Protein AF-F0Y7J1-F1 (afdb_monomer)

Solvent-accessible surface area (backbone atoms only — not comparable to full-atom values): 35203 Å² total; per-residue (Å²): 140,87,86,82,86,90,85,90,88,84,86,84,90,86,78,85,83,82,88,82,84,90,78,88,83,88,82,86,85,83,90,85,88,83,84,88,86,86,88,83,97,78,85,88,86,79,85,87,85,90,86,86,85,83,91,80,89,83,81,92,81,88,84,88,80,93,82,75,93,87,84,82,83,80,67,92,80,67,75,76,78,80,75,79,79,80,82,84,66,86,84,72,80,61,83,40,71,43,49,65,92,40,79,49,76,49,80,48,75,49,79,40,36,40,33,30,29,10,38,41,39,50,46,54,48,54,54,35,32,38,36,28,37,70,70,6,36,40,38,33,50,41,62,29,80,81,21,45,38,40,31,26,9,39,39,37,38,37,35,37,25,30,27,41,37,29,38,47,67,7,34,39,41,34,38,37,38,26,46,40,80,45,78,36,81,74,39,47,78,49,58,58,78,47,78,38,90,64,85,80,76,90,54,69,68,54,57,59,46,56,78,71,46,72,79,67,45,71,79,54,40,62,67,82,46,38,88,76,71,33,49,90,97,17,53,93,57,51,40,81,20,37,30,83,76,46,26,74,42,38,48,67,22,55,48,40,19,51,49,42,44,55,56,43,72,73,58,85,50,79,70,47,55,59,58,44,47,54,52,44,51,55,28,40,46,48,50,10,63,66,35,38,48,51,70,84,23,41,30,76,34,54,21,26,43,55,31,43,36,50,48,46,53,4,22,39,71,57,56,67,49,36,66,76,38,30,34,38,33,49,59,63,59,56,64,60,62,46,46,47,55,72,71,39,23,82,80,53,44,32,48,79,50,67,41,86,69,59,62,52,60,25,48,55,69,61,51,50,51,51,50,49,56,52,61,72,75,47,81,42,51,34,39,45,42,49,44,25,32,88,74,25,17,27,33,53,58,42,40,67,49,24,53,62,34,51,79,66,73,23,42,36,37,32,37,33,58,57,36,50,61,41,36,66,45,47,48,73,69,34,53,48,34,28,43,12,20,29,28,22,15,49,31,25,12,36,82,68,28,19,31,26,37,35,33,73,94,38,46,91,50,39,35,55,80,74,41,59,50,70,82,68,96,55,86,90,67,66,92,50,62,65,76,54,59,69,66,17,60,37,91,70,66,59,21,49,45,44,5,38,34,42,20,50,51,63,46,57,44,46,33,49,63,55,42,21,53,52,15,42,49,51,42,50,56,44,50,53,53,34,46,75,72,69,31,50,62,36,8,35,63,48,64,81,77,31,36,44,33,40,46,19,29,43,46,60,86,91,45,58,25,63,59,50,39,50,44,35,28,71,78,63,18,33,41,58,37,54,32,28,34,76,72,32,68,86,78,44,41,90,94,56,53,53,16,15,41,36,41,17,49,48,59,63,50,51,70,68,48,43,50,52,49,52,54,50,51,53,46,63,72,63,56,87,75,80,85,88,78,132

InterPro domains:
  IPR000192 Aminotransferase class V domain [PF00266] (247-613)
  IPR007607 Bactofilin A/B [PF04519] (97-193)
  IPR015421 Pyridoxal phosphate-dependent transferase, major domain [G3DSA:3.40.640.10] (250-513)
  IPR015422 Pyridoxal phosphate-dependent transferase, small domain [G3DSA:3.90.1150.10] (239-614)
  IPR015424 Pyridoxal phosphate-dependent transferase [SSF53383] (227-621)

Organism: Aureococcus anophagefferens (NCBI:txid44056)

Secondary structure (DSSP, 8-state):
---------------PPPPPPPPP--PPP-----------------------PPP----------SS---S----TT-PPPPPPPP-----SPPSEEE-TT-EEEEEEEESS-EEESSEEEEEEEESS-EEE-TT-EEES-EEEEEEEEEESSEEES-EEEEEEEE-TT-EEES-EEEEEEEE-TT-EEES-EEE-SSPPP--HHHHHHHTS-S-PPPSSPPGGGB---PSTT-TTS-EE-BTTT-PPPBHHHHHHHHHHHHHHHH--STTHHHHHHHHHHHHHHHHHHHHT--TTTEEEES-HHHHHHHHHHHHHHTTSS-TT-EEEEETT--HHHHHHHHHHHHHHT-EEEEEPPPSSSB-HHHHHHHHHHHHHHS--SEEEEESB-TTT-BBP-HHHHHHHHHTTT-EEEEE-TTSBTTB---HHHH--SEEEE-TTTTT---TT-EEEEE-TTTGGGS--SS-S-SS-S-TT--S-TTSSTTGGGSS--HHHHHHHHHHHHHHHTT-HHHHHHHHHHHHHHHHHHHHHTT-PBPSBSSTTTSB-SEEEEEPPTTS-HHHHHHHHHHHH-EE-EEESTTT-TTTSPTT--SSEEEEE--TT--HHHHHHHHHHHHHHHH--------

Nearest PDB structures (foldseek):
  9aza-assembly1_A-2  TM=8.541E-01  e=1.195E-20  Penicillium expansum
  8dl5-assembly1_B  TM=8.144E-01  e=4.960E-21  Penicillium expansum
  8dl5-assembly1_A  TM=8.245E-01  e=6.897E-21  Penicillium expansum
  9azb-assembly1_A-2  TM=8.246E-01  e=5.877E-20  Penicillium expansum
  2dr1-assembly1_B  TM=7.992E-01  e=4.288E-17  Pyrococcus horikoshii OT3

Mean predicted aligned error: 17.23 Å

Sequence (630 aa):
MSMLPPLRSAYPDSGNPPPMPPKKGNRRKVPVPPSEDDDDLHSYHASHHSYVPSPERVDDHMDEDPYGDDLYSVDPGAKRPPSAPPSEHFVDPPDVTISSGVAMKGELSFPKLLRVEGSFVGSLKAGGDIVVAPTGTLESDIDNDGGYLLVEGKVIGNVSVRRVQISSSGHIFGDITCNSFIIAPGAVVIGACQVRPEPPEKNLGALALALAATAARDLPAPMSDFYLEGPLGHESNFSYMNTATLGPAPRAVVEALSAAAADNEKNPNVDVYEYFKIGAELVRHKAAKFLGCSDAEVLLTPSTTFGLNTVGDGLIASGFVGAGDRVLTTDQEHYGATNVWRTRANATGFSIDEVAVPLFNATAAGVLAAFEAKLNATTYKVVAVAHVLTTTGFKLPLSELADLVHARGGLLVVDGAQAPGGLDVDFSKTGADAYATSSHKWGLGPKGSGLLCVKESAQPKVQATYLAGGYGRDIGALPDAYGVKTSSSGTVPPAIIAGQGAAFDYLADFGMADVEQHNMGLRARAAAAFSAMGCAPLGALDPAADSAPILTIALPDSHDATWTYRKLWLEYGIFVKSTGAASYPTEWPPGAPQQAIRFSFHVYNTETDVDRLVAAVAKILGDATVALTV

Foldseek 3Di:
DDDDDDDDDDDDDDDDDDDDDDDDDDDDDDDDDDDDDDDDPDDDDDDDDDDDDDDDDDDDDDDDDPPDDDDDDDDPPDDDDDDDDDDPDDPDDAPEEQAQVDAEEDEDEDQEEYEFQHEYADEYHYNEEYEQAQNGEYHYAADDQEYEYEFNHEYEHEYDYQEYAYDLNGEYHEEYEYQYYHYDNNYYYHYHYHHDVHRDDPPVVVVVVVVVDPPQDDFQDAPLQFPDAAPPPCGPPFAEFALLPFFTAGPLLLVLLVVQVVVCVVDVDPVVVVVLLVLLLLLLVLVCVLAQHDSLFKFKFQFLLRQLLLQLVQLLVLVLDAAAAEEEEALQDDCSQCVSVVVCCVVRRYYYDHQYAAFAAGDQVVSLVSLLVVVVVDAHQEYTYECARSRAQFGHQQQSSLVSNVVRNHFYAYEDAFDRLQARHNPVNRSHQKYKYACRRSLSADNSIIMITGDPVNQVSGARPQQAAPDDDCPPDDPGSCRSRYRRRPDDSSSRSSSSSSSSVVSVSNPRHNFNVVLLVLQVLLQVLCVVVVFHWTYHSPCVPGGTSKTKTADDPLDAQVVLQVCCRPVQNYHWDWDACCVPVPNDGPPTHRTMTMGGDGSNDDNVSSVSVSVSVSVVNVVSDDDDDD

pLDDT: mean 78.71, std 24.14, range [24.28, 98.88]

Radius of gyration: 33.51 Å; Cα contacts (8 Å, |Δi|>4): 1193; chains: 1; bounding box: 95×83×113 Å

Structure (mmCIF, N/CA/C/O backbone):
data_AF-F0Y7J1-F1
#
_entry.id   AF-F0Y7J1-F1
#
loop_
_atom_site.group_PDB
_atom_site.id
_atom_site.type_symbol
_atom_site.label_atom_id
_atom_site.label_alt_id
_atom_site.label_comp_id
_atom_site.label_asym_id
_atom_site.label_entity_id
_atom_site.label_seq_id
_atom_site.pdbx_PDB_ins_code
_atom_site.Cartn_x
_atom_site.Cartn_y
_atom_site.Cartn_z
_atom_site.occupancy
_atom_site.B_iso_or_equiv
_atom_site.auth_seq_id
_atom_site.auth_comp_id
_atom_site.auth_asym_id
_atom_site.auth_atom_id
_atom_site.pdbx_PDB_model_num
ATOM 1 N N . MET A 1 1 ? -38.541 25.204 55.339 1.00 30.78 1 MET A N 1
ATOM 2 C CA . MET A 1 1 ? -38.022 26.593 55.331 1.00 30.78 1 MET A CA 1
ATOM 3 C C . MET A 1 1 ? -36.556 26.515 55.752 1.00 30.78 1 MET A C 1
ATOM 5 O O . MET A 1 1 ? -36.321 25.796 56.712 1.00 30.78 1 MET A O 1
ATOM 9 N N . SER A 1 2 ? -35.543 27.127 55.123 1.00 29.67 2 SER A N 1
ATOM 10 C CA . SER A 1 2 ? -35.407 27.949 53.886 1.00 29.67 2 SER A CA 1
ATOM 11 C C . SER A 1 2 ? -33.908 28.333 53.743 1.00 29.67 2 SER A C 1
ATOM 13 O O . SER A 1 2 ? -33.254 28.412 54.775 1.00 29.67 2 SER A O 1
ATOM 15 N N . MET A 1 3 ? -33.275 28.617 52.591 1.00 26.91 3 MET A N 1
ATOM 16 C CA . MET A 1 3 ? -33.638 28.630 51.154 1.00 26.91 3 MET A CA 1
ATOM 17 C C . MET A 1 3 ? -32.335 28.627 50.289 1.00 26.91 3 MET A C 1
ATOM 19 O O . MET A 1 3 ? -31.241 28.588 50.842 1.00 26.91 3 MET A O 1
ATOM 23 N N . LEU A 1 4 ? -32.449 28.678 48.953 1.00 25.83 4 LEU A N 1
ATOM 24 C CA . LEU A 1 4 ? -31.370 28.912 47.957 1.00 25.83 4 LEU A CA 1
ATOM 25 C C . LEU A 1 4 ? -31.704 30.172 47.105 1.00 25.83 4 LEU A C 1
ATOM 27 O O . LEU A 1 4 ? -32.837 30.646 47.233 1.00 25.83 4 LEU A O 1
ATOM 31 N N . PRO A 1 5 ? -30.856 30.662 46.158 1.00 48.41 5 PRO A N 1
ATOM 32 C CA . PRO A 1 5 ? -29.423 30.411 45.932 1.00 48.41 5 PRO A CA 1
ATOM 33 C C . PRO A 1 5 ? -28.549 31.628 46.364 1.00 48.41 5 PRO A C 1
ATOM 35 O O . PRO A 1 5 ? -28.272 31.636 47.562 1.00 48.41 5 PRO A O 1
ATOM 38 N N . PRO A 1 6 ? -28.144 32.672 45.573 1.00 38.03 6 PRO A N 1
ATOM 39 C CA . PRO A 1 6 ? -28.269 32.990 44.131 1.00 38.03 6 PRO A CA 1
ATOM 40 C C . PRO A 1 6 ? -26.938 32.784 43.333 1.00 38.03 6 PRO A C 1
ATOM 42 O O . PRO A 1 6 ? -26.198 31.851 43.624 1.00 38.03 6 PRO A O 1
ATOM 45 N N . LEU A 1 7 ? -26.652 33.603 42.299 1.00 28.83 7 LEU A N 1
ATOM 46 C CA . LEU A 1 7 ? -25.514 33.523 41.346 1.00 28.83 7 LEU A CA 1
ATOM 47 C C . LEU A 1 7 ? -25.117 34.923 40.793 1.00 28.83 7 LEU A C 1
ATOM 49 O O . LEU A 1 7 ? -25.913 35.851 40.923 1.00 28.83 7 LEU A O 1
ATOM 53 N N . ARG A 1 8 ? -23.990 34.991 40.038 1.00 27.61 8 ARG A N 1
ATOM 54 C CA . ARG A 1 8 ? -23.463 36.087 39.155 1.00 27.61 8 ARG A CA 1
ATOM 55 C C . ARG A 1 8 ? -22.551 37.152 39.810 1.00 27.61 8 ARG A C 1
ATOM 57 O O . ARG A 1 8 ? -22.702 37.415 40.992 1.00 27.61 8 ARG A O 1
ATOM 64 N N . SER A 1 9 ? -21.660 37.879 39.106 1.00 28.25 9 SER A N 1
ATOM 65 C CA . SER A 1 9 ? -20.918 37.693 37.822 1.00 28.25 9 SER A CA 1
ATOM 66 C C . SER A 1 9 ? -20.140 38.986 37.481 1.00 28.25 9 SER A C 1
ATOM 68 O O . SER A 1 9 ? -20.807 39.996 37.273 1.00 28.25 9 SER A O 1
ATOM 70 N N . ALA A 1 10 ? -18.806 38.969 37.314 1.00 27.77 10 ALA A N 1
ATOM 71 C CA . ALA A 1 10 ? -18.046 39.994 36.561 1.00 27.77 10 ALA A CA 1
ATOM 72 C C . ALA A 1 10 ? -16.567 39.597 36.331 1.00 27.77 10 ALA A C 1
ATOM 74 O O . ALA A 1 10 ? -15.920 39.094 37.245 1.00 27.77 10 ALA A O 1
ATOM 75 N N . TYR A 1 11 ? -16.031 39.897 35.142 1.00 30.89 11 TYR A N 1
ATOM 76 C CA . TYR A 1 11 ? -14.593 40.135 34.904 1.00 30.89 11 TYR A CA 1
ATOM 77 C C . TYR A 1 11 ? -14.261 41.595 35.299 1.00 30.89 11 TYR A C 1
ATOM 79 O O . TYR A 1 11 ? -15.177 42.424 35.282 1.00 30.89 11 TYR A O 1
ATOM 87 N N . PRO A 1 12 ? -13.001 41.941 35.647 1.00 36.59 12 PRO A N 1
ATOM 88 C CA . PRO A 1 12 ? -12.145 42.504 34.593 1.00 36.59 12 PRO A CA 1
ATOM 89 C C . PRO A 1 12 ? -10.623 42.246 34.704 1.00 36.59 12 PRO A C 1
ATOM 91 O O . PRO A 1 12 ? -10.066 42.042 35.778 1.00 36.59 12 PRO A O 1
ATOM 94 N N . ASP A 1 13 ? -9.997 42.418 33.539 1.00 31.52 13 ASP A N 1
ATOM 95 C CA . ASP A 1 13 ? -8.644 42.931 33.272 1.00 31.52 13 ASP A CA 1
ATOM 96 C C . ASP A 1 13 ? -7.356 42.145 33.585 1.00 31.52 13 ASP A C 1
ATOM 98 O O . ASP A 1 13 ? -7.286 41.196 34.362 1.00 31.52 13 ASP A O 1
ATOM 102 N N . SER A 1 14 ? -6.316 42.580 32.871 1.00 36.75 14 SER A N 1
ATOM 103 C CA . SER A 1 14 ? -4.990 41.983 32.761 1.00 36.75 14 SER A CA 1
ATOM 104 C C . SER A 1 14 ? -3.923 42.805 33.494 1.00 36.75 14 SER A C 1
ATOM 106 O O . SER A 1 14 ? -3.928 44.034 33.476 1.00 36.75 14 SER A O 1
ATOM 108 N N . GLY A 1 15 ? -2.964 42.124 34.126 1.00 29.58 15 GLY A N 1
ATOM 109 C CA . GLY A 1 15 ? -1.829 42.762 34.794 1.00 29.58 15 GLY A CA 1
ATOM 110 C C . GLY A 1 15 ? -0.620 41.834 34.841 1.00 29.58 15 GLY A C 1
ATOM 111 O O . GLY A 1 15 ? -0.737 40.678 35.245 1.00 29.58 15 GLY A O 1
ATOM 112 N N . ASN A 1 16 ? 0.544 42.330 34.413 1.00 33.22 16 ASN A N 1
ATOM 113 C CA . ASN A 1 16 ? 1.781 41.545 34.398 1.00 33.22 16 ASN A CA 1
ATOM 114 C C . ASN A 1 16 ? 2.277 41.220 35.823 1.00 33.22 16 ASN A C 1
ATOM 116 O O . ASN A 1 16 ? 2.209 42.083 36.703 1.00 33.22 16 ASN A O 1
ATOM 120 N N . PRO A 1 17 ? 2.838 40.018 36.059 1.00 42.84 17 PRO A N 1
ATOM 121 C CA . PRO A 1 17 ? 3.449 39.669 37.338 1.00 42.84 17 PRO A CA 1
ATOM 122 C C . PRO A 1 17 ? 4.758 40.454 37.592 1.00 42.84 17 PRO A C 1
ATOM 124 O O . PRO A 1 17 ? 5.447 40.839 36.644 1.00 42.84 17 PRO A O 1
ATOM 127 N N . PRO A 1 18 ? 5.132 40.688 38.866 1.00 38.25 18 PRO A N 1
ATOM 128 C CA . PRO A 1 18 ? 6.297 41.496 39.234 1.00 38.25 18 PRO A CA 1
ATOM 129 C C . PRO A 1 18 ? 7.648 40.776 39.012 1.00 38.25 18 PRO A C 1
ATOM 131 O O . PRO A 1 18 ? 7.706 39.544 39.005 1.00 38.25 18 PRO A O 1
ATOM 134 N N . PRO A 1 19 ? 8.762 41.526 38.879 1.00 36.41 19 PRO A N 1
ATOM 135 C CA . PRO A 1 19 ? 10.088 40.962 38.616 1.00 36.41 19 PRO A CA 1
ATOM 136 C C . PRO A 1 19 ? 10.689 40.222 39.825 1.00 36.41 19 PRO A C 1
ATOM 138 O O . PRO A 1 19 ? 10.548 40.644 40.973 1.00 36.41 19 PRO A O 1
ATOM 141 N N . MET A 1 20 ? 11.433 39.141 39.560 1.00 40.00 20 MET A N 1
ATOM 142 C CA . MET A 1 20 ? 12.149 38.378 40.594 1.00 40.00 20 MET A CA 1
ATOM 143 C C . MET A 1 20 ? 13.476 39.036 41.034 1.00 40.00 20 MET A C 1
ATOM 145 O O . MET A 1 20 ? 14.161 39.654 40.216 1.00 40.00 20 MET A O 1
ATOM 149 N N . PRO A 1 21 ? 13.894 38.858 42.306 1.00 39.06 21 PRO A N 1
ATOM 150 C CA . PRO A 1 21 ? 15.141 39.409 42.838 1.00 39.06 21 PRO A CA 1
ATOM 151 C C . PRO A 1 21 ? 16.402 38.639 42.378 1.00 39.06 21 PRO A C 1
ATOM 153 O O . PRO A 1 21 ? 16.330 37.450 42.051 1.00 39.06 21 PRO A O 1
ATOM 156 N N . PRO A 1 22 ? 17.590 39.277 42.393 1.00 34.78 22 PRO A N 1
ATOM 157 C CA . PRO A 1 22 ? 18.813 38.711 41.826 1.00 34.78 22 PRO A CA 1
ATOM 158 C C . PRO A 1 22 ? 19.440 37.610 42.698 1.00 34.78 22 PRO A C 1
ATOM 160 O O . PRO A 1 22 ? 19.681 37.796 43.893 1.00 34.78 22 PRO A O 1
ATOM 163 N N . LYS A 1 23 ? 19.821 36.485 42.077 1.00 35.94 23 LYS A N 1
ATOM 164 C CA . LYS A 1 23 ? 20.665 35.453 42.707 1.00 35.94 23 LYS A CA 1
ATOM 165 C C . LYS A 1 23 ? 22.146 35.692 42.401 1.00 35.94 23 LYS A C 1
ATOM 167 O O . LYS A 1 23 ? 22.541 35.830 41.246 1.00 35.94 23 LYS A O 1
ATOM 172 N N . LYS A 1 24 ? 22.975 35.706 43.450 1.00 31.53 24 LYS A N 1
ATOM 173 C CA . LYS A 1 24 ? 24.444 35.764 43.342 1.00 31.53 24 LYS A CA 1
ATOM 174 C C . LYS A 1 24 ? 24.962 34.469 42.701 1.00 31.53 24 LYS A C 1
ATOM 176 O O . LYS A 1 24 ? 24.529 33.384 43.079 1.00 31.53 24 LYS A O 1
ATOM 181 N N . GLY A 1 25 ? 25.861 34.592 41.726 1.00 30.50 25 GLY A N 1
ATOM 182 C CA . GLY A 1 25 ? 26.379 33.456 40.958 1.00 30.50 25 GLY A CA 1
ATOM 183 C C . GLY A 1 25 ? 27.608 32.783 41.575 1.00 30.50 25 GLY A C 1
ATOM 184 O O . GLY A 1 25 ? 28.183 33.270 42.545 1.00 30.50 25 GLY A O 1
ATOM 185 N N . ASN A 1 26 ? 28.047 31.689 40.949 1.00 29.02 26 ASN A N 1
ATOM 186 C CA . ASN A 1 26 ? 29.314 31.026 41.254 1.00 29.02 26 ASN A CA 1
ATOM 187 C C . ASN A 1 26 ? 29.987 30.567 39.942 1.00 29.02 26 ASN A C 1
ATOM 189 O O . ASN A 1 26 ? 29.754 29.458 39.468 1.00 29.02 26 ASN A O 1
ATOM 193 N N . ARG A 1 27 ? 30.767 31.454 39.305 1.00 30.92 27 ARG A N 1
ATOM 194 C CA . ARG A 1 27 ? 31.550 31.152 38.089 1.00 30.92 27 ARG A CA 1
ATOM 195 C C . ARG A 1 27 ? 33.009 30.886 38.470 1.00 30.92 27 ARG A C 1
ATOM 197 O O . ARG A 1 27 ? 33.699 31.813 38.890 1.00 30.92 27 ARG A O 1
ATOM 204 N N . ARG A 1 28 ? 33.510 29.666 38.245 1.00 29.86 28 ARG A N 1
ATOM 205 C CA . ARG A 1 28 ? 34.960 29.433 38.109 1.00 29.86 28 ARG A CA 1
ATOM 206 C C . ARG A 1 28 ? 35.407 29.840 36.700 1.00 29.86 28 ARG A C 1
ATOM 208 O O . ARG A 1 28 ? 34.658 29.664 35.745 1.00 29.86 28 ARG A O 1
ATOM 215 N N . LYS A 1 29 ? 36.606 30.419 36.592 1.00 29.44 29 LYS A N 1
ATOM 216 C CA . LYS A 1 29 ? 37.225 30.835 35.323 1.00 29.44 29 LYS A CA 1
ATOM 217 C C . LYS A 1 29 ? 38.185 29.758 34.813 1.00 29.44 29 LYS A C 1
ATOM 219 O O . LYS A 1 29 ? 38.885 29.152 35.619 1.00 29.44 29 LYS A O 1
ATOM 224 N N . VAL A 1 30 ? 38.296 29.649 33.492 1.00 28.84 30 VAL A N 1
ATOM 225 C CA . VAL A 1 30 ? 39.475 29.159 32.754 1.00 28.84 30 VAL A CA 1
ATOM 226 C C . VAL A 1 30 ? 39.729 30.196 31.634 1.00 28.84 30 VAL A C 1
ATOM 228 O O . VAL A 1 30 ? 38.743 30.755 31.145 1.00 28.84 30 VAL A O 1
ATOM 231 N N . PRO A 1 31 ? 40.983 30.582 31.317 1.00 29.41 31 PRO A N 1
ATOM 232 C CA . PRO A 1 31 ? 41.268 31.764 30.491 1.00 29.41 31 PRO A CA 1
ATOM 233 C C . PRO A 1 31 ? 41.443 31.475 28.987 1.00 29.41 31 PRO A C 1
ATOM 235 O O . PRO A 1 31 ? 41.607 30.331 28.579 1.00 29.41 31 PRO A O 1
ATOM 238 N N . VAL A 1 32 ? 41.475 32.556 28.198 1.00 35.16 32 VAL A N 1
ATOM 239 C CA . VAL A 1 32 ? 41.856 32.626 26.771 1.00 35.16 32 VAL A CA 1
ATOM 240 C C . VAL A 1 32 ? 42.972 33.674 26.649 1.00 35.16 32 VAL A C 1
ATOM 242 O O . VAL A 1 32 ? 42.840 34.736 27.268 1.00 35.16 32 VAL A O 1
ATOM 245 N N . PRO A 1 33 ? 44.106 33.353 25.999 1.00 29.44 33 PRO A N 1
ATOM 246 C CA . PRO A 1 33 ? 44.567 34.094 24.803 1.00 29.44 33 PRO A CA 1
ATOM 247 C C . PRO A 1 33 ? 45.326 33.155 23.800 1.00 29.44 33 PRO A C 1
ATOM 249 O O . PRO A 1 33 ? 45.275 31.943 23.999 1.00 29.44 33 PRO A O 1
ATOM 252 N N . PRO A 1 34 ? 46.014 33.637 22.740 1.00 31.91 34 PRO A N 1
ATOM 253 C CA . PRO A 1 34 ? 45.383 34.197 21.535 1.00 31.91 34 PRO A CA 1
ATOM 254 C C . PRO A 1 34 ? 45.993 33.700 20.186 1.00 31.91 34 PRO A C 1
ATOM 256 O O . PRO A 1 34 ? 47.045 33.076 20.183 1.00 31.91 34 PRO A O 1
ATOM 259 N N . SER A 1 35 ? 45.316 34.056 19.081 1.00 28.27 35 SER A N 1
ATOM 260 C CA . SER A 1 35 ? 45.834 34.489 17.751 1.00 28.27 35 SER A CA 1
ATOM 261 C C . SER A 1 35 ? 46.948 33.741 16.983 1.00 28.27 35 SER A C 1
ATOM 263 O O . SER A 1 35 ? 48.036 33.541 17.511 1.00 28.27 35 SER A O 1
ATOM 265 N N . GLU A 1 36 ? 46.700 33.614 15.668 1.00 26.23 36 GLU A N 1
ATOM 266 C CA . GLU A 1 36 ? 47.656 33.642 14.536 1.00 26.23 36 GLU A CA 1
ATOM 267 C C . GLU A 1 36 ? 48.621 32.444 14.354 1.00 26.23 36 GLU A C 1
ATOM 269 O O . GLU A 1 36 ? 49.293 32.029 15.296 1.00 26.23 36 GLU A O 1
ATOM 274 N N . ASP A 1 37 ? 48.834 31.869 13.160 1.00 27.56 37 ASP A N 1
ATOM 275 C CA . ASP A 1 37 ? 48.016 31.681 11.926 1.00 27.56 37 ASP A CA 1
ATOM 276 C C . ASP A 1 37 ? 48.681 30.480 11.153 1.00 27.56 37 ASP A C 1
ATOM 278 O O . ASP A 1 37 ? 49.308 29.661 11.834 1.00 27.56 37 ASP A O 1
ATOM 282 N N . ASP A 1 38 ? 48.623 30.161 9.848 1.00 26.67 38 ASP A N 1
ATOM 283 C CA . ASP A 1 38 ? 48.234 30.824 8.581 1.00 26.67 38 ASP A CA 1
ATOM 284 C C . ASP A 1 38 ? 47.958 29.729 7.487 1.00 26.67 38 ASP A C 1
ATOM 286 O O . ASP A 1 38 ? 47.689 28.575 7.832 1.00 26.67 38 ASP A O 1
ATOM 290 N N . ASP A 1 39 ? 48.093 30.066 6.195 1.00 26.64 39 ASP A N 1
ATOM 291 C CA . ASP A 1 39 ? 48.260 29.212 4.991 1.00 26.64 39 ASP A CA 1
ATOM 292 C C . ASP A 1 39 ? 47.019 28.525 4.349 1.00 26.64 39 ASP A C 1
ATOM 294 O O . ASP A 1 39 ? 46.732 27.334 4.490 1.00 26.64 39 ASP A O 1
ATOM 298 N N . ASP A 1 40 ? 46.397 29.315 3.463 1.00 27.67 40 ASP A N 1
ATOM 299 C CA . ASP A 1 40 ? 46.043 28.980 2.070 1.00 27.67 40 ASP A CA 1
ATOM 300 C C . ASP A 1 40 ? 44.919 27.970 1.725 1.00 27.67 40 ASP A C 1
ATOM 302 O O . ASP A 1 40 ? 45.123 26.820 1.327 1.00 27.67 40 ASP A O 1
ATOM 306 N N . LEU A 1 41 ? 43.709 28.536 1.591 1.00 28.03 41 LEU A N 1
ATOM 307 C CA . LEU A 1 41 ? 42.812 28.242 0.462 1.00 28.03 41 LEU A CA 1
ATOM 308 C C . LEU A 1 41 ? 42.725 29.459 -0.486 1.00 28.03 41 LEU A C 1
ATOM 310 O O . LEU A 1 41 ? 41.842 30.317 -0.391 1.00 28.03 41 LEU A O 1
ATOM 314 N N . HIS A 1 42 ? 43.651 29.507 -1.440 1.00 31.33 42 HIS A N 1
ATOM 315 C CA . HIS A 1 42 ? 43.768 30.509 -2.505 1.00 31.33 42 HIS A CA 1
ATOM 316 C C . HIS A 1 42 ? 44.034 29.807 -3.852 1.00 31.33 42 HIS A C 1
ATOM 318 O O . HIS A 1 42 ? 44.623 28.734 -3.877 1.00 31.33 42 HIS A O 1
ATOM 324 N N . SER A 1 43 ? 43.665 30.326 -5.028 1.00 30.16 43 SER A N 1
ATOM 325 C CA . SER A 1 43 ? 42.789 31.448 -5.434 1.00 30.16 43 SER A CA 1
ATOM 326 C C . SER A 1 43 ? 42.418 31.225 -6.933 1.00 30.16 43 SER A C 1
ATOM 328 O O . SER A 1 43 ? 42.812 30.200 -7.483 1.00 30.16 43 SER A O 1
ATOM 330 N N . TYR A 1 44 ? 41.682 32.027 -7.716 1.00 28.56 44 TYR A N 1
ATOM 331 C CA . TYR A 1 44 ? 41.010 33.344 -7.625 1.00 28.56 44 TYR A CA 1
ATOM 332 C C . TYR A 1 44 ? 39.864 33.321 -8.699 1.00 28.56 44 TYR A C 1
ATOM 334 O O . TYR A 1 44 ? 39.506 32.227 -9.120 1.00 28.56 44 TYR A O 1
ATOM 342 N N . HIS A 1 45 ? 39.191 34.346 -9.256 1.00 27.97 45 HIS A N 1
ATOM 343 C CA . HIS A 1 45 ? 39.134 35.830 -9.269 1.00 27.97 45 HIS A CA 1
ATOM 344 C C . HIS A 1 45 ? 37.725 36.200 -9.857 1.00 27.97 45 HIS A C 1
ATOM 346 O O . HIS A 1 45 ? 37.031 35.306 -10.328 1.00 27.97 45 HIS A O 1
ATOM 352 N N . ALA A 1 46 ? 37.202 37.434 -9.930 1.00 25.97 46 ALA A N 1
ATOM 353 C CA . ALA A 1 46 ? 37.634 38.750 -9.449 1.00 25.97 46 ALA A CA 1
ATOM 354 C C . ALA A 1 46 ? 36.417 39.671 -9.152 1.00 25.97 46 ALA A C 1
ATOM 356 O O . ALA A 1 46 ? 35.404 39.609 -9.838 1.00 25.97 46 ALA A O 1
ATOM 357 N N . SER A 1 47 ? 36.592 40.546 -8.150 1.00 26.81 47 SER A N 1
ATOM 358 C CA . SER A 1 47 ? 36.044 41.914 -7.954 1.00 26.81 47 SER A CA 1
ATOM 359 C C . SER A 1 47 ? 34.619 42.323 -8.390 1.00 26.81 47 SER A C 1
ATOM 361 O O . SER A 1 47 ? 34.241 42.255 -9.555 1.00 26.81 47 SER A O 1
ATOM 363 N N . HIS A 1 48 ? 33.905 42.967 -7.457 1.00 28.64 48 HIS A N 1
ATOM 364 C CA . HIS A 1 48 ? 32.702 43.778 -7.703 1.00 28.64 48 HIS A CA 1
ATOM 365 C C . HIS A 1 48 ? 32.983 45.090 -8.466 1.00 28.64 48 HIS A C 1
ATOM 367 O O . HIS A 1 48 ? 34.087 45.625 -8.395 1.00 28.64 48 HIS A O 1
ATOM 373 N N . HIS A 1 49 ? 31.918 45.721 -8.974 1.00 25.34 49 HIS A N 1
ATOM 374 C CA . HIS A 1 49 ? 31.712 47.160 -8.761 1.00 25.34 49 HIS A CA 1
ATOM 375 C C . HIS A 1 49 ? 30.222 47.482 -8.562 1.00 25.34 49 HIS A C 1
ATOM 377 O O . HIS A 1 49 ? 29.370 46.990 -9.298 1.00 25.34 49 HIS A O 1
ATOM 383 N N . SER A 1 50 ? 29.908 48.303 -7.558 1.00 31.81 50 SER A N 1
ATOM 384 C CA . SER A 1 50 ? 28.535 48.697 -7.209 1.00 31.81 50 SER A CA 1
ATOM 385 C C . SER A 1 50 ? 28.118 49.977 -7.936 1.00 31.81 50 SER A C 1
ATOM 387 O O . SER A 1 50 ? 28.883 50.942 -7.949 1.00 31.81 50 SER A O 1
ATOM 389 N N . TYR A 1 51 ? 26.886 50.038 -8.449 1.00 24.28 51 TYR A N 1
ATOM 390 C CA . TYR A 1 51 ? 26.273 51.286 -8.914 1.00 24.28 51 TYR A CA 1
ATOM 391 C C . TYR A 1 51 ? 24.761 51.298 -8.654 1.00 24.28 51 TYR A C 1
ATOM 393 O O . TYR A 1 51 ? 24.104 50.266 -8.763 1.00 24.28 51 TYR A O 1
ATOM 401 N N . VAL A 1 52 ? 24.220 52.468 -8.301 1.00 36.88 52 VAL A N 1
ATOM 402 C CA . VAL A 1 52 ? 22.789 52.702 -8.049 1.00 36.88 52 VAL A CA 1
ATOM 403 C C . VAL A 1 52 ? 22.402 54.051 -8.665 1.00 36.88 52 VAL A C 1
ATOM 405 O O . VAL A 1 52 ? 22.917 55.073 -8.208 1.00 36.88 52 VAL A O 1
ATOM 408 N N . PRO A 1 53 ? 21.501 54.086 -9.662 1.00 28.50 53 PRO A N 1
ATOM 409 C CA . PRO A 1 53 ? 20.894 55.319 -10.150 1.00 28.50 53 PRO A CA 1
ATOM 410 C C . PRO A 1 53 ? 19.486 55.545 -9.568 1.00 28.50 53 PRO A C 1
ATOM 412 O O . PRO A 1 53 ? 18.667 54.629 -9.496 1.00 28.50 53 PRO A O 1
ATOM 415 N N . SER A 1 54 ? 19.200 56.796 -9.205 1.00 26.52 54 SER A N 1
ATOM 416 C CA . SER A 1 54 ? 17.840 57.313 -8.970 1.00 26.52 54 SER A CA 1
ATOM 417 C C . SER A 1 54 ? 17.208 57.804 -10.293 1.00 26.52 54 SER A C 1
ATOM 419 O O . SER A 1 54 ? 17.938 57.973 -11.271 1.00 26.52 54 SER A O 1
ATOM 421 N N . PRO A 1 55 ? 15.877 58.012 -10.367 1.00 48.53 55 PRO A N 1
ATOM 422 C CA . PRO A 1 55 ? 15.167 58.089 -11.649 1.00 48.53 55 PRO A CA 1
ATOM 423 C C . PRO A 1 55 ? 14.998 59.514 -12.203 1.00 48.53 55 PRO A C 1
ATOM 425 O O . PRO A 1 55 ? 14.581 60.408 -11.471 1.00 48.53 55 PRO A O 1
ATOM 428 N N . GLU A 1 56 ? 15.179 59.682 -13.518 1.00 28.23 56 GLU A N 1
ATOM 429 C CA . GLU A 1 56 ? 14.661 60.815 -14.307 1.00 28.23 56 GLU A CA 1
ATOM 430 C C . GLU A 1 56 ? 14.145 60.355 -15.692 1.00 28.23 56 GLU A C 1
ATOM 432 O O . GLU A 1 56 ? 14.202 59.172 -16.029 1.00 28.23 56 GLU A O 1
ATOM 437 N N . ARG A 1 57 ? 13.536 61.288 -16.439 1.00 35.94 57 ARG A N 1
ATOM 438 C CA . ARG A 1 57 ? 12.679 61.065 -17.621 1.00 35.94 57 ARG A CA 1
ATOM 439 C C . ARG A 1 57 ? 13.417 60.635 -18.894 1.00 35.94 57 ARG A C 1
ATOM 441 O O . ARG A 1 57 ? 14.565 61.009 -19.109 1.00 35.94 57 ARG A O 1
ATOM 448 N N . VAL A 1 58 ? 12.647 60.045 -19.811 1.00 28.39 58 VAL A N 1
ATOM 449 C CA . VAL A 1 58 ? 12.837 60.158 -21.267 1.00 28.39 58 VAL A CA 1
ATOM 450 C C . VAL A 1 58 ? 11.467 60.482 -21.886 1.00 28.39 58 VAL A C 1
ATOM 452 O O . VAL A 1 58 ? 10.491 59.818 -21.541 1.00 28.39 58 VAL A O 1
ATOM 455 N N . ASP A 1 59 ? 11.396 61.511 -22.735 1.00 28.94 59 ASP A N 1
ATOM 456 C CA . ASP A 1 59 ? 10.219 61.866 -23.552 1.00 28.94 59 ASP A CA 1
ATOM 457 C C . ASP A 1 59 ? 10.390 61.327 -24.999 1.00 28.94 59 ASP A C 1
ATOM 459 O O . ASP A 1 59 ? 11.456 60.822 -25.351 1.00 28.94 59 ASP A O 1
ATOM 463 N N . ASP A 1 60 ? 9.336 61.419 -25.819 1.00 34.16 60 ASP A N 1
ATOM 464 C CA . ASP A 1 60 ? 9.199 60.828 -27.166 1.00 34.16 60 ASP A CA 1
ATOM 465 C C . ASP A 1 60 ? 10.385 61.005 -28.140 1.00 34.16 60 ASP A C 1
ATOM 467 O O . ASP A 1 60 ? 10.975 62.080 -28.230 1.00 34.16 60 ASP A O 1
ATOM 471 N N . HIS A 1 61 ? 10.602 59.997 -29.002 1.00 29.17 61 HIS A N 1
ATOM 472 C CA . HIS A 1 61 ? 10.485 60.144 -30.469 1.00 29.17 61 HIS A CA 1
ATOM 473 C C . HIS A 1 61 ? 10.414 58.768 -31.184 1.00 29.17 61 HIS A C 1
ATOM 475 O O . HIS A 1 61 ? 10.909 57.769 -30.666 1.00 29.17 61 HIS A O 1
ATOM 481 N N . MET A 1 62 ? 9.774 58.723 -32.363 1.00 30.59 62 MET A N 1
ATOM 482 C CA . MET A 1 62 ? 9.743 57.568 -33.292 1.00 30.59 62 MET A CA 1
ATOM 483 C C . MET A 1 62 ? 11.100 57.447 -34.035 1.00 30.59 62 MET A C 1
ATOM 485 O O . MET A 1 62 ? 11.854 58.417 -34.054 1.00 30.59 62 MET A O 1
ATOM 489 N N . ASP A 1 63 ? 11.533 56.300 -34.574 1.00 30.20 63 ASP A N 1
ATOM 490 C CA . ASP A 1 63 ? 11.008 55.649 -35.793 1.00 30.20 63 ASP A CA 1
ATOM 491 C C . ASP A 1 63 ? 11.656 54.255 -36.062 1.00 30.20 63 ASP A C 1
ATOM 493 O O . ASP A 1 63 ? 12.628 53.876 -35.411 1.00 30.20 63 ASP A O 1
ATOM 497 N N . GLU A 1 64 ? 11.126 53.559 -37.082 1.00 29.62 64 GLU A N 1
ATOM 498 C CA . GLU A 1 64 ? 11.606 52.341 -37.788 1.00 29.62 64 GLU A CA 1
ATOM 499 C C . GLU A 1 64 ? 11.580 50.964 -37.066 1.00 29.62 64 GLU A C 1
ATOM 501 O O . GLU A 1 64 ? 12.348 50.672 -36.151 1.00 29.62 64 GLU A O 1
ATOM 506 N N . ASP A 1 65 ? 10.741 50.056 -37.595 1.00 33.94 65 ASP A N 1
ATOM 507 C CA . ASP A 1 65 ? 10.743 48.602 -37.348 1.00 33.94 65 ASP A CA 1
ATOM 508 C C . ASP A 1 65 ? 11.457 47.882 -38.520 1.00 33.94 65 ASP A C 1
ATOM 510 O O . ASP A 1 65 ? 11.093 48.114 -39.678 1.00 33.94 65 ASP A O 1
ATOM 514 N N . PRO A 1 66 ? 12.468 47.023 -38.276 1.00 35.38 66 PRO A N 1
ATOM 515 C CA . PRO A 1 66 ? 13.224 46.348 -39.332 1.00 35.38 66 PRO A CA 1
ATOM 516 C C . PRO A 1 66 ? 12.588 45.056 -39.897 1.00 35.38 66 PRO A C 1
ATOM 518 O O . PRO A 1 66 ? 13.217 44.425 -40.751 1.00 35.38 66 PRO A O 1
ATOM 521 N N . TYR A 1 67 ? 11.391 44.629 -39.468 1.00 36.31 67 TYR A N 1
ATOM 522 C CA . TYR A 1 67 ? 10.722 43.417 -39.981 1.00 36.31 67 TYR A CA 1
ATOM 523 C C . TYR A 1 67 ? 9.504 43.745 -40.865 1.00 36.31 67 TYR A C 1
ATOM 525 O O . TYR A 1 67 ? 8.363 43.762 -40.413 1.00 36.31 67 TYR A O 1
ATOM 533 N N . GLY A 1 68 ? 9.774 44.013 -42.147 1.00 32.31 68 GLY A N 1
ATOM 534 C CA . GLY A 1 68 ? 8.813 44.599 -43.094 1.00 32.31 68 GLY A CA 1
ATOM 535 C C . GLY A 1 68 ? 7.686 43.702 -43.640 1.00 32.31 68 GLY A C 1
ATOM 536 O O . GLY A 1 68 ? 7.667 42.482 -43.476 1.00 32.31 68 GLY A O 1
ATOM 537 N N . ASP A 1 69 ? 6.755 44.359 -44.341 1.00 37.12 69 ASP A N 1
ATOM 538 C CA . ASP A 1 69 ? 5.555 43.793 -44.973 1.00 37.12 69 ASP A CA 1
ATOM 539 C C . ASP A 1 69 ? 5.840 42.709 -46.029 1.00 37.12 69 ASP A C 1
ATOM 541 O O . ASP A 1 69 ? 6.446 43.009 -47.057 1.00 37.12 69 ASP A O 1
ATOM 545 N N . ASP A 1 70 ? 5.286 41.494 -45.864 1.00 36.59 70 ASP A N 1
ATOM 546 C CA . ASP A 1 70 ? 5.082 40.565 -47.001 1.00 36.59 70 ASP A CA 1
ATOM 547 C C . ASP A 1 70 ? 3.999 39.467 -46.783 1.00 36.59 70 ASP A C 1
ATOM 549 O O . ASP A 1 70 ? 4.125 38.338 -47.256 1.00 36.59 70 ASP A O 1
ATOM 553 N N . LEU A 1 71 ? 2.914 39.754 -46.036 1.00 33.62 71 LEU A N 1
ATOM 554 C CA . LEU A 1 71 ? 1.856 38.756 -45.729 1.00 33.62 71 LEU A CA 1
ATOM 555 C C . LEU A 1 71 ? 0.393 39.168 -46.004 1.00 33.62 71 LEU A C 1
ATOM 557 O O . LEU A 1 71 ? -0.510 38.370 -45.754 1.00 33.62 71 LEU A O 1
ATOM 561 N N . TYR A 1 72 ? 0.128 40.350 -46.574 1.00 36.03 72 TYR A N 1
ATOM 562 C CA . TYR A 1 72 ? -1.241 40.806 -46.888 1.00 36.03 72 TYR A CA 1
ATOM 563 C C . TYR A 1 72 ? -1.434 41.264 -48.343 1.00 36.03 72 TYR A C 1
ATOM 565 O O . TYR A 1 72 ? -1.940 42.353 -48.616 1.00 36.03 72 TYR A O 1
ATOM 573 N N . SER A 1 73 ? -1.107 40.394 -49.304 1.00 34.59 73 SER A N 1
ATOM 574 C CA . SER A 1 73 ? -1.629 40.523 -50.671 1.00 34.59 73 SER A CA 1
ATOM 575 C C . SER A 1 73 ? -3.027 39.892 -50.767 1.00 34.59 73 SER A C 1
ATOM 577 O O . SER A 1 73 ? -3.207 38.683 -50.633 1.00 34.59 73 SER A O 1
ATOM 579 N N . VAL A 1 74 ? -4.052 40.722 -50.976 1.00 38.03 74 VAL A N 1
ATOM 580 C CA . VAL A 1 74 ? -5.443 40.265 -51.133 1.00 38.03 74 VAL A CA 1
ATOM 581 C C . VAL A 1 74 ? -5.702 39.923 -52.600 1.00 38.03 74 VAL A C 1
ATOM 583 O O . VAL A 1 74 ? -5.725 40.825 -53.434 1.00 38.03 74 VAL A O 1
ATOM 586 N N . ASP A 1 75 ? -5.934 38.645 -52.914 1.00 36.75 75 ASP A N 1
ATOM 587 C CA . ASP A 1 75 ? -6.361 38.206 -54.252 1.00 36.75 75 ASP A CA 1
ATOM 588 C C . ASP A 1 75 ? -7.743 38.800 -54.610 1.00 36.75 75 ASP A C 1
ATOM 590 O O . ASP A 1 75 ? -8.746 38.425 -53.990 1.00 36.75 75 ASP A O 1
ATOM 594 N N . PRO A 1 76 ? -7.853 39.682 -55.627 1.00 38.75 76 PRO A N 1
ATOM 595 C CA . PRO A 1 76 ? -9.133 40.260 -56.038 1.00 38.75 76 PRO A CA 1
ATOM 596 C C . PRO A 1 76 ? -10.090 39.251 -56.700 1.00 38.75 76 PRO A C 1
ATOM 598 O O . PRO A 1 76 ? -11.258 39.576 -56.917 1.00 38.75 76 PRO A O 1
ATOM 601 N N . GLY A 1 77 ? -9.610 38.055 -57.062 1.00 43.38 77 GLY A N 1
ATOM 602 C CA . GLY A 1 77 ? -10.388 36.975 -57.673 1.00 43.38 77 GLY A CA 1
ATOM 603 C C . GLY A 1 77 ? -10.974 35.959 -56.685 1.00 43.38 77 GLY A C 1
ATOM 604 O O . GLY A 1 77 ? -11.827 35.155 -57.079 1.00 43.38 77 GLY A O 1
ATOM 605 N N . ALA A 1 78 ? -10.562 35.986 -55.414 1.00 37.88 78 ALA A N 1
ATOM 606 C CA . ALA A 1 78 ? -10.967 35.002 -54.417 1.00 37.88 78 ALA A CA 1
ATOM 607 C C . ALA A 1 78 ? -12.473 35.091 -54.105 1.00 37.88 78 ALA A C 1
ATOM 609 O O . ALA A 1 78 ? -12.956 36.006 -53.431 1.00 37.88 78 ALA A O 1
ATOM 610 N N . LYS A 1 79 ? -13.247 34.100 -54.570 1.00 41.88 79 LYS A N 1
ATOM 611 C CA . LYS A 1 79 ? -14.658 33.953 -54.183 1.00 41.88 79 LYS A CA 1
ATOM 612 C C . LYS A 1 79 ? -14.750 33.807 -52.664 1.00 41.88 79 LYS A C 1
ATOM 614 O O . LYS A 1 79 ? -14.078 32.950 -52.094 1.00 41.88 79 LYS A O 1
ATOM 619 N N . ARG A 1 80 ? -15.634 34.589 -52.028 1.00 35.53 80 ARG A N 1
ATOM 620 C CA . ARG A 1 80 ? -15.982 34.398 -50.609 1.00 35.53 80 ARG A CA 1
ATOM 621 C C . ARG A 1 80 ? -16.295 32.915 -50.344 1.00 35.53 80 ARG A C 1
ATOM 623 O O . ARG A 1 80 ? -17.010 32.321 -51.159 1.00 35.53 80 ARG A O 1
ATOM 630 N N . PRO A 1 81 ? -15.848 32.339 -49.211 1.00 34.66 81 PRO A N 1
ATOM 631 C CA . PRO A 1 81 ? -16.386 31.061 -48.766 1.00 34.66 81 PRO A CA 1
ATOM 632 C C . PRO A 1 81 ? -17.914 31.183 -48.628 1.00 34.66 81 PRO A C 1
ATOM 634 O O . PRO A 1 81 ? -18.412 32.279 -48.331 1.00 34.66 81 PRO A O 1
ATOM 637 N N . PRO A 1 82 ? -18.676 30.100 -48.861 1.00 36.09 82 PRO A N 1
ATOM 638 C CA . PRO A 1 82 ? -20.115 30.129 -48.647 1.00 36.09 82 PRO A CA 1
ATOM 639 C C . PRO A 1 82 ? -20.403 30.539 -47.200 1.00 36.09 82 PRO A C 1
ATOM 641 O O . PRO A 1 82 ? -19.713 30.114 -46.272 1.00 36.09 82 PRO A O 1
ATOM 644 N N . SER A 1 83 ? -21.422 31.378 -47.010 1.00 40.81 83 SER A N 1
ATOM 645 C CA . SER A 1 83 ? -21.939 31.679 -45.676 1.00 40.81 83 SER A CA 1
ATOM 646 C C . SER A 1 83 ? -22.290 30.380 -44.956 1.00 40.81 83 SER A C 1
ATOM 648 O O . SER A 1 83 ? -22.818 29.462 -45.589 1.00 40.81 83 SER A O 1
ATOM 650 N N . ALA A 1 84 ? -22.038 30.324 -43.646 1.00 33.03 84 ALA A N 1
ATOM 651 C CA . ALA A 1 84 ? -22.470 29.206 -42.813 1.00 33.03 84 ALA A CA 1
ATOM 652 C C . ALA A 1 84 ? -23.959 28.883 -43.072 1.00 33.03 84 ALA A C 1
ATOM 654 O O . ALA A 1 84 ? -24.744 29.813 -43.305 1.00 33.03 84 ALA A O 1
ATOM 655 N N . PRO A 1 85 ? -24.356 27.596 -43.068 1.00 29.72 85 PRO A N 1
ATOM 656 C CA . PRO A 1 85 ? -25.756 27.229 -43.232 1.00 29.72 85 PRO A CA 1
ATOM 657 C C . PRO A 1 85 ? -26.602 27.897 -42.134 1.00 29.72 85 PRO A C 1
ATOM 659 O O . PRO A 1 85 ? -26.092 28.108 -41.028 1.00 29.72 85 PRO A O 1
ATOM 662 N N . PRO A 1 86 ? -27.874 28.243 -42.407 1.00 31.94 86 PRO A N 1
ATOM 663 C CA . PRO A 1 86 ? -28.734 28.859 -41.406 1.00 31.94 86 PRO A CA 1
ATOM 664 C C . PRO A 1 86 ? -28.827 28.003 -40.141 1.00 31.94 86 PRO A C 1
ATOM 666 O O . PRO A 1 86 ? -28.902 26.777 -40.217 1.00 31.94 86 PRO A O 1
ATOM 669 N N . SER A 1 87 ? -28.883 28.651 -38.979 1.00 43.34 87 SER A N 1
ATOM 670 C CA . SER A 1 87 ? -29.324 27.990 -37.757 1.00 43.34 87 SER A CA 1
ATOM 671 C C . SER A 1 87 ? -30.796 27.614 -37.913 1.00 43.34 87 SER A C 1
ATOM 673 O O . SER A 1 87 ? -31.669 28.481 -37.855 1.00 43.34 87 SER A O 1
ATOM 675 N N . GLU A 1 88 ? -31.080 26.329 -38.126 1.00 40.56 88 GLU A N 1
ATOM 676 C CA . GLU A 1 88 ? -32.445 25.804 -38.084 1.00 40.56 88 GLU A CA 1
ATOM 677 C C . GLU A 1 88 ? -32.975 25.933 -36.649 1.00 40.56 88 GLU A C 1
ATOM 679 O O . GLU A 1 88 ? -32.659 25.143 -35.758 1.00 40.56 88 GLU A O 1
ATOM 684 N N . HIS A 1 89 ? -33.729 27.006 -36.411 1.00 47.53 89 HIS A N 1
ATOM 685 C CA . HIS A 1 89 ? -34.451 27.229 -35.166 1.00 47.53 89 HIS A CA 1
ATOM 686 C C . HIS A 1 89 ? -35.607 26.228 -35.046 1.00 47.53 89 HIS A C 1
ATOM 688 O O . HIS A 1 89 ? -36.197 25.841 -36.055 1.00 47.53 89 HIS A O 1
ATOM 694 N N . PHE A 1 90 ? -35.981 25.867 -33.815 1.00 54.06 90 PHE A N 1
ATOM 695 C CA . PHE A 1 90 ? -37.221 25.131 -33.554 1.00 54.06 90 PHE A CA 1
ATOM 696 C C . PHE A 1 90 ? -38.409 25.891 -34.161 1.00 54.06 90 PHE A C 1
ATOM 698 O O . PHE A 1 90 ? -38.651 27.046 -33.807 1.00 54.06 90 PHE A O 1
ATOM 705 N N . VAL A 1 91 ? -39.114 25.254 -35.099 1.00 47.28 91 VAL A N 1
ATOM 706 C CA . VAL A 1 91 ? -40.232 25.869 -35.837 1.00 47.28 91 VAL A CA 1
ATOM 707 C C . VAL A 1 91 ? -41.564 25.682 -35.101 1.00 47.28 91 VAL A C 1
ATOM 709 O O . VAL A 1 91 ? -42.449 26.531 -35.208 1.00 47.28 91 VAL A O 1
ATOM 712 N N . ASP A 1 92 ? -41.697 24.599 -34.332 1.00 54.47 92 ASP A N 1
ATOM 713 C CA . ASP A 1 92 ? -42.920 24.263 -33.602 1.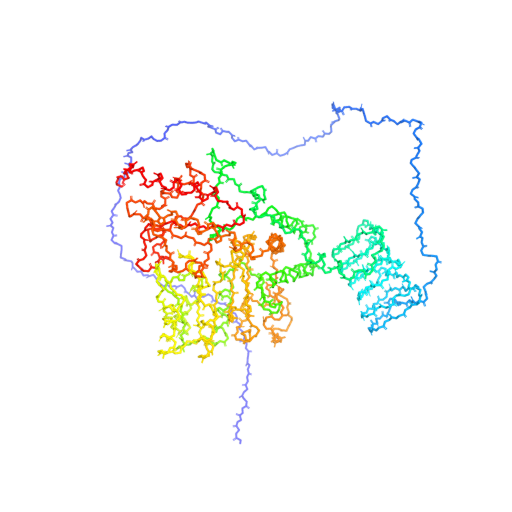00 54.47 92 ASP A CA 1
ATOM 714 C C . ASP A 1 92 ? -42.976 24.914 -32.202 1.00 54.47 92 ASP A C 1
ATOM 716 O O . ASP A 1 92 ? -41.958 24.996 -31.507 1.00 54.47 92 ASP A O 1
ATOM 720 N N . PRO A 1 93 ? -44.163 25.359 -31.743 1.00 63.19 93 PRO A N 1
ATOM 721 C CA . PRO A 1 93 ? -44.366 25.806 -30.368 1.00 63.19 93 PRO A CA 1
ATOM 722 C C . PRO A 1 93 ? -44.372 24.611 -29.391 1.00 63.19 93 PRO A C 1
ATOM 724 O O . PRO A 1 93 ? -44.843 23.533 -29.752 1.00 63.19 93 PRO A O 1
ATOM 727 N N . PRO A 1 94 ? -43.908 24.782 -28.138 1.00 72.00 94 PRO A N 1
ATOM 728 C CA . PRO A 1 94 ? -43.831 23.690 -27.168 1.00 72.00 94 PRO A CA 1
ATOM 729 C C . PRO A 1 94 ? -45.214 23.224 -26.697 1.00 72.00 94 PRO A C 1
ATOM 731 O O . PRO A 1 94 ? -45.976 24.003 -26.122 1.00 72.00 94 PRO A O 1
ATOM 734 N N . ASP A 1 95 ? -45.509 21.932 -26.869 1.00 76.50 95 ASP A N 1
ATOM 735 C CA . ASP A 1 95 ? -46.741 21.302 -26.376 1.00 76.50 95 ASP A CA 1
ATOM 736 C C . ASP A 1 95 ? -46.786 21.243 -24.833 1.00 76.50 95 ASP A C 1
ATOM 738 O O . ASP A 1 95 ? -47.867 21.237 -24.243 1.00 76.50 95 ASP A O 1
ATOM 742 N N . VAL A 1 96 ? -45.621 21.229 -24.168 1.00 83.75 96 VAL A N 1
ATOM 743 C CA . VAL A 1 96 ? -45.485 21.323 -22.703 1.00 83.75 96 VAL A CA 1
ATOM 744 C C . VAL A 1 96 ? -44.411 22.352 -22.346 1.00 83.75 96 VAL A C 1
ATOM 746 O O . VAL A 1 96 ? -43.298 22.295 -22.861 1.00 83.75 96 VAL A O 1
ATOM 749 N N . THR A 1 97 ? -44.715 23.276 -21.428 1.00 89.06 97 THR A N 1
ATOM 750 C CA . THR A 1 97 ? -43.731 24.221 -20.867 1.00 89.06 97 THR A CA 1
ATOM 751 C C . THR A 1 97 ? -43.776 24.214 -19.339 1.00 89.06 97 THR A C 1
ATOM 753 O O . THR A 1 97 ? -44.810 24.521 -18.747 1.00 89.06 97 THR A O 1
ATOM 756 N N . ILE A 1 98 ? -42.647 23.910 -18.696 1.00 91.12 98 ILE A N 1
ATOM 757 C CA . ILE A 1 98 ? -42.439 24.092 -17.252 1.00 91.12 98 ILE A CA 1
ATOM 758 C C . ILE A 1 98 ? -41.890 25.506 -17.060 1.00 91.12 98 ILE A C 1
ATOM 760 O O . ILE A 1 98 ? -40.696 25.734 -17.241 1.00 91.12 98 ILE A O 1
ATOM 764 N N . SER A 1 99 ? -42.764 26.466 -16.759 1.00 91.12 99 SER A N 1
ATOM 765 C CA . SER A 1 99 ? -42.400 27.883 -16.621 1.00 91.12 99 SER A CA 1
ATOM 766 C C . SER A 1 99 ? -41.475 28.147 -15.426 1.00 91.12 99 SER A C 1
ATOM 768 O O . SER A 1 99 ? -41.462 27.396 -14.452 1.00 91.12 99 SER A O 1
ATOM 770 N N . SER A 1 100 ? -40.719 29.247 -15.474 1.00 86.56 100 SER A N 1
ATOM 771 C CA . SER A 1 100 ? -39.655 29.581 -14.506 1.00 86.56 100 SER A CA 1
ATOM 772 C C . SER A 1 100 ? -40.074 29.667 -13.032 1.00 86.56 100 SER A C 1
ATOM 774 O O . SER A 1 100 ? -39.232 29.530 -12.149 1.00 86.56 100 SER A O 1
ATOM 776 N N . GLY A 1 101 ? -41.365 29.851 -12.743 1.00 83.19 101 GLY A N 1
ATOM 777 C CA . GLY A 1 101 ? -41.915 29.831 -11.382 1.00 83.19 101 GLY A CA 1
ATOM 778 C C . GLY A 1 101 ? -42.309 28.444 -10.853 1.00 83.19 101 GLY A C 1
ATOM 779 O O . GLY A 1 101 ? -42.906 28.370 -9.781 1.00 83.19 101 GLY A O 1
ATOM 780 N N . VAL A 1 102 ? -42.052 27.362 -11.597 1.00 88.38 102 VAL A N 1
ATOM 781 C CA . VAL A 1 102 ? -42.555 26.012 -11.298 1.00 88.38 102 VAL A CA 1
ATOM 782 C C . VAL A 1 102 ? -41.411 25.018 -11.095 1.00 88.38 102 VAL A C 1
ATOM 784 O O . VAL A 1 102 ? -40.528 24.883 -11.938 1.00 88.38 102 VAL A O 1
ATOM 787 N N . ALA A 1 103 ? -41.483 24.276 -9.989 1.00 88.12 103 ALA A N 1
ATOM 788 C CA . ALA A 1 103 ? -40.648 23.115 -9.702 1.00 88.12 103 ALA A CA 1
ATOM 789 C C . ALA A 1 103 ? -41.522 21.850 -9.685 1.00 88.12 103 ALA A C 1
ATOM 791 O O . ALA A 1 103 ? -42.555 21.821 -9.013 1.00 88.12 103 ALA A O 1
ATOM 792 N N . MET A 1 104 ? -41.119 20.807 -10.410 1.00 87.44 104 MET A N 1
ATOM 793 C CA . MET A 1 104 ? -41.835 19.530 -10.503 1.00 87.44 104 MET A CA 1
ATOM 794 C C . MET A 1 104 ? -40.947 18.352 -10.093 1.00 87.44 104 MET A C 1
ATOM 796 O O . MET A 1 104 ? -39.751 18.339 -10.378 1.00 87.44 104 MET A O 1
ATOM 800 N N . LYS A 1 105 ? -41.544 17.328 -9.470 1.00 91.12 105 LYS A N 1
ATOM 801 C CA . LYS A 1 105 ? -40.873 16.057 -9.169 1.00 91.12 105 LYS A CA 1
ATOM 802 C C . LYS A 1 105 ? -41.788 14.868 -9.456 1.00 91.12 105 LYS A C 1
ATOM 804 O O . LYS A 1 105 ? -42.896 14.830 -8.924 1.00 91.12 105 LYS A O 1
ATOM 809 N N . GLY A 1 106 ? -41.336 13.903 -10.260 1.00 88.00 106 GLY A N 1
ATOM 810 C CA . GLY A 1 106 ? -42.127 12.715 -10.612 1.00 88.00 106 GLY A CA 1
ATOM 811 C C . GLY A 1 106 ? -41.753 12.078 -11.953 1.00 88.00 106 GLY A C 1
ATOM 812 O O . GLY A 1 106 ? -40.611 12.162 -12.394 1.00 88.00 106 GLY A O 1
ATOM 813 N N . GLU A 1 107 ? -42.729 11.434 -12.594 1.00 89.44 107 GLU A N 1
ATOM 814 C CA . GLU A 1 107 ? -42.628 10.938 -13.972 1.00 89.44 107 GLU A CA 1
ATOM 815 C C . GLU A 1 107 ? -43.337 11.917 -14.923 1.00 89.44 107 GLU A C 1
ATOM 817 O O . GLU A 1 107 ? -44.467 12.328 -14.652 1.00 89.44 107 GLU A O 1
ATOM 822 N N . LEU A 1 108 ? -42.692 12.281 -16.034 1.00 86.81 108 LEU A N 1
ATOM 823 C CA . LEU A 1 108 ? -43.248 13.153 -17.070 1.00 86.81 108 LEU A CA 1
ATOM 824 C C . LEU A 1 108 ? -43.151 12.485 -18.444 1.00 86.81 108 LEU A C 1
ATOM 826 O O . LEU A 1 108 ? -42.095 11.994 -18.833 1.00 86.81 108 LEU A O 1
ATOM 830 N N . SER A 1 109 ? -44.248 12.516 -19.198 1.00 86.75 109 SER A N 1
ATOM 831 C CA . SER A 1 109 ? -44.319 12.032 -20.578 1.00 86.75 109 SER A CA 1
ATOM 832 C C . SER A 1 109 ? -44.968 13.089 -21.465 1.00 86.75 109 SER A C 1
ATOM 834 O O . SER A 1 109 ? -45.960 13.704 -21.069 1.00 86.75 109 SER A O 1
ATOM 836 N N . PHE A 1 110 ? -44.403 13.320 -22.649 1.00 85.69 110 PHE A N 1
ATOM 837 C CA . PHE A 1 110 ? -44.866 14.329 -23.605 1.00 85.69 110 PHE A CA 1
ATOM 838 C C . PHE A 1 110 ? -44.670 13.829 -25.048 1.00 85.69 110 PHE A C 1
ATOM 840 O O . PHE A 1 110 ? -43.673 13.170 -25.331 1.00 85.69 110 PHE A O 1
ATOM 847 N N . PRO A 1 111 ? -45.593 14.119 -25.985 1.00 76.12 111 PRO A N 1
ATOM 848 C CA . PRO A 1 111 ? -45.609 13.473 -27.302 1.00 76.12 111 PRO A CA 1
ATOM 849 C C . PRO A 1 111 ? -44.716 14.140 -28.362 1.00 76.12 111 PRO A C 1
ATOM 851 O O . PRO A 1 111 ? -44.621 13.620 -29.469 1.00 76.12 111 PRO A O 1
ATOM 854 N N . LYS A 1 112 ? -44.152 15.317 -28.065 1.00 82.56 112 LYS A N 1
ATOM 855 C CA . LYS A 1 112 ? -43.465 16.209 -29.014 1.00 82.56 112 LYS A CA 1
ATOM 856 C C . LYS A 1 112 ? -42.448 17.104 -28.282 1.00 82.56 112 LYS A C 1
ATOM 858 O O . LYS A 1 112 ? -41.495 16.557 -27.754 1.00 82.56 112 LYS A O 1
ATOM 863 N N . LEU A 1 113 ? -42.636 18.430 -28.220 1.00 87.44 113 LEU A N 1
ATOM 864 C CA . LEU A 1 113 ? -41.655 19.384 -27.696 1.00 87.44 113 LEU A CA 1
ATOM 865 C C . LEU A 1 113 ? -41.922 19.741 -26.222 1.00 87.44 113 LEU A C 1
ATOM 867 O O . LEU A 1 113 ? -42.974 20.293 -25.884 1.00 87.44 113 LEU A O 1
ATOM 871 N N . LEU A 1 114 ? -40.934 19.483 -25.360 1.00 92.31 114 LEU A N 1
ATOM 872 C CA . LEU A 1 114 ? -40.881 19.964 -23.976 1.00 92.31 114 LEU A CA 1
ATOM 873 C C . LEU A 1 114 ? -39.961 21.186 -23.860 1.00 92.31 114 LEU A C 1
ATOM 875 O O . LEU A 1 114 ? -38.798 21.138 -24.255 1.00 92.31 114 LEU A O 1
ATOM 879 N N . ARG A 1 115 ? -40.444 22.253 -23.220 1.00 92.88 115 ARG A N 1
ATOM 880 C CA . ARG A 1 115 ? -39.641 23.416 -22.819 1.00 92.88 115 ARG A CA 1
ATOM 881 C C . ARG A 1 115 ? -39.528 23.498 -21.293 1.00 92.88 115 ARG A C 1
ATOM 883 O O . ARG A 1 115 ? -40.538 23.509 -20.593 1.00 92.88 115 ARG A O 1
ATOM 890 N N . VAL A 1 116 ? -38.309 23.580 -20.768 1.00 94.50 116 VAL A N 1
ATOM 891 C CA . VAL A 1 116 ? -38.020 23.695 -19.330 1.00 94.50 116 VAL A CA 1
ATOM 892 C C . VAL A 1 116 ? -37.401 25.062 -19.052 1.00 94.50 116 VAL A C 1
ATOM 894 O O . VAL A 1 116 ? -36.295 25.350 -19.498 1.00 94.50 116 VAL A O 1
ATOM 897 N N . GLU A 1 117 ? -38.124 25.906 -18.321 1.00 92.81 117 GLU A N 1
ATOM 898 C CA . GLU A 1 117 ? -37.673 27.223 -17.846 1.00 92.81 117 GLU A CA 1
ATOM 899 C C . GLU A 1 117 ? -37.581 27.283 -16.313 1.00 92.81 117 GLU A C 1
ATOM 901 O O . GLU A 1 117 ? -36.824 28.096 -15.785 1.00 92.81 117 GLU A O 1
ATOM 906 N N . GLY A 1 118 ? -38.364 26.453 -15.612 1.00 89.50 118 GLY A N 1
ATOM 907 C CA . GLY A 1 118 ? -38.280 26.185 -14.172 1.00 89.50 118 GLY A CA 1
ATOM 908 C C . GLY A 1 118 ? -37.446 24.936 -13.877 1.00 89.50 118 GLY A C 1
ATOM 909 O O . GLY A 1 118 ? -36.445 24.695 -14.550 1.00 89.50 118 GLY A O 1
ATOM 910 N N . SER A 1 119 ? -37.849 24.113 -12.904 1.00 91.38 119 SER A N 1
ATOM 911 C CA . SER A 1 119 ? -37.133 22.867 -12.584 1.00 91.38 119 SER A CA 1
ATOM 912 C C . SER A 1 119 ? -37.977 21.593 -12.680 1.00 91.38 119 SER A C 1
ATOM 914 O O . SER A 1 119 ? -39.165 21.572 -12.352 1.00 91.38 119 SER A O 1
ATOM 916 N N . PHE A 1 120 ? -37.337 20.506 -13.115 1.00 94.69 120 PHE A N 1
ATOM 917 C CA . PHE A 1 120 ? -37.887 19.150 -13.115 1.00 94.69 120 PHE A CA 1
ATOM 918 C C . PHE A 1 120 ? -36.875 18.166 -12.522 1.00 94.69 120 PHE A C 1
ATOM 920 O O . PHE A 1 120 ? -35.702 18.222 -12.87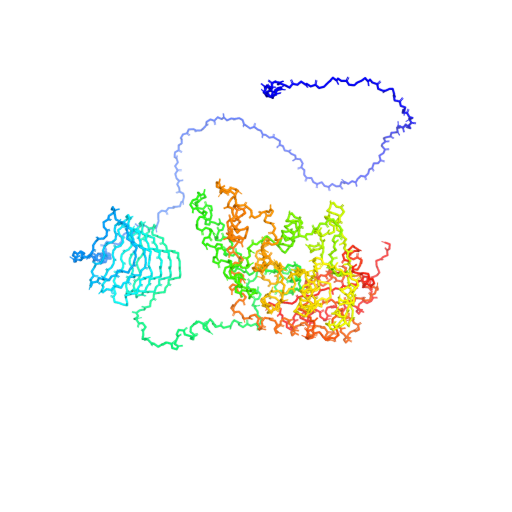8 1.00 94.69 120 PHE A O 1
ATOM 927 N N . VAL A 1 121 ? -37.340 17.250 -11.667 1.00 90.62 121 VAL A N 1
ATOM 928 C CA . VAL A 1 121 ? -36.529 16.171 -11.080 1.00 90.62 121 VAL A CA 1
ATOM 929 C C . VAL A 1 121 ? -37.264 14.833 -11.186 1.00 90.62 121 VAL A C 1
ATOM 931 O O . VAL A 1 121 ? -38.345 14.682 -10.614 1.00 90.62 121 VAL A O 1
ATOM 934 N N . GLY A 1 122 ? -36.691 13.826 -11.845 1.00 86.31 122 GLY A N 1
ATOM 935 C CA . GLY A 1 122 ? -37.260 12.475 -11.846 1.00 86.31 122 GLY A CA 1
ATOM 936 C C . GLY A 1 122 ? -37.010 11.679 -13.119 1.00 86.31 122 GLY A C 1
ATOM 937 O O . GLY A 1 122 ? -35.865 11.486 -13.503 1.00 86.31 122 GLY A O 1
ATOM 938 N N . SER A 1 123 ? -38.082 11.155 -13.721 1.00 84.19 123 SER A N 1
ATOM 939 C CA . SER A 1 123 ? -38.017 10.298 -14.913 1.00 84.19 123 SER A CA 1
ATOM 940 C C . SER A 1 123 ? -38.793 10.913 -16.072 1.00 84.19 123 SER A C 1
ATOM 942 O O . SER A 1 123 ? -39.917 11.394 -15.898 1.00 84.19 123 SER A O 1
ATOM 944 N N . LEU A 1 124 ? -38.191 10.888 -17.258 1.00 86.38 124 LEU A N 1
ATOM 945 C CA . LEU A 1 124 ? -38.663 11.591 -18.441 1.00 86.38 124 LEU A CA 1
ATOM 946 C C . LEU A 1 124 ? -38.847 10.614 -19.611 1.00 86.38 124 LEU A C 1
ATOM 948 O O . LEU A 1 124 ? -37.928 9.894 -19.987 1.00 86.38 124 LEU A O 1
ATOM 952 N N . LYS A 1 125 ? -40.045 10.602 -20.203 1.00 81.69 125 LYS A N 1
ATOM 953 C CA . LYS A 1 125 ? -40.399 9.814 -21.395 1.00 81.69 125 LYS A CA 1
ATOM 954 C C . LYS A 1 125 ? -40.667 10.758 -22.562 1.00 81.69 125 LYS A C 1
ATOM 956 O O . LYS A 1 125 ? -41.765 11.299 -22.704 1.00 81.69 125 LYS A O 1
ATOM 961 N N . ALA A 1 126 ? -39.639 10.981 -23.372 1.00 80.31 126 ALA A N 1
ATOM 962 C CA . ALA A 1 126 ? -39.687 11.898 -24.499 1.00 80.31 126 ALA A CA 1
ATOM 963 C C . ALA A 1 126 ? -40.297 11.241 -25.745 1.00 80.31 126 ALA A C 1
ATOM 965 O O . ALA A 1 126 ? -39.788 10.242 -26.245 1.00 80.31 126 ALA A O 1
ATOM 966 N N . GLY A 1 127 ? -41.363 11.836 -26.281 1.00 72.62 127 GLY A N 1
ATOM 967 C CA . GLY A 1 127 ? -41.865 11.555 -27.631 1.00 72.62 127 GLY A CA 1
ATOM 968 C C . GLY A 1 127 ? -41.238 12.438 -28.718 1.00 72.62 127 GLY A C 1
ATOM 969 O O . GLY A 1 127 ? -41.491 12.221 -29.899 1.00 72.62 127 GLY A O 1
ATOM 970 N N . GLY A 1 128 ? -40.431 13.430 -28.332 1.00 82.12 128 GLY A N 1
ATOM 971 C CA . GLY A 1 128 ? -39.813 14.401 -29.231 1.00 82.12 128 GLY A CA 1
ATOM 972 C C . GLY A 1 128 ? -38.828 15.325 -28.509 1.00 82.12 128 GLY A C 1
ATOM 973 O O . GLY A 1 128 ? -38.250 14.958 -27.483 1.00 82.12 128 GLY A O 1
ATOM 974 N N . ASP A 1 129 ? -38.615 16.498 -29.093 1.00 89.69 129 ASP A N 1
ATOM 975 C CA . ASP A 1 129 ? -37.536 17.424 -28.752 1.00 89.69 129 ASP A CA 1
ATOM 976 C C . ASP A 1 129 ? -37.623 18.045 -27.346 1.00 89.69 129 ASP A C 1
ATOM 978 O O . ASP A 1 129 ? -38.683 18.125 -26.719 1.00 89.69 129 ASP A O 1
ATOM 982 N N . ILE A 1 130 ? -36.477 18.526 -26.855 1.00 93.75 130 ILE A N 1
ATOM 983 C CA . ILE A 1 130 ? -36.335 19.133 -25.528 1.00 93.75 130 ILE A CA 1
ATOM 984 C C . ILE A 1 130 ? -35.545 20.442 -25.628 1.00 93.75 130 ILE A C 1
ATOM 986 O O . ILE A 1 130 ? -34.456 20.488 -26.198 1.00 93.75 130 ILE A O 1
ATOM 990 N N . VAL A 1 131 ? -36.063 21.503 -25.010 1.00 93.50 131 VAL A N 1
ATOM 991 C CA . VAL A 1 131 ? -35.384 22.797 -24.853 1.00 93.50 131 VAL A CA 1
ATOM 992 C C . VAL A 1 131 ? -35.284 23.138 -23.371 1.00 93.50 131 VAL A C 1
ATOM 994 O O . VAL A 1 131 ? -36.296 23.416 -22.728 1.00 93.50 131 VAL A O 1
ATOM 997 N N . VAL A 1 132 ? -34.069 23.176 -22.826 1.00 95.38 132 VAL A N 1
ATOM 998 C CA . VAL A 1 132 ? -33.804 23.682 -21.471 1.00 95.38 132 VAL A CA 1
ATOM 999 C C . VAL A 1 132 ? -33.331 25.128 -21.584 1.00 95.38 132 VAL A C 1
ATOM 1001 O O . VAL A 1 132 ? -32.176 25.381 -21.913 1.00 95.38 132 VAL A O 1
ATOM 1004 N N . ALA A 1 133 ? -34.239 26.074 -21.350 1.00 91.44 133 ALA A N 1
ATOM 1005 C CA . ALA A 1 133 ? -33.999 27.515 -21.459 1.00 91.44 133 ALA A CA 1
ATOM 1006 C C . ALA A 1 133 ? -33.008 28.022 -20.381 1.00 91.44 133 ALA A C 1
ATOM 1008 O O . ALA A 1 133 ? -32.750 27.292 -19.426 1.00 91.44 133 ALA A O 1
ATOM 1009 N N . PRO A 1 134 ? -32.483 29.265 -20.456 1.00 90.31 134 PRO A N 1
ATOM 1010 C CA . PRO A 1 134 ? -31.375 29.721 -19.600 1.00 90.31 134 PRO A CA 1
ATOM 1011 C C . PRO A 1 134 ? -31.585 29.651 -18.079 1.00 90.31 134 PRO A C 1
ATOM 1013 O O . PRO A 1 134 ? -30.615 29.544 -17.336 1.00 90.31 134 PRO A O 1
ATOM 1016 N N . THR A 1 135 ? -32.830 29.701 -17.596 1.00 88.19 135 THR A N 1
ATOM 1017 C CA . THR A 1 135 ? -33.171 29.525 -16.168 1.00 88.19 135 THR A CA 1
ATOM 1018 C C . THR A 1 135 ? -33.558 28.090 -15.801 1.00 88.19 135 THR A C 1
ATOM 1020 O O . THR A 1 135 ? -33.752 27.785 -14.626 1.00 88.19 135 THR A O 1
ATOM 1023 N N . GLY A 1 136 ? -33.705 27.218 -16.799 1.00 92.81 136 GLY A N 1
ATOM 1024 C CA . GLY A 1 136 ? -34.207 25.862 -16.654 1.00 92.81 136 GLY A CA 1
ATOM 1025 C C . GLY A 1 136 ? -33.198 24.918 -16.006 1.00 92.81 136 GLY A C 1
ATOM 1026 O O . GLY A 1 136 ? -32.003 24.978 -16.293 1.00 92.81 136 GLY A O 1
ATOM 1027 N N . THR A 1 137 ? -33.685 24.014 -15.157 1.00 91.75 137 THR A N 1
ATOM 1028 C CA . THR A 1 137 ? -32.903 22.896 -14.608 1.00 91.75 137 THR A CA 1
ATOM 1029 C C . THR A 1 137 ? -33.653 21.580 -14.797 1.00 91.75 137 THR A C 1
ATOM 1031 O O . THR A 1 137 ? -34.774 21.422 -14.314 1.00 91.75 137 THR A O 1
ATOM 1034 N N . LEU A 1 138 ? -33.037 20.631 -15.495 1.00 94.75 138 LEU A N 1
ATOM 1035 C CA . LEU A 1 138 ? -33.601 19.318 -15.791 1.00 94.75 138 LEU A CA 1
ATOM 1036 C C . LEU A 1 138 ? -32.731 18.224 -15.161 1.00 94.75 138 LEU A C 1
ATOM 1038 O O . LEU A 1 138 ? -31.640 17.953 -15.650 1.00 94.75 138 LEU A O 1
ATOM 1042 N N . GLU A 1 139 ? -33.215 17.607 -14.084 1.00 91.94 139 GLU A N 1
ATOM 1043 C CA . GLU A 1 139 ? -32.562 16.493 -13.384 1.00 91.94 139 GLU A CA 1
ATOM 1044 C C . GLU A 1 139 ? -33.270 15.174 -13.743 1.00 91.94 139 GLU A C 1
ATOM 1046 O O . GLU A 1 139 ? -34.236 14.759 -13.097 1.00 91.94 139 GLU A O 1
ATOM 1051 N N . SER A 1 140 ? -32.837 14.557 -14.840 1.00 89.50 140 SER A N 1
ATOM 1052 C CA . SER A 1 140 ? -33.343 13.288 -15.375 1.00 89.50 140 SER A CA 1
ATOM 1053 C C . SER A 1 140 ? -32.352 12.757 -16.404 1.00 89.50 140 SER A C 1
ATOM 1055 O O . SER A 1 140 ? -31.836 13.535 -17.207 1.00 89.50 140 SER A O 1
ATOM 1057 N N . ASP A 1 141 ? -32.172 11.437 -16.468 1.00 88.44 141 ASP A N 1
ATOM 1058 C CA . ASP A 1 141 ? -31.663 10.817 -17.694 1.00 88.44 141 ASP A CA 1
ATOM 1059 C C . ASP A 1 141 ? -32.644 11.105 -18.849 1.00 88.44 141 ASP A C 1
ATOM 1061 O O . ASP A 1 141 ? -33.865 11.157 -18.650 1.00 88.44 141 ASP A O 1
ATOM 1065 N N . ILE A 1 142 ? -32.108 11.320 -20.049 1.00 89.69 142 ILE A N 1
ATOM 1066 C CA . ILE A 1 142 ? -32.846 11.628 -21.276 1.00 89.69 142 ILE A CA 1
ATOM 1067 C C . ILE A 1 142 ? -32.538 10.531 -22.295 1.00 89.69 142 ILE A C 1
ATOM 1069 O O . ILE A 1 142 ? -31.425 10.469 -22.810 1.00 89.69 142 ILE A O 1
ATOM 1073 N N . ASP A 1 143 ? -33.531 9.703 -22.615 1.00 85.50 143 ASP A N 1
ATOM 1074 C CA . ASP A 1 143 ? -33.463 8.701 -23.684 1.00 85.50 143 ASP A CA 1
ATOM 1075 C C . ASP A 1 143 ? -34.474 9.058 -24.787 1.00 85.50 143 ASP A C 1
ATOM 1077 O O . ASP A 1 143 ? -35.689 9.040 -24.568 1.00 85.50 143 ASP A O 1
ATOM 1081 N N . ASN A 1 144 ? -33.966 9.461 -25.954 1.00 83.88 144 ASN A N 1
ATOM 1082 C CA . ASN A 1 144 ? -34.737 9.723 -27.166 1.00 83.88 144 ASN A CA 1
ATOM 1083 C C . ASN A 1 144 ? -33.869 9.550 -28.427 1.00 83.88 144 ASN A C 1
ATOM 1085 O O . ASN A 1 144 ? -33.456 10.538 -29.044 1.00 83.88 144 ASN A O 1
ATOM 1089 N N . ASP A 1 145 ? -33.672 8.293 -28.844 1.00 74.12 145 ASP A N 1
ATOM 1090 C CA . ASP A 1 145 ? -32.998 7.851 -30.084 1.00 74.12 145 ASP A CA 1
ATOM 1091 C C . ASP A 1 145 ? -33.242 8.757 -31.329 1.00 74.12 145 ASP A C 1
ATOM 1093 O O . ASP A 1 145 ? -32.382 8.845 -32.206 1.00 74.12 145 ASP A O 1
ATOM 1097 N N . GLY A 1 146 ? -34.401 9.427 -31.446 1.00 72.31 146 GLY A N 1
ATOM 1098 C CA . GLY A 1 146 ? -34.761 10.277 -32.592 1.00 72.31 146 GLY A CA 1
ATOM 1099 C C . GLY A 1 146 ? -34.672 11.799 -32.387 1.00 72.31 146 GLY A C 1
ATOM 1100 O O . GLY A 1 146 ? -34.663 12.528 -33.383 1.00 72.31 146 GLY A O 1
ATOM 1101 N N . GLY A 1 147 ? -34.625 12.281 -31.141 1.00 82.62 147 GLY A N 1
ATOM 1102 C CA . GLY A 1 147 ? -34.904 13.681 -30.784 1.00 82.62 147 GLY A CA 1
ATOM 1103 C C . GLY A 1 147 ? -33.716 14.649 -30.796 1.00 82.62 147 GLY A C 1
ATOM 1104 O O . GLY A 1 147 ? -32.546 14.259 -30.834 1.00 82.62 147 GLY A O 1
ATOM 1105 N N . TYR A 1 148 ? -34.035 15.941 -30.722 1.00 88.88 148 TYR A N 1
ATOM 1106 C CA . TYR A 1 148 ? -33.087 17.046 -30.595 1.00 88.88 148 TYR A CA 1
ATOM 1107 C C . TYR A 1 148 ? -33.188 17.706 -29.208 1.00 88.88 148 TYR A C 1
ATOM 1109 O O . TYR A 1 148 ? -34.267 18.092 -28.758 1.00 88.88 148 TYR A O 1
ATOM 1117 N N . LEU A 1 149 ? -32.043 17.846 -28.534 1.00 94.25 149 LEU A N 1
ATOM 1118 C CA . LEU A 1 149 ? -31.888 18.566 -27.271 1.00 94.25 149 LEU A CA 1
ATOM 1119 C C . LEU A 1 149 ? -31.153 19.896 -27.504 1.00 94.25 149 LEU A C 1
ATOM 1121 O O . LEU A 1 149 ? -30.012 19.894 -27.969 1.00 94.25 149 LEU A O 1
ATOM 1125 N N . LEU A 1 150 ? -31.763 21.015 -27.105 1.00 93.94 150 LEU A N 1
ATOM 1126 C CA . LEU A 1 150 ? -31.077 22.297 -26.906 1.00 93.94 150 LEU A CA 1
ATOM 1127 C C . LEU A 1 150 ? -30.925 22.580 -25.408 1.00 93.94 150 LEU A C 1
ATOM 1129 O O . LEU A 1 150 ? -31.913 22.601 -24.671 1.00 93.94 150 LEU A O 1
ATOM 1133 N N . VAL A 1 151 ? -29.696 22.861 -24.975 1.00 95.50 151 VAL A N 1
ATOM 1134 C CA . VAL A 1 151 ? -29.387 23.262 -23.598 1.00 95.50 151 VAL A CA 1
ATOM 1135 C C . VAL A 1 151 ? -28.846 24.685 -23.567 1.00 95.50 151 VAL A C 1
ATOM 1137 O O . VAL A 1 151 ? -27.779 24.982 -24.099 1.00 95.50 151 VAL A O 1
ATOM 1140 N N . GLU A 1 152 ? -29.585 25.560 -22.897 1.00 92.12 152 GLU A N 1
ATOM 1141 C CA . GLU A 1 152 ? -29.202 26.936 -22.576 1.00 92.12 152 GLU A CA 1
ATOM 1142 C C . GLU A 1 152 ? -29.123 27.167 -21.059 1.00 92.12 152 GLU A C 1
ATOM 1144 O O . GLU A 1 152 ? -28.411 28.069 -20.627 1.00 92.12 152 GLU A O 1
ATOM 1149 N N . GLY A 1 153 ? -29.846 26.360 -20.272 1.00 92.12 153 GLY A N 1
ATOM 1150 C CA . GLY A 1 153 ? -29.751 26.254 -18.811 1.00 92.12 153 GLY A CA 1
ATOM 1151 C C . GLY A 1 153 ? -28.935 25.033 -18.369 1.00 92.12 153 GLY A C 1
ATOM 1152 O O . GLY A 1 153 ? -27.848 24.791 -18.890 1.00 92.12 153 GLY A O 1
ATOM 1153 N N . LYS A 1 154 ? -29.452 24.248 -17.414 1.00 93.12 154 LYS A N 1
ATOM 1154 C CA . LYS A 1 154 ? -28.748 23.111 -16.791 1.00 93.12 154 LYS A CA 1
ATOM 1155 C C . LYS A 1 154 ? -29.451 21.766 -17.019 1.00 93.12 154 LYS A C 1
ATOM 1157 O O . LYS A 1 154 ? -30.633 21.629 -16.714 1.00 93.12 154 LYS A O 1
ATOM 1162 N N . VAL A 1 155 ? -28.705 20.750 -17.452 1.00 94.38 155 VAL A N 1
ATOM 1163 C CA . VAL A 1 155 ? -29.117 19.332 -17.452 1.00 94.38 155 VAL A CA 1
ATOM 1164 C C . VAL A 1 155 ? -28.232 18.542 -16.487 1.00 94.38 155 VAL A C 1
ATOM 1166 O O . VAL A 1 155 ? -27.014 18.719 -16.490 1.00 94.38 155 VAL A O 1
ATOM 1169 N N . ILE A 1 156 ? -28.834 17.674 -15.674 1.00 87.69 156 ILE A N 1
ATOM 1170 C CA . ILE A 1 156 ? -28.148 16.696 -14.820 1.00 87.69 156 ILE A CA 1
ATOM 1171 C C . ILE A 1 156 ? -28.751 15.317 -15.097 1.00 87.69 156 ILE A C 1
ATOM 1173 O O . ILE A 1 156 ? -29.950 15.121 -14.905 1.00 87.69 156 ILE A O 1
ATOM 1177 N N . GLY A 1 157 ? -27.925 14.377 -15.539 1.00 81.94 157 GLY A N 1
ATOM 1178 C CA . GLY A 1 157 ? -28.358 13.081 -16.057 1.00 81.94 157 GLY A CA 1
ATOM 1179 C C . GLY A 1 157 ? -27.725 12.787 -17.413 1.00 81.94 157 GLY A C 1
ATOM 1180 O O . GLY A 1 157 ? -27.215 13.682 -18.092 1.00 81.94 157 GLY A O 1
ATOM 1181 N N . ASN A 1 158 ? -27.730 11.516 -17.793 1.00 86.69 158 ASN A N 1
ATOM 1182 C CA . ASN A 1 158 ? -27.144 11.048 -19.042 1.00 86.69 158 ASN A CA 1
ATOM 1183 C C . ASN A 1 158 ? -28.079 11.354 -20.216 1.00 86.69 158 ASN A C 1
ATOM 1185 O O . ASN A 1 158 ? -29.301 11.347 -20.077 1.00 86.69 158 ASN A O 1
ATOM 1189 N N . VAL A 1 159 ? -27.509 11.619 -21.387 1.00 91.44 159 VAL A N 1
ATOM 1190 C CA . VAL A 1 159 ? -28.227 12.106 -22.567 1.00 91.44 159 VAL A CA 1
ATOM 1191 C C . VAL A 1 159 ? -27.965 11.177 -23.748 1.00 91.44 159 VAL A C 1
ATOM 1193 O O . VAL A 1 159 ? -26.889 11.210 -24.339 1.00 91.44 159 VAL A O 1
ATOM 1196 N N . SER A 1 160 ? -28.962 10.384 -24.133 1.00 90.19 160 SER A N 1
ATOM 1197 C CA . SER A 1 160 ? -28.985 9.616 -25.378 1.00 90.19 160 SER A CA 1
ATOM 1198 C C . SER A 1 160 ? -30.014 10.225 -26.327 1.00 90.19 160 SER A C 1
ATOM 1200 O O . SER A 1 160 ? -31.213 10.020 -26.164 1.00 90.19 160 SER A O 1
ATOM 1202 N N . VAL A 1 161 ? -29.563 11.037 -27.289 1.00 90.56 161 VAL A N 1
ATOM 1203 C CA . VAL A 1 161 ? -30.456 11.702 -28.259 1.00 90.56 161 VAL A CA 1
ATOM 1204 C C . VAL A 1 161 ? -29.816 11.823 -29.635 1.00 90.56 161 VAL A C 1
ATOM 1206 O O . VAL A 1 161 ? -28.596 11.912 -29.747 1.00 90.56 161 VAL A O 1
ATOM 1209 N N . ARG A 1 162 ? -30.610 11.919 -30.706 1.00 86.81 162 ARG A N 1
ATOM 1210 C CA . ARG A 1 162 ? -30.078 12.063 -32.074 1.00 86.81 162 ARG A CA 1
ATOM 1211 C C . ARG A 1 162 ? -29.151 13.274 -32.232 1.00 86.81 162 ARG A C 1
ATOM 1213 O O . ARG A 1 162 ? -28.116 13.183 -32.897 1.00 86.81 162 ARG A O 1
ATOM 1220 N N . ARG A 1 163 ? -29.495 14.417 -31.629 1.00 90.50 163 ARG A N 1
ATOM 1221 C CA . ARG A 1 163 ? -28.698 15.653 -31.710 1.00 90.50 163 ARG A CA 1
ATOM 1222 C C . ARG A 1 163 ? -28.700 16.425 -30.396 1.00 90.50 163 ARG A C 1
ATOM 1224 O O . ARG A 1 163 ? -29.749 16.595 -29.786 1.00 90.50 163 ARG A O 1
ATOM 1231 N N . VAL A 1 164 ? -27.544 16.965 -30.020 1.00 94.69 164 VAL A N 1
ATOM 1232 C CA . VAL A 1 164 ? -27.386 17.905 -28.901 1.00 94.69 164 VAL A CA 1
ATOM 1233 C C . VAL A 1 164 ? -26.805 19.214 -29.427 1.00 94.69 164 VAL A C 1
ATOM 1235 O O . VAL A 1 164 ? -25.805 19.208 -30.147 1.00 94.69 164 VAL A O 1
ATOM 1238 N N . GLN A 1 165 ? -27.407 20.337 -29.041 1.00 93.50 165 GLN A N 1
ATOM 12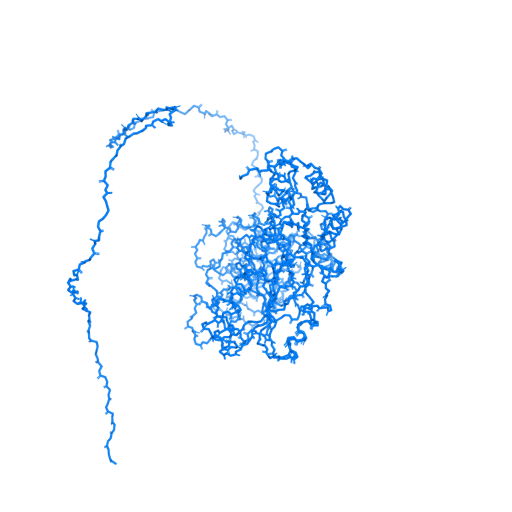39 C CA . GLN A 1 165 ? -26.818 21.666 -29.162 1.00 93.50 165 GLN A CA 1
ATOM 1240 C C . GLN A 1 165 ? -26.756 22.332 -27.785 1.00 93.50 165 GLN A C 1
ATOM 1242 O O . GLN A 1 165 ? -27.722 22.290 -27.027 1.00 93.50 165 GLN A O 1
ATOM 1247 N N . ILE A 1 166 ? -25.632 22.972 -27.472 1.00 95.25 166 ILE A N 1
ATOM 1248 C CA . ILE A 1 166 ? -25.425 23.678 -26.204 1.00 95.25 166 ILE A CA 1
ATOM 1249 C C . ILE A 1 166 ? -25.089 25.143 -26.502 1.00 95.25 166 ILE A C 1
ATOM 1251 O O . ILE A 1 166 ? -24.084 25.430 -27.159 1.00 95.25 166 ILE A O 1
ATOM 1255 N N . SER A 1 167 ? -25.949 26.062 -26.052 1.00 90.00 167 SER A N 1
ATOM 1256 C CA . SER A 1 167 ? -25.736 27.518 -26.114 1.00 90.00 167 SER A CA 1
ATOM 1257 C C . SER A 1 167 ? -24.628 27.945 -25.139 1.00 90.00 167 SER A C 1
ATOM 1259 O O . SER A 1 167 ? -24.265 27.196 -24.238 1.00 90.00 167 SER A O 1
ATOM 1261 N N . SER A 1 168 ? -24.099 29.165 -25.265 1.00 86.81 168 SER A N 1
ATOM 1262 C CA . SER A 1 168 ? -22.956 29.659 -24.468 1.00 86.81 168 SER A CA 1
ATOM 1263 C C . SER A 1 168 ? -23.199 29.777 -22.953 1.00 86.81 168 SER A C 1
ATOM 1265 O O . SER A 1 168 ? -22.251 30.001 -22.208 1.00 86.81 168 SER A O 1
ATOM 1267 N N . SER A 1 169 ? -24.445 29.631 -22.493 1.00 85.94 169 SER A N 1
ATOM 1268 C CA . SER A 1 169 ? -24.836 29.526 -21.078 1.00 85.94 169 SER A CA 1
ATOM 1269 C C . SER A 1 169 ? -25.220 28.102 -20.648 1.00 85.94 169 SER A C 1
ATOM 1271 O O . SER A 1 169 ? -25.546 27.882 -19.483 1.00 85.94 169 SER A O 1
ATOM 1273 N N . GLY A 1 170 ? -25.230 27.143 -21.577 1.00 90.62 170 GLY A N 1
ATOM 1274 C CA . GLY A 1 170 ? -25.720 25.787 -21.362 1.00 90.62 170 GLY A CA 1
ATOM 1275 C C . GLY A 1 170 ? -24.712 24.890 -20.647 1.00 90.62 170 GLY A C 1
ATOM 1276 O O . GLY A 1 170 ? -23.518 24.914 -20.946 1.00 90.62 170 GLY A O 1
ATOM 1277 N N . HIS A 1 171 ? -25.213 24.082 -19.715 1.00 87.81 171 HIS A N 1
ATOM 1278 C CA . HIS A 1 171 ? -24.424 23.162 -18.901 1.00 87.81 171 HIS A CA 1
ATOM 1279 C C . HIS A 1 171 ? -25.038 21.754 -18.913 1.00 87.81 171 HIS A C 1
ATOM 1281 O O . HIS A 1 171 ? -26.217 21.600 -18.586 1.00 87.81 171 HIS A O 1
ATOM 1287 N N . ILE A 1 172 ? -24.245 20.721 -19.217 1.00 92.38 172 ILE A N 1
ATOM 1288 C CA . ILE A 1 172 ? -24.650 19.307 -19.096 1.00 92.38 172 ILE A CA 1
ATOM 1289 C C . ILE A 1 172 ? -23.717 18.575 -18.123 1.00 92.38 172 ILE A C 1
ATOM 1291 O O . ILE A 1 172 ? -22.495 18.631 -18.262 1.00 92.38 172 ILE A O 1
ATOM 1295 N N . PHE A 1 173 ? -24.310 17.884 -17.149 1.00 80.12 173 PHE A N 1
ATOM 1296 C CA . PHE A 1 173 ? -23.632 17.079 -16.133 1.00 80.12 173 PHE A CA 1
ATOM 1297 C C . PHE A 1 173 ? -24.107 15.618 -16.246 1.00 80.12 173 PHE A C 1
ATOM 1299 O O . PHE A 1 173 ? -25.167 15.270 -15.726 1.00 80.12 173 PHE A O 1
ATOM 1306 N N . GLY A 1 174 ? -23.342 14.781 -16.946 1.00 74.81 174 GLY A N 1
ATOM 1307 C CA . GLY A 1 174 ? -23.703 13.406 -17.309 1.00 74.81 174 GLY A CA 1
ATOM 1308 C C . GLY A 1 174 ? -23.141 13.007 -18.676 1.00 74.81 174 GLY A C 1
ATOM 1309 O O . GLY A 1 174 ? -22.698 13.863 -19.445 1.00 74.81 174 GLY A O 1
ATOM 1310 N N . ASP A 1 175 ? -23.144 11.709 -18.980 1.00 83.69 175 ASP A N 1
ATOM 1311 C CA . ASP A 1 175 ? -22.584 11.192 -20.232 1.00 83.69 175 ASP A CA 1
ATOM 1312 C C . ASP A 1 175 ? -23.515 11.470 -21.422 1.00 83.69 175 ASP A C 1
ATOM 1314 O O . ASP A 1 175 ? -24.734 11.324 -21.329 1.00 83.69 175 ASP A O 1
ATOM 1318 N N . ILE A 1 176 ? -22.944 11.844 -22.568 1.00 91.06 176 ILE A N 1
ATOM 1319 C CA . ILE A 1 176 ? -23.666 12.197 -23.795 1.00 91.06 176 ILE A CA 1
ATOM 1320 C C . ILE A 1 176 ? -23.374 11.165 -24.887 1.00 91.06 176 ILE A C 1
ATOM 1322 O O . ILE A 1 176 ? -22.227 10.959 -25.274 1.00 91.06 176 ILE A O 1
ATOM 1326 N N . THR A 1 177 ? -24.419 10.573 -25.460 1.00 87.81 177 THR A N 1
ATOM 1327 C CA . THR A 1 177 ? -24.369 9.779 -26.695 1.00 87.81 177 THR A CA 1
ATOM 1328 C C . THR A 1 177 ? -25.298 10.405 -27.731 1.00 87.81 177 THR A C 1
ATOM 1330 O O . THR A 1 177 ? -26.493 10.548 -27.483 1.00 87.81 177 THR A O 1
ATOM 1333 N N . CYS A 1 178 ? -24.772 10.784 -28.899 1.00 90.06 178 CYS A N 1
ATOM 1334 C CA . CYS A 1 178 ? -25.584 11.390 -29.961 1.00 90.06 178 CYS A CA 1
ATOM 1335 C C . CYS A 1 178 ? -25.023 11.173 -31.372 1.00 90.06 178 CYS A C 1
ATOM 1337 O O . CYS A 1 178 ? -23.889 10.728 -31.529 1.00 90.06 178 CYS A O 1
ATOM 1339 N N . ASN A 1 179 ? -25.792 11.505 -32.417 1.00 87.94 179 ASN A N 1
ATOM 1340 C CA . ASN A 1 179 ? -25.296 11.492 -33.802 1.00 87.94 179 ASN A CA 1
ATOM 1341 C C . ASN A 1 179 ? -24.706 12.835 -34.249 1.00 87.94 179 ASN A C 1
ATOM 1343 O O . ASN A 1 179 ? -23.901 12.887 -35.176 1.00 87.94 179 ASN A O 1
ATOM 1347 N N . SER A 1 180 ? -25.109 13.935 -33.611 1.00 86.25 180 SER A N 1
ATOM 1348 C CA . SER A 1 180 ? -24.670 15.286 -33.954 1.00 86.25 180 SER A CA 1
ATOM 1349 C C . SER A 1 180 ? -24.528 16.128 -32.689 1.00 86.25 180 SER A C 1
ATOM 1351 O O . SER A 1 180 ? -25.500 16.327 -31.963 1.00 86.25 180 SER A O 1
ATOM 1353 N N . PHE A 1 181 ? -23.318 16.627 -32.442 1.00 92.56 181 PHE A N 1
ATOM 1354 C CA . PHE A 1 181 ? -22.975 17.424 -31.268 1.00 92.56 181 PHE A CA 1
ATOM 1355 C C . PHE A 1 181 ? -22.534 18.827 -31.695 1.00 92.56 181 PHE A C 1
ATOM 1357 O O . PHE A 1 181 ? -21.649 18.965 -32.540 1.00 92.56 181 PHE A O 1
ATOM 1364 N N . ILE A 1 182 ? -23.152 19.865 -31.128 1.00 89.31 182 ILE A N 1
ATOM 1365 C CA . ILE A 1 182 ? -22.797 21.271 -31.354 1.00 89.31 182 ILE A CA 1
ATOM 1366 C C . ILE A 1 182 ? -22.634 21.958 -30.000 1.00 89.31 182 ILE A C 1
ATOM 1368 O O . ILE A 1 182 ? -23.532 21.921 -29.162 1.00 89.31 182 ILE A O 1
ATOM 1372 N N . ILE A 1 183 ? -21.503 22.629 -29.803 1.00 91.44 183 ILE A N 1
ATOM 1373 C CA . ILE A 1 183 ? -21.171 23.324 -28.561 1.00 91.44 183 ILE A CA 1
ATOM 1374 C C . ILE A 1 183 ? -20.717 24.753 -28.873 1.00 91.44 183 ILE A C 1
ATOM 1376 O O . ILE A 1 183 ? -19.815 24.968 -29.683 1.00 91.44 183 ILE A O 1
ATOM 1380 N N . ALA A 1 184 ? -21.382 25.741 -28.276 1.00 82.81 184 ALA A N 1
ATOM 1381 C CA . ALA A 1 184 ? -21.010 27.146 -28.402 1.00 82.81 184 ALA A CA 1
ATOM 1382 C C . ALA A 1 184 ? -19.877 27.512 -27.419 1.00 82.81 184 ALA A C 1
ATOM 1384 O O . ALA A 1 184 ? -19.813 26.948 -26.325 1.00 82.81 184 ALA A O 1
ATOM 1385 N N . PRO A 1 185 ? -19.002 28.486 -27.740 1.00 77.56 185 PRO A N 1
ATOM 1386 C CA . PRO A 1 185 ? -18.005 28.982 -26.791 1.00 77.56 185 PRO A CA 1
ATOM 1387 C C . PRO A 1 185 ? -18.652 29.458 -25.480 1.00 77.56 185 PRO A C 1
ATOM 1389 O O . PRO A 1 185 ? -19.601 30.240 -25.512 1.00 77.56 185 PRO A O 1
ATOM 1392 N N . GLY A 1 186 ? -18.137 28.990 -24.340 1.00 76.69 186 GLY A N 1
ATOM 1393 C CA . GLY A 1 186 ? -18.679 29.262 -22.999 1.00 76.69 186 GLY A CA 1
ATOM 1394 C C . GLY A 1 186 ? -19.580 28.158 -22.427 1.00 76.69 186 GLY A C 1
ATOM 1395 O O . GLY A 1 186 ? -19.754 28.103 -21.214 1.00 76.69 186 GLY A O 1
ATOM 1396 N N . ALA A 1 187 ? -20.090 27.250 -23.264 1.00 84.44 187 ALA A N 1
ATOM 1397 C CA . ALA A 1 187 ? -20.845 26.082 -22.815 1.00 84.44 187 ALA A CA 1
ATOM 1398 C C . ALA A 1 187 ? -19.987 25.101 -21.992 1.00 84.44 187 ALA A C 1
ATOM 1400 O O . ALA A 1 187 ? -18.788 24.952 -22.238 1.00 84.44 187 ALA A O 1
ATOM 1401 N N . VAL A 1 188 ? -20.620 24.379 -21.063 1.00 78.38 188 VAL A N 1
ATOM 1402 C CA . VAL A 1 188 ? -19.959 23.434 -20.147 1.00 78.38 188 VAL A CA 1
ATOM 1403 C C . VAL A 1 188 ? -20.524 22.023 -20.316 1.00 78.38 188 VAL A C 1
ATOM 1405 O O . VAL A 1 188 ? -21.738 21.820 -20.301 1.00 78.38 188 VAL A O 1
ATOM 1408 N N . VAL A 1 189 ? -19.642 21.027 -20.422 1.00 87.25 189 VAL A N 1
ATOM 1409 C CA . VAL A 1 189 ? -19.998 19.599 -20.389 1.00 87.25 189 VAL A CA 1
ATOM 1410 C C . VAL A 1 189 ? -19.059 18.868 -19.445 1.00 87.25 189 VAL A C 1
ATOM 1412 O O . VAL A 1 189 ? -17.843 19.010 -19.551 1.00 87.25 189 VAL A O 1
ATOM 1415 N N . ILE A 1 190 ? -19.629 18.089 -18.527 1.00 67.62 190 ILE A N 1
ATOM 1416 C CA . ILE A 1 190 ? -18.902 17.267 -17.556 1.00 67.62 190 ILE A CA 1
ATOM 1417 C C . ILE A 1 190 ? -19.490 15.853 -17.613 1.00 67.62 190 ILE A C 1
ATOM 1419 O O . ILE A 1 190 ? -20.569 15.598 -17.081 1.00 67.62 190 ILE A O 1
ATOM 1423 N N . GLY A 1 191 ? -18.778 14.962 -18.303 1.00 70.81 191 GLY A N 1
ATOM 1424 C CA . GLY A 1 191 ? -19.176 13.589 -18.629 1.00 70.81 191 GLY A CA 1
ATOM 1425 C C . GLY A 1 191 ? -18.426 13.094 -19.872 1.00 70.81 191 GLY A C 1
ATOM 1426 O O . GLY A 1 191 ? -17.742 13.874 -20.541 1.00 70.81 191 GLY A O 1
ATOM 1427 N N . ALA A 1 192 ? -18.534 11.809 -20.198 1.00 73.06 192 ALA A N 1
ATOM 1428 C CA . ALA A 1 192 ? -18.029 11.262 -21.453 1.00 73.06 192 ALA A CA 1
ATOM 1429 C C . ALA A 1 192 ? -18.935 11.677 -22.626 1.00 73.06 192 ALA A C 1
ATOM 1431 O O . ALA A 1 192 ? -20.156 11.655 -22.506 1.00 73.06 192 ALA A O 1
ATOM 1432 N N . CYS A 1 193 ? -18.362 12.018 -23.784 1.00 85.25 193 CYS A N 1
ATOM 1433 C CA . CYS A 1 193 ? -19.130 12.356 -24.988 1.00 85.25 193 CYS A CA 1
ATOM 1434 C C . CYS A 1 193 ? -18.798 11.395 -26.138 1.00 85.25 193 CYS A C 1
ATOM 1436 O O . CYS A 1 193 ? -17.643 11.277 -26.546 1.00 85.25 193 CYS A O 1
ATOM 1438 N N . GLN A 1 194 ? -19.814 10.715 -26.670 1.00 82.31 194 GLN A N 1
ATOM 1439 C CA . GLN A 1 194 ? -19.714 9.794 -27.800 1.00 82.31 194 GLN A CA 1
ATOM 1440 C C . GLN A 1 194 ? -20.588 10.278 -28.960 1.00 82.31 194 GLN A C 1
ATOM 1442 O O . GLN A 1 194 ? -21.818 10.241 -28.889 1.00 82.31 194 GLN A O 1
ATOM 1447 N N . VAL A 1 195 ? -19.950 10.686 -30.059 1.00 85.50 195 VAL A N 1
ATOM 1448 C CA . VAL A 1 195 ? -20.641 11.108 -31.286 1.00 85.50 195 VAL A CA 1
ATOM 1449 C C . VAL A 1 195 ? -20.553 9.987 -32.326 1.00 85.50 195 VAL A C 1
ATOM 1451 O O . VAL A 1 195 ? -19.463 9.651 -32.785 1.00 85.50 195 VAL A O 1
ATOM 1454 N N . ARG A 1 196 ? -21.689 9.373 -32.676 1.00 73.75 196 ARG A N 1
ATOM 1455 C CA . ARG A 1 196 ? -21.780 8.172 -33.530 1.00 73.75 196 ARG A CA 1
ATOM 1456 C C . ARG A 1 196 ? -22.590 8.470 -34.802 1.00 73.75 196 ARG A C 1
ATOM 1458 O O . ARG A 1 196 ? -23.762 8.797 -34.664 1.00 73.75 196 ARG A O 1
ATOM 1465 N N . PRO A 1 197 ? -22.051 8.335 -36.030 1.00 53.19 197 PRO A N 1
ATOM 1466 C CA . PRO A 1 197 ? -22.756 8.754 -37.253 1.00 53.19 197 PRO A CA 1
ATOM 1467 C C . PRO A 1 197 ? -24.146 8.135 -37.482 1.00 53.19 197 PRO A C 1
ATOM 1469 O O . PRO A 1 197 ? -25.008 8.789 -38.063 1.00 53.19 197 PRO A O 1
ATOM 1472 N N . GLU A 1 198 ? -24.382 6.914 -36.996 1.00 51.69 198 GLU A N 1
ATOM 1473 C CA . GLU A 1 198 ? -25.658 6.194 -37.102 1.00 51.69 198 GLU A CA 1
ATOM 1474 C C . GLU A 1 198 ? -26.123 5.695 -35.718 1.00 51.69 198 GLU A C 1
ATOM 1476 O O . GLU A 1 198 ? -25.283 5.459 -34.840 1.00 51.69 198 GLU A O 1
ATOM 1481 N N . PRO A 1 199 ? -27.445 5.567 -35.474 1.00 38.41 199 PRO A N 1
ATOM 1482 C CA . PRO A 1 199 ? -27.967 5.023 -34.223 1.00 38.41 199 PRO A CA 1
ATOM 1483 C C . PRO A 1 199 ? -27.617 3.529 -34.096 1.00 38.41 199 PRO A C 1
ATOM 1485 O O . PRO A 1 199 ? -27.634 2.808 -35.096 1.00 38.41 199 PRO A O 1
ATOM 1488 N N . PRO A 1 200 ? -27.304 3.029 -32.889 1.00 38.06 200 PRO A N 1
ATOM 1489 C CA . PRO A 1 200 ? -26.924 1.634 -32.710 1.00 38.06 200 PRO A CA 1
ATOM 1490 C C . PRO A 1 200 ? -28.120 0.694 -32.919 1.00 38.06 200 PRO A C 1
ATOM 1492 O O . PRO A 1 200 ? -29.159 0.838 -32.273 1.00 38.06 200 PRO A O 1
ATOM 1495 N N . GLU A 1 201 ? -27.948 -0.349 -33.737 1.00 36.62 201 GLU A N 1
ATOM 1496 C CA . GLU A 1 201 ? -28.808 -1.532 -33.625 1.00 36.62 201 GLU A CA 1
ATOM 1497 C C . GLU A 1 201 ? -28.750 -2.068 -32.186 1.00 36.62 201 GLU A C 1
ATOM 1499 O O . GLU A 1 201 ? -27.676 -2.111 -31.578 1.00 36.62 201 GLU A O 1
ATOM 1504 N N . LYS A 1 202 ? -29.888 -2.523 -31.638 1.00 35.50 202 LYS A N 1
ATOM 1505 C CA . LYS A 1 202 ? -30.007 -2.990 -30.240 1.00 35.50 202 LYS A CA 1
ATOM 1506 C C . LYS A 1 202 ? -29.410 -4.395 -30.022 1.00 35.50 202 LYS A C 1
ATOM 1508 O O . LYS A 1 202 ? -30.037 -5.291 -29.461 1.00 35.50 202 LYS A O 1
ATOM 1513 N N . ASN A 1 203 ? -28.153 -4.566 -30.431 1.00 34.69 203 ASN A N 1
ATOM 1514 C CA . ASN A 1 203 ? -27.304 -5.718 -30.147 1.00 34.69 203 ASN A CA 1
ATOM 1515 C C . ASN A 1 203 ? -26.749 -5.629 -28.717 1.00 34.69 203 ASN A C 1
ATOM 1517 O O . ASN A 1 203 ? -25.623 -5.190 -28.486 1.00 34.69 203 ASN A O 1
ATOM 1521 N N . LEU A 1 204 ? -27.539 -6.097 -27.746 1.00 34.75 204 LEU A N 1
ATOM 1522 C CA . LEU A 1 204 ? -27.186 -6.141 -26.316 1.00 34.75 204 LEU A CA 1
ATOM 1523 C C . LEU A 1 204 ? -25.851 -6.860 -26.017 1.00 34.75 204 LEU A C 1
ATOM 1525 O O . LEU A 1 204 ? -25.193 -6.541 -25.030 1.00 34.75 204 LEU A O 1
ATOM 1529 N N . GLY A 1 205 ? -25.406 -7.773 -26.889 1.00 33.47 205 GLY A N 1
ATOM 1530 C CA . GLY A 1 205 ? -24.086 -8.407 -26.785 1.00 33.47 205 GLY A CA 1
ATOM 1531 C C . GLY A 1 205 ? -22.904 -7.458 -27.034 1.00 33.47 205 GLY A C 1
ATOM 1532 O O . GLY A 1 205 ? -21.836 -7.662 -26.465 1.00 33.47 205 GLY A O 1
ATOM 1533 N N . ALA A 1 206 ? -23.079 -6.396 -27.829 1.00 31.94 206 ALA A N 1
ATOM 1534 C CA . ALA A 1 206 ? -22.004 -5.452 -28.138 1.00 31.94 206 ALA A CA 1
ATOM 1535 C C . ALA A 1 206 ? -21.679 -4.523 -26.958 1.00 31.94 206 ALA A C 1
ATOM 1537 O O . ALA A 1 206 ? -20.521 -4.161 -26.775 1.00 31.94 206 ALA A O 1
ATOM 1538 N N . LEU A 1 207 ? -22.671 -4.171 -26.129 1.00 33.03 207 LEU A N 1
ATOM 1539 C CA . LEU A 1 207 ? -22.437 -3.353 -24.934 1.00 33.03 207 LEU A CA 1
ATOM 1540 C C . LEU A 1 207 ? -21.668 -4.145 -23.865 1.00 33.03 207 LEU A C 1
ATOM 1542 O O . LEU A 1 207 ? -20.722 -3.625 -23.282 1.00 33.03 207 LEU A O 1
ATOM 1546 N N . ALA A 1 208 ? -22.010 -5.425 -23.681 1.00 33.91 208 ALA A N 1
ATOM 1547 C CA . ALA A 1 208 ? -21.264 -6.336 -22.814 1.00 33.91 208 ALA A CA 1
ATOM 1548 C C . ALA A 1 208 ? -19.812 -6.538 -23.286 1.00 33.91 208 ALA A C 1
ATOM 1550 O O . ALA A 1 208 ? -18.917 -6.635 -22.455 1.00 33.91 208 ALA A O 1
ATOM 1551 N N . LEU A 1 209 ? -19.567 -6.557 -24.603 1.00 33.28 209 LEU A N 1
ATOM 1552 C CA . LEU A 1 209 ? -18.217 -6.687 -25.156 1.00 33.28 209 LEU A CA 1
ATOM 1553 C C . LEU A 1 209 ? -17.417 -5.373 -25.075 1.00 33.28 209 LEU A C 1
ATOM 1555 O O . LEU A 1 209 ? -16.231 -5.408 -24.777 1.00 33.28 209 LEU A O 1
ATOM 1559 N N . ALA A 1 210 ? -18.056 -4.215 -25.268 1.00 33.16 210 ALA A N 1
ATOM 1560 C CA . ALA A 1 210 ? -17.407 -2.904 -25.157 1.00 33.16 210 ALA A CA 1
ATOM 1561 C C . ALA A 1 210 ? -17.040 -2.523 -23.708 1.00 33.16 210 ALA A C 1
ATOM 1563 O O . ALA A 1 210 ? -16.048 -1.835 -23.496 1.00 33.16 210 ALA A O 1
ATOM 1564 N N . LEU A 1 211 ? -17.795 -3.001 -22.711 1.00 39.16 211 LEU A N 1
ATOM 1565 C CA . LEU A 1 211 ? -17.427 -2.912 -21.288 1.00 39.16 211 LEU A CA 1
ATOM 1566 C C . LEU A 1 211 ? -16.439 -4.003 -20.832 1.00 39.16 211 LEU A C 1
ATOM 1568 O O . LEU A 1 211 ? -15.958 -3.937 -19.705 1.00 39.16 211 LEU A O 1
ATOM 1572 N N . ALA A 1 212 ? -16.132 -4.984 -21.686 1.00 35.78 212 ALA A N 1
ATOM 1573 C CA . ALA A 1 212 ? -15.178 -6.064 -21.416 1.00 35.78 212 ALA A CA 1
ATOM 1574 C C . ALA A 1 212 ? -13.913 -5.996 -22.296 1.00 35.78 212 ALA A C 1
ATOM 1576 O O . ALA A 1 212 ? -13.111 -6.927 -22.277 1.00 35.78 212 ALA A O 1
ATOM 1577 N N . ALA A 1 213 ? -13.750 -4.927 -23.086 1.00 37.66 213 ALA A N 1
ATOM 1578 C CA . ALA A 1 213 ? -12.607 -4.737 -23.972 1.00 37.66 213 ALA A CA 1
ATOM 1579 C C . ALA A 1 213 ? -12.331 -3.249 -24.287 1.00 37.66 213 ALA A C 1
ATOM 1581 O O . ALA A 1 213 ? -12.431 -2.810 -25.436 1.00 37.66 213 ALA A O 1
ATOM 1582 N N . THR A 1 214 ? -11.835 -2.492 -23.300 1.00 44.06 214 THR A N 1
ATOM 1583 C CA . THR A 1 214 ? -10.573 -1.791 -23.593 1.00 44.06 214 THR A CA 1
ATOM 1584 C C .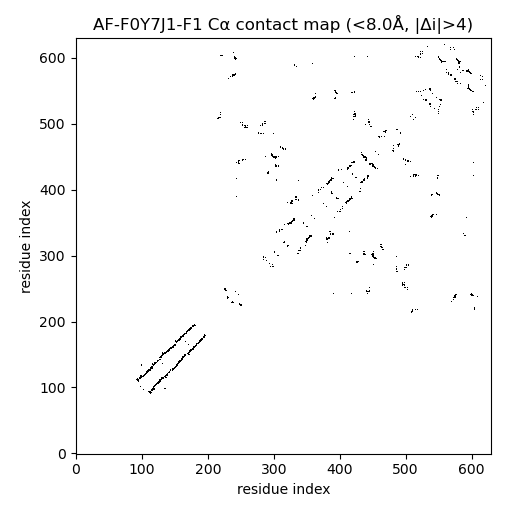 THR A 1 214 ? -9.556 -2.876 -23.947 1.00 44.06 214 THR A C 1
ATOM 1586 O O . THR A 1 214 ? -9.524 -3.924 -23.302 1.00 44.06 214 THR A O 1
ATOM 1589 N N . ALA A 1 215 ? -8.797 -2.707 -25.031 1.00 47.72 215 ALA A N 1
ATOM 1590 C CA . ALA A 1 215 ? -7.830 -3.727 -25.424 1.00 47.72 215 ALA A CA 1
ATOM 1591 C C . ALA A 1 215 ? -6.771 -3.838 -24.318 1.00 47.72 215 ALA A C 1
ATOM 1593 O O . ALA A 1 215 ? -6.009 -2.889 -24.131 1.00 47.72 215 ALA A O 1
ATOM 1594 N N . ALA A 1 216 ? -6.785 -4.956 -23.580 1.00 65.50 216 ALA A N 1
ATOM 1595 C CA . ALA A 1 216 ? -5.910 -5.178 -22.435 1.00 65.50 216 ALA A CA 1
ATOM 1596 C C . ALA A 1 216 ? -4.462 -4.910 -22.848 1.00 65.50 216 ALA A C 1
ATOM 1598 O O . ALA A 1 216 ? -3.978 -5.444 -23.849 1.00 65.50 216 ALA A O 1
ATOM 1599 N N . ARG A 1 217 ? -3.815 -3.997 -22.130 1.00 83.38 217 ARG A N 1
ATOM 1600 C CA . ARG A 1 217 ? -2.546 -3.424 -22.545 1.00 83.38 217 ARG A CA 1
ATOM 1601 C C . ARG A 1 217 ? -1.427 -4.429 -22.307 1.00 83.38 217 ARG A C 1
ATOM 1603 O O . ARG A 1 217 ? -1.293 -4.954 -21.207 1.00 83.38 217 ARG A O 1
ATOM 1610 N N . ASP A 1 218 ? -0.612 -4.673 -23.331 1.00 91.00 218 ASP A N 1
ATOM 1611 C CA . ASP A 1 218 ? 0.491 -5.630 -23.236 1.00 91.00 218 ASP A CA 1
ATOM 1612 C C . ASP A 1 218 ? 1.477 -5.251 -22.116 1.00 91.00 218 ASP A C 1
ATOM 1614 O O . ASP A 1 218 ? 1.929 -4.105 -22.015 1.00 91.00 218 ASP A O 1
ATOM 1618 N N . LEU A 1 219 ? 1.847 -6.242 -21.300 1.00 94.50 219 LEU A N 1
ATOM 1619 C CA . LEU A 1 219 ? 2.975 -6.164 -20.373 1.00 94.50 219 LEU A CA 1
ATOM 1620 C C . LEU A 1 219 ? 4.257 -6.658 -21.075 1.00 94.50 219 LEU A C 1
ATOM 1622 O O . LEU A 1 219 ? 4.205 -7.647 -21.809 1.00 94.50 219 LEU A O 1
ATOM 1626 N N . PRO A 1 220 ? 5.425 -6.029 -20.845 1.00 96.56 220 PRO A N 1
ATOM 1627 C CA . PRO A 1 220 ? 5.669 -4.920 -19.925 1.00 96.56 220 PRO A CA 1
ATOM 1628 C C . PRO A 1 220 ? 5.257 -3.549 -20.488 1.00 96.56 220 PRO A C 1
ATOM 1630 O O . PRO A 1 220 ? 5.376 -3.275 -21.682 1.00 96.56 220 PRO A O 1
ATOM 1633 N N . ALA A 1 221 ? 4.865 -2.646 -19.589 1.00 96.19 221 ALA A N 1
ATOM 1634 C CA . ALA A 1 221 ? 4.629 -1.242 -19.896 1.00 96.19 221 ALA A CA 1
ATOM 1635 C C . ALA A 1 221 ? 5.907 -0.585 -20.463 1.00 96.19 221 ALA A C 1
ATOM 1637 O O . ALA A 1 221 ? 6.985 -0.731 -19.876 1.00 96.19 221 ALA A O 1
ATOM 1638 N N . PRO A 1 222 ? 5.829 0.169 -21.573 1.00 93.06 222 PRO A N 1
ATOM 1639 C CA . PRO A 1 222 ? 7.014 0.727 -22.208 1.00 93.06 222 PRO A CA 1
ATOM 1640 C C . PRO A 1 222 ? 7.597 1.868 -21.366 1.00 93.06 222 PRO A C 1
ATOM 1642 O O . PRO A 1 222 ? 6.881 2.771 -20.942 1.00 93.06 222 PRO A O 1
ATOM 1645 N N . MET A 1 223 ? 8.920 1.885 -21.178 1.00 90.94 223 MET A N 1
ATOM 1646 C CA . MET A 1 223 ? 9.611 2.901 -20.362 1.00 90.94 223 MET A CA 1
ATOM 1647 C C . MET A 1 223 ? 9.373 4.354 -20.820 1.00 90.94 223 MET A C 1
ATOM 1649 O O . MET A 1 223 ? 9.496 5.277 -20.016 1.00 90.94 223 MET A O 1
ATOM 1653 N N . SER A 1 224 ? 8.970 4.564 -22.079 1.00 91.50 224 SER A N 1
ATOM 1654 C CA . SER A 1 224 ? 8.520 5.861 -22.602 1.00 91.50 224 SER A CA 1
ATOM 1655 C C . SER A 1 224 ? 7.329 6.452 -21.845 1.00 91.50 224 SER A C 1
ATOM 1657 O O . SER A 1 224 ? 7.183 7.671 -21.831 1.00 91.50 224 SER A O 1
ATOM 1659 N N . ASP A 1 225 ? 6.512 5.629 -21.182 1.00 95.06 225 ASP A N 1
ATOM 1660 C CA . ASP A 1 225 ? 5.409 6.072 -20.324 1.00 95.06 225 ASP A CA 1
ATOM 1661 C C . ASP A 1 225 ? 5.875 6.892 -19.115 1.00 95.06 225 ASP A C 1
ATOM 1663 O O . ASP A 1 2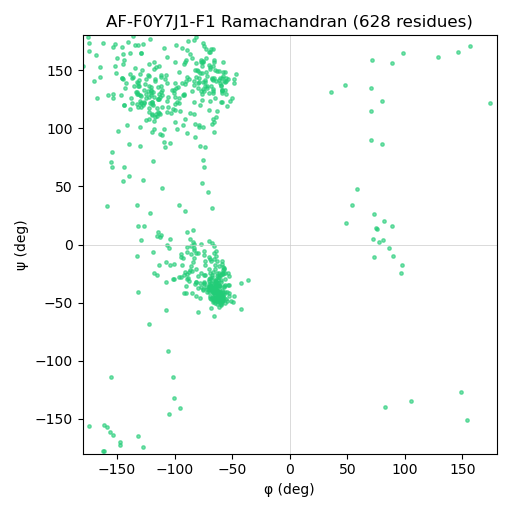25 ? 5.045 7.518 -18.467 1.00 95.06 225 ASP A O 1
ATOM 1667 N N . PHE A 1 226 ? 7.166 6.899 -18.776 1.00 95.00 226 PHE A N 1
ATOM 1668 C CA . PHE A 1 226 ? 7.675 7.480 -17.534 1.00 95.00 226 PHE A CA 1
ATOM 1669 C C . PHE A 1 226 ? 8.638 8.649 -17.787 1.00 95.00 226 PHE A C 1
ATOM 1671 O O . PHE A 1 226 ? 9.268 8.759 -18.838 1.00 95.00 226 PHE A O 1
ATOM 1678 N N . TYR A 1 227 ? 8.778 9.518 -16.783 1.00 92.00 227 TYR A N 1
ATOM 1679 C CA . TYR A 1 227 ? 9.832 10.544 -16.692 1.00 92.00 227 TYR A CA 1
ATOM 1680 C C . TYR A 1 227 ? 11.082 10.018 -15.956 1.00 92.00 227 TYR A C 1
ATOM 1682 O O . TYR A 1 227 ? 11.753 10.766 -15.250 1.00 92.00 227 TYR A O 1
ATOM 1690 N N . LEU A 1 228 ? 11.351 8.711 -16.027 1.00 89.75 228 LEU A N 1
ATOM 1691 C CA . LEU A 1 228 ? 12.561 8.139 -15.442 1.00 89.75 228 LEU A CA 1
ATOM 1692 C C . LEU A 1 228 ? 13.739 8.306 -16.406 1.00 89.75 228 LEU A C 1
ATOM 1694 O O . LEU A 1 228 ? 13.609 8.033 -17.597 1.00 89.75 228 LEU A O 1
ATOM 1698 N N . GLU A 1 229 ? 14.887 8.686 -15.857 1.00 87.25 229 GLU A N 1
ATOM 1699 C CA . GLU A 1 229 ? 16.161 8.818 -16.561 1.00 87.25 229 GLU A CA 1
ATOM 1700 C C . GLU A 1 229 ? 17.247 8.076 -15.768 1.00 87.25 229 GLU A C 1
ATOM 1702 O O . GLU A 1 229 ? 17.197 8.000 -14.534 1.00 87.25 229 GLU A O 1
ATOM 1707 N N . GLY A 1 230 ? 18.216 7.496 -16.477 1.00 84.31 230 GLY A N 1
ATOM 1708 C CA . GLY A 1 230 ? 19.376 6.850 -15.864 1.00 84.31 230 GLY A CA 1
ATOM 1709 C C . GLY A 1 230 ? 20.408 7.851 -15.326 1.00 84.31 230 GLY A C 1
ATOM 1710 O O . GLY A 1 230 ? 20.302 9.054 -15.567 1.00 84.31 230 GLY A O 1
ATOM 1711 N N . PRO A 1 231 ? 21.451 7.379 -14.620 1.00 83.31 231 PRO A N 1
ATOM 1712 C CA . PRO A 1 231 ? 22.620 8.201 -14.339 1.00 83.31 231 PRO A CA 1
ATOM 1713 C C . PRO A 1 231 ? 23.407 8.478 -15.629 1.00 83.31 231 PRO A C 1
ATOM 1715 O O . PRO A 1 231 ? 23.193 7.833 -16.656 1.00 83.31 231 PRO A O 1
ATOM 1718 N N . LEU A 1 232 ? 24.354 9.417 -15.551 1.00 74.94 232 LEU A N 1
ATOM 1719 C CA . LEU A 1 232 ? 25.240 9.790 -16.658 1.00 74.94 232 LEU A CA 1
ATOM 1720 C C . LEU A 1 232 ? 25.902 8.552 -17.300 1.00 74.94 232 LEU A C 1
ATOM 1722 O O . LEU A 1 232 ? 26.535 7.760 -16.602 1.00 74.94 232 LEU A O 1
ATOM 1726 N N . GLY A 1 233 ? 25.766 8.397 -18.619 1.00 77.56 233 GLY A N 1
ATOM 1727 C CA . GLY A 1 233 ? 26.226 7.237 -19.395 1.00 77.56 233 GLY A CA 1
ATOM 1728 C C . GLY A 1 233 ? 25.242 6.057 -19.472 1.00 77.56 233 GLY A C 1
ATOM 1729 O O . GLY A 1 233 ? 25.526 5.073 -20.156 1.00 77.56 233 GLY A O 1
ATOM 1730 N N . HIS A 1 234 ? 24.095 6.140 -18.794 1.00 81.50 234 HIS A N 1
ATOM 1731 C CA . HIS A 1 234 ? 23.035 5.124 -18.757 1.00 81.50 234 HIS A CA 1
ATOM 1732 C C . HIS A 1 234 ? 21.634 5.718 -19.007 1.00 81.50 234 HIS A C 1
ATOM 1734 O O . HIS A 1 234 ? 20.630 5.059 -18.739 1.00 81.50 234 HIS A O 1
ATOM 1740 N N . GLU A 1 235 ? 21.546 6.943 -19.529 1.00 79.38 235 GLU A N 1
ATOM 1741 C CA . GLU A 1 235 ? 20.339 7.779 -19.603 1.00 79.38 235 GLU A CA 1
ATOM 1742 C C . GLU A 1 235 ? 19.149 7.052 -20.249 1.00 79.38 235 GLU A C 1
ATOM 1744 O O . GLU A 1 235 ? 18.028 7.128 -19.750 1.00 79.38 235 GLU A O 1
ATOM 1749 N N . SER A 1 236 ? 19.413 6.300 -21.323 1.00 74.94 236 SER A N 1
ATOM 1750 C CA . SER A 1 236 ? 18.442 5.508 -22.091 1.00 74.94 236 SER A CA 1
ATOM 1751 C C . SER A 1 236 ? 18.511 3.995 -21.832 1.00 74.94 236 SER A C 1
ATOM 1753 O O . SER A 1 236 ? 17.819 3.225 -22.497 1.00 74.94 236 SER A O 1
ATOM 1755 N N . ASN A 1 237 ? 19.352 3.545 -20.894 1.00 83.31 237 ASN A N 1
ATOM 1756 C CA . ASN A 1 237 ? 19.610 2.128 -20.630 1.00 83.31 237 ASN A CA 1
ATOM 1757 C C . ASN A 1 237 ? 19.830 1.862 -19.131 1.00 83.31 237 ASN A C 1
ATOM 1759 O O . ASN A 1 237 ? 20.913 1.468 -18.685 1.00 83.31 237 ASN A O 1
ATOM 1763 N N . PHE A 1 238 ? 18.773 2.041 -18.346 1.00 91.69 238 PHE A N 1
ATOM 1764 C CA . PHE A 1 238 ? 18.744 1.850 -16.895 1.00 91.69 238 PHE A CA 1
ATOM 1765 C C . PHE A 1 238 ? 17.569 0.940 -16.490 1.00 91.69 238 PHE A C 1
ATOM 1767 O O . PHE A 1 238 ? 16.660 0.709 -17.284 1.00 91.69 238 PHE A O 1
ATOM 1774 N N . SER A 1 239 ? 17.586 0.432 -15.258 1.00 95.56 239 SER A N 1
ATOM 1775 C CA . SER A 1 239 ? 16.573 -0.471 -14.699 1.00 95.56 239 SER A CA 1
ATOM 1776 C C . SER A 1 239 ? 16.141 0.035 -13.319 1.00 95.56 239 SER A C 1
ATOM 1778 O O . SER A 1 239 ? 16.962 0.107 -12.404 1.00 95.56 239 SER A O 1
ATOM 1780 N N . TYR A 1 240 ? 14.864 0.382 -13.134 1.00 96.88 240 TYR A N 1
ATOM 1781 C CA . TYR A 1 240 ? 14.340 0.862 -11.845 1.00 96.88 240 TYR A CA 1
ATOM 1782 C C . TYR A 1 240 ? 13.612 -0.255 -11.090 1.00 96.88 240 TYR A C 1
ATOM 1784 O O . TYR A 1 240 ? 12.633 -0.786 -11.599 1.00 96.88 240 TYR A O 1
ATOM 1792 N N . MET A 1 241 ? 14.050 -0.600 -9.876 1.00 97.50 241 MET A N 1
ATOM 1793 C CA . MET A 1 241 ? 13.515 -1.729 -9.093 1.00 97.50 241 MET A CA 1
ATOM 1794 C C . MET A 1 241 ? 13.206 -1.358 -7.631 1.00 97.50 241 MET A C 1
ATOM 1796 O O . MET A 1 241 ? 13.390 -2.163 -6.714 1.00 97.50 241 MET A O 1
ATOM 1800 N N . ASN A 1 242 ? 12.768 -0.120 -7.375 1.00 97.06 242 ASN A N 1
ATOM 1801 C CA . ASN A 1 242 ? 12.552 0.404 -6.017 1.00 97.06 242 ASN A CA 1
ATOM 1802 C C . ASN A 1 242 ? 11.103 0.877 -5.746 1.00 97.06 242 ASN A C 1
ATOM 1804 O O . ASN A 1 242 ? 10.862 1.716 -4.873 1.00 97.06 242 ASN A O 1
ATOM 1808 N N . THR A 1 243 ? 10.129 0.303 -6.461 1.00 97.50 243 THR A N 1
ATOM 1809 C CA . THR A 1 243 ? 8.683 0.577 -6.340 1.00 97.50 243 THR A CA 1
ATOM 1810 C C . THR A 1 243 ? 8.159 0.450 -4.906 1.00 97.50 243 THR A C 1
ATOM 1812 O O . THR A 1 243 ? 7.329 1.244 -4.465 1.00 97.50 243 THR A O 1
ATOM 1815 N N . ALA A 1 244 ? 8.715 -0.491 -4.132 1.00 96.69 244 ALA A N 1
ATOM 1816 C CA . ALA A 1 244 ? 8.409 -0.699 -2.713 1.00 96.69 244 ALA A CA 1
ATOM 1817 C C . ALA A 1 244 ? 8.831 0.470 -1.793 1.00 96.69 244 ALA A C 1
ATOM 1819 O O . ALA A 1 244 ? 8.571 0.446 -0.582 1.00 96.69 244 ALA A O 1
ATOM 1820 N N . THR A 1 245 ? 9.542 1.464 -2.329 1.00 94.69 245 THR A N 1
ATOM 1821 C CA . THR A 1 245 ? 9.824 2.752 -1.682 1.00 94.69 245 THR A CA 1
ATOM 1822 C C . THR A 1 245 ? 8.998 3.853 -2.342 1.00 94.69 245 THR A C 1
ATOM 1824 O O . THR A 1 245 ? 8.223 4.513 -1.654 1.00 94.69 245 THR A O 1
ATOM 1827 N N . LEU A 1 246 ? 9.139 4.019 -3.661 1.00 94.81 246 LEU A N 1
ATOM 1828 C CA . LEU A 1 246 ? 8.445 5.009 -4.488 1.00 94.81 246 LEU A CA 1
ATOM 1829 C C . LEU A 1 246 ? 8.197 4.404 -5.874 1.00 94.81 246 LEU A C 1
ATOM 1831 O O . LEU A 1 246 ? 9.138 3.940 -6.511 1.00 94.81 246 LEU A O 1
ATOM 1835 N N . GLY A 1 247 ? 6.961 4.446 -6.370 1.00 96.44 247 GLY A N 1
ATOM 1836 C CA . GLY A 1 247 ? 6.679 4.126 -7.769 1.00 96.44 247 GLY A CA 1
ATOM 1837 C C . GLY A 1 247 ? 6.977 5.327 -8.672 1.00 96.44 247 GLY A C 1
ATOM 1838 O O . GLY A 1 247 ? 6.733 6.467 -8.257 1.00 96.44 247 GLY A O 1
ATOM 1839 N N . PRO A 1 248 ? 7.486 5.144 -9.899 1.00 95.88 248 PRO A N 1
ATOM 1840 C CA . PRO A 1 248 ? 7.472 6.200 -10.903 1.00 95.88 248 PRO A CA 1
ATOM 1841 C C . PRO A 1 248 ? 6.024 6.457 -11.335 1.00 95.88 248 PRO A C 1
ATOM 1843 O O . PRO A 1 248 ? 5.253 5.521 -11.526 1.00 95.88 248 PRO A O 1
ATOM 1846 N N . ALA A 1 249 ? 5.637 7.726 -11.463 1.00 97.44 249 ALA A N 1
ATOM 1847 C CA . ALA A 1 249 ? 4.310 8.062 -11.972 1.00 97.44 249 ALA A CA 1
ATOM 1848 C C . ALA A 1 249 ? 4.346 8.081 -13.513 1.00 97.44 249 ALA A C 1
ATOM 1850 O O . ALA A 1 249 ? 5.262 8.706 -14.061 1.00 97.44 249 ALA A O 1
ATOM 1851 N N . PRO A 1 250 ? 3.393 7.433 -14.207 1.00 97.50 250 PRO A N 1
ATOM 1852 C CA . PRO A 1 250 ? 3.237 7.554 -15.651 1.00 97.50 250 PRO A CA 1
ATOM 1853 C C . PRO A 1 250 ? 3.014 9.004 -16.092 1.00 97.50 250 PRO A C 1
ATOM 1855 O O . PRO A 1 250 ? 2.505 9.833 -15.335 1.00 97.50 250 PRO A O 1
ATOM 1858 N N . ARG A 1 251 ? 3.321 9.298 -17.354 1.00 97.12 251 ARG A N 1
ATOM 1859 C CA . ARG A 1 251 ? 3.100 10.596 -18.000 1.00 97.12 251 ARG A CA 1
ATOM 1860 C C . ARG A 1 251 ? 1.649 11.036 -17.876 1.00 97.12 251 ARG A C 1
ATOM 1862 O O . ARG A 1 251 ? 1.417 12.096 -17.311 1.00 97.12 251 ARG A O 1
ATOM 1869 N N . ALA A 1 252 ? 0.697 10.159 -18.195 1.00 95.62 252 ALA A N 1
ATOM 1870 C CA . ALA A 1 252 ? -0.735 10.411 -18.019 1.00 95.62 252 ALA A CA 1
ATOM 1871 C C . ALA A 1 252 ? -1.123 10.838 -16.583 1.00 95.62 252 ALA A C 1
ATOM 1873 O O . ALA A 1 252 ? -1.983 11.695 -16.402 1.00 95.62 252 ALA A O 1
ATOM 1874 N N . VAL A 1 253 ? -0.457 10.303 -15.550 1.00 97.50 253 VAL A N 1
ATOM 1875 C CA . VAL A 1 253 ? -0.689 10.671 -14.137 1.00 97.50 253 VAL A CA 1
ATOM 1876 C C . VAL A 1 253 ? -0.158 12.072 -13.822 1.00 97.50 253 VAL A C 1
ATOM 1878 O O . VAL A 1 253 ? -0.810 12.841 -13.113 1.00 97.50 253 VAL A O 1
ATOM 1881 N N . VAL A 1 254 ? 1.017 12.419 -14.351 1.00 95.94 254 VAL A N 1
ATOM 1882 C CA . VAL A 1 254 ? 1.636 13.747 -14.192 1.00 95.94 254 VAL A CA 1
ATOM 1883 C C . VAL A 1 254 ? 0.907 14.806 -15.027 1.00 95.94 254 VAL A C 1
ATOM 1885 O O . VAL A 1 254 ? 0.739 15.937 -14.574 1.00 95.94 254 VAL A O 1
ATOM 1888 N N . GLU A 1 255 ? 0.434 14.439 -16.215 1.00 93.31 255 GLU A N 1
ATOM 1889 C CA . GLU A 1 255 ? -0.327 15.281 -17.139 1.00 93.31 255 GLU A CA 1
ATOM 1890 C C . GLU A 1 255 ? -1.725 15.577 -16.585 1.00 93.31 255 GLU A C 1
ATOM 1892 O O . GLU A 1 255 ? -2.103 16.744 -16.519 1.00 93.31 255 GLU A O 1
ATOM 1897 N N . ALA A 1 256 ? -2.448 14.570 -16.076 1.00 90.06 256 ALA A N 1
ATOM 1898 C CA . ALA A 1 256 ? -3.735 14.760 -15.401 1.00 90.06 256 ALA A CA 1
ATOM 1899 C C . ALA A 1 256 ? -3.611 15.657 -14.155 1.00 90.06 256 ALA A C 1
ATOM 1901 O O . ALA A 1 256 ? -4.431 16.552 -13.946 1.00 90.06 256 ALA A O 1
ATOM 1902 N N . LEU A 1 257 ? -2.551 15.469 -13.357 1.00 91.69 257 LEU A N 1
ATOM 1903 C CA . LEU A 1 257 ? -2.220 16.344 -12.229 1.00 91.69 257 LEU A CA 1
ATOM 1904 C C . LEU A 1 257 ? -1.943 17.781 -12.690 1.00 91.69 257 LEU A C 1
ATOM 1906 O O . LEU A 1 257 ? -2.488 18.723 -12.116 1.00 91.69 257 LEU A O 1
ATOM 1910 N N . SER A 1 258 ? -1.118 17.963 -13.722 1.00 88.69 258 SER A N 1
ATOM 1911 C CA . SER A 1 258 ? -0.721 19.288 -14.218 1.00 88.69 258 SER A CA 1
ATOM 1912 C C . SER A 1 258 ? -1.890 20.040 -14.860 1.00 88.69 258 SER A C 1
ATOM 1914 O O . SER A 1 258 ? -2.034 21.241 -14.638 1.00 88.69 258 SER A O 1
ATOM 1916 N N . ALA A 1 259 ? -2.759 19.340 -15.596 1.00 84.88 259 ALA A N 1
ATOM 1917 C CA . ALA A 1 259 ? -3.987 19.898 -16.153 1.00 84.88 259 ALA A CA 1
ATOM 1918 C C . ALA A 1 259 ? -4.941 20.351 -15.038 1.00 84.88 259 ALA A C 1
ATOM 1920 O O . ALA A 1 259 ? -5.327 21.515 -15.007 1.00 84.88 259 ALA A O 1
ATOM 1921 N N . ALA A 1 260 ? -5.229 19.484 -14.061 1.00 84.19 260 ALA A N 1
ATOM 1922 C CA . ALA A 1 260 ? -6.097 19.818 -12.933 1.00 84.19 260 ALA A CA 1
ATOM 1923 C C . ALA A 1 260 ? -5.532 20.941 -12.037 1.00 84.19 260 ALA A C 1
ATOM 1925 O O . ALA A 1 260 ? -6.299 21.723 -11.477 1.00 84.19 260 ALA A O 1
ATOM 1926 N N . ALA A 1 261 ? -4.203 21.060 -11.921 1.00 85.81 261 ALA A N 1
ATOM 1927 C CA . ALA A 1 261 ? -3.560 22.204 -11.275 1.00 85.81 261 ALA A CA 1
ATOM 1928 C C . ALA A 1 261 ? -3.768 23.499 -12.080 1.00 85.81 261 ALA A C 1
ATOM 1930 O O . ALA A 1 261 ? -4.191 24.506 -11.520 1.00 85.81 261 ALA A O 1
ATOM 1931 N N . ALA A 1 262 ? -3.531 23.472 -13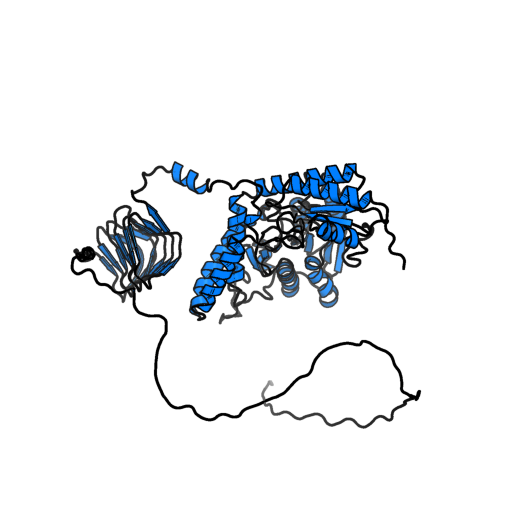.395 1.00 84.06 262 ALA A N 1
ATOM 1932 C CA . ALA A 1 262 ? -3.752 24.630 -14.259 1.00 84.06 262 ALA A CA 1
ATOM 1933 C C . ALA A 1 262 ? -5.233 25.050 -14.321 1.00 84.06 262 ALA A C 1
ATOM 1935 O O . ALA A 1 262 ? -5.524 26.240 -14.401 1.00 84.06 262 ALA A O 1
ATOM 1936 N N . ASP A 1 263 ? -6.169 24.099 -14.264 1.00 77.69 263 ASP A N 1
ATOM 1937 C CA . ASP A 1 263 ? -7.610 24.367 -14.238 1.00 77.69 263 ASP A CA 1
ATOM 1938 C C . ASP A 1 263 ? -8.077 24.990 -12.914 1.00 77.69 263 ASP A C 1
ATOM 1940 O O . ASP A 1 263 ? -8.939 25.868 -12.938 1.00 77.69 263 ASP A O 1
ATOM 1944 N N . ASN A 1 264 ? -7.470 24.622 -11.778 1.00 77.00 264 ASN A N 1
ATOM 1945 C CA . ASN A 1 264 ? -7.723 25.275 -10.488 1.00 77.00 264 ASN A CA 1
ATOM 1946 C C . ASN A 1 264 ? -7.409 26.781 -10.541 1.00 77.00 264 ASN A C 1
ATOM 1948 O O . ASN A 1 264 ? -8.239 27.610 -10.165 1.00 77.00 264 ASN A O 1
ATOM 1952 N N . GLU A 1 265 ? -6.239 27.144 -11.074 1.00 83.50 265 GLU A N 1
ATOM 1953 C CA . GLU A 1 265 ? -5.789 28.542 -11.132 1.00 83.50 265 GLU A CA 1
ATOM 1954 C C . GLU A 1 265 ? -6.533 29.393 -12.180 1.00 83.50 265 GLU A C 1
ATOM 1956 O O . GLU A 1 265 ? -6.475 30.622 -12.122 1.00 83.50 265 GLU A O 1
ATOM 1961 N N . LYS A 1 266 ? -7.280 28.783 -13.116 1.00 75.94 266 LYS A N 1
ATOM 1962 C CA . LYS A 1 266 ? -8.146 29.527 -14.054 1.00 75.94 266 LYS A CA 1
ATOM 1963 C C . LYS A 1 266 ? -9.340 30.182 -13.361 1.00 75.94 266 LYS A C 1
ATOM 1965 O O . LYS A 1 266 ? -9.830 31.194 -13.860 1.00 75.94 266 LYS A O 1
ATOM 1970 N N . ASN A 1 267 ? -9.843 29.608 -12.263 1.00 68.50 267 ASN A N 1
ATOM 1971 C CA . ASN A 1 267 ? -11.011 30.138 -11.556 1.00 68.50 267 ASN A CA 1
ATOM 1972 C C . ASN A 1 267 ? -11.049 29.745 -10.056 1.00 68.50 267 ASN A C 1
ATOM 1974 O O . ASN A 1 267 ? -11.940 28.997 -9.642 1.00 68.50 267 ASN A O 1
ATOM 1978 N N . PRO A 1 268 ? -10.111 30.240 -9.223 1.00 72.00 268 PRO A N 1
ATOM 1979 C CA . PRO A 1 268 ? -10.017 29.893 -7.803 1.00 72.00 268 PRO A CA 1
ATOM 1980 C C . PRO A 1 268 ? -11.098 30.605 -6.964 1.00 72.00 268 PRO A C 1
ATOM 1982 O O . PRO A 1 268 ? -10.826 31.551 -6.222 1.00 72.00 268 PRO A O 1
ATOM 1985 N N . ASN A 1 269 ? -12.352 30.160 -7.092 1.00 66.06 269 ASN A N 1
ATOM 1986 C CA . ASN A 1 269 ? -13.513 30.685 -6.365 1.00 66.06 269 ASN A CA 1
ATOM 1987 C C . ASN A 1 269 ? -14.299 29.564 -5.643 1.00 66.06 269 ASN A C 1
ATOM 1989 O O . ASN A 1 269 ? -13.995 28.387 -5.800 1.00 66.06 269 ASN A O 1
ATOM 1993 N N . VAL A 1 270 ? -15.298 29.908 -4.821 1.00 57.88 270 VAL A N 1
ATOM 1994 C CA . VAL A 1 270 ? -16.024 28.935 -3.975 1.00 57.88 270 VAL A CA 1
ATOM 1995 C C . VAL A 1 270 ? -16.812 27.861 -4.738 1.00 57.88 270 VAL A C 1
ATOM 1997 O O . VAL A 1 270 ? -16.965 26.757 -4.222 1.00 57.88 270 VAL A O 1
ATOM 2000 N N . ASP A 1 271 ? -17.261 28.123 -5.964 1.00 56.28 271 ASP A N 1
ATOM 2001 C CA . ASP A 1 271 ? -18.008 27.152 -6.777 1.00 56.28 271 ASP A CA 1
ATOM 2002 C C . ASP A 1 271 ? -17.110 25.991 -7.247 1.00 56.28 271 ASP A C 1
ATOM 2004 O O . ASP A 1 271 ? -17.587 24.883 -7.508 1.00 56.28 271 ASP A O 1
ATOM 2008 N N . VAL A 1 272 ? -15.784 26.202 -7.263 1.00 59.88 272 VAL A N 1
ATOM 2009 C CA . VAL A 1 272 ? -14.794 25.161 -7.571 1.00 59.88 272 VAL A CA 1
ATOM 2010 C C . VAL A 1 272 ? -14.850 24.000 -6.567 1.00 59.88 272 VAL A C 1
ATOM 2012 O O . VAL A 1 272 ? -14.515 22.866 -6.913 1.00 59.88 272 VAL A O 1
ATOM 2015 N N . TYR A 1 273 ? -15.339 24.239 -5.341 1.00 62.06 273 TYR A N 1
ATOM 2016 C CA . TYR A 1 273 ? -15.512 23.185 -4.341 1.00 62.06 273 TYR A CA 1
ATOM 2017 C C . TYR A 1 273 ? -16.547 22.136 -4.763 1.00 62.06 273 TYR A C 1
ATOM 2019 O O . TYR A 1 273 ? -16.361 20.968 -4.433 1.00 62.06 273 TYR A O 1
ATOM 2027 N N . GLU A 1 274 ? -17.600 22.491 -5.508 1.00 61.19 274 GLU A N 1
ATOM 2028 C CA . GLU A 1 274 ? -18.562 21.495 -6.007 1.00 61.19 274 GLU A CA 1
ATOM 2029 C C . GLU A 1 274 ? -17.988 20.699 -7.188 1.00 61.19 274 GLU A C 1
ATOM 2031 O O . GLU A 1 274 ? -18.132 19.477 -7.235 1.00 61.19 274 GLU A O 1
ATOM 2036 N N . TYR A 1 275 ? -17.245 21.358 -8.085 1.00 58.94 275 TYR A N 1
ATOM 2037 C CA . TYR A 1 275 ? -16.525 20.682 -9.171 1.00 58.94 275 TYR A CA 1
ATOM 2038 C C . TYR A 1 275 ? -15.514 19.656 -8.630 1.00 58.94 275 TYR A C 1
ATOM 2040 O O . TYR A 1 275 ? -15.505 18.498 -9.053 1.00 58.94 275 TYR A O 1
ATOM 2048 N N . PHE A 1 276 ? -14.714 20.034 -7.626 1.00 65.38 276 PHE A N 1
ATOM 2049 C CA . PHE A 1 276 ? -13.752 19.118 -7.012 1.00 65.38 276 PHE A CA 1
ATOM 2050 C C . PHE A 1 276 ? -14.376 18.070 -6.093 1.00 65.38 276 PHE A C 1
ATOM 2052 O O . PHE A 1 276 ? -13.797 16.996 -5.981 1.00 65.38 276 PHE A O 1
ATOM 2059 N N . LYS A 1 277 ? -15.547 18.304 -5.486 1.00 67.00 277 LYS A N 1
ATOM 2060 C CA . LYS A 1 277 ? -16.308 17.227 -4.825 1.00 67.00 277 LYS A CA 1
ATOM 2061 C C . LYS A 1 277 ? -16.703 16.149 -5.826 1.00 67.00 277 LYS A C 1
ATOM 2063 O O . LYS A 1 277 ? -16.427 14.982 -5.581 1.00 67.00 277 LYS A O 1
ATOM 2068 N N . ILE A 1 278 ? -17.281 16.531 -6.967 1.00 68.62 278 ILE A N 1
ATOM 2069 C CA . ILE A 1 278 ? -17.660 15.583 -8.026 1.00 68.62 278 ILE A CA 1
ATOM 2070 C C . ILE A 1 278 ? -16.417 14.834 -8.532 1.00 68.62 278 ILE A C 1
ATOM 2072 O O . ILE A 1 278 ? -16.413 13.605 -8.564 1.00 68.62 278 ILE A O 1
ATOM 2076 N N . GLY A 1 279 ? -15.328 15.550 -8.838 1.00 74.38 279 GLY A N 1
ATOM 2077 C CA . GLY A 1 279 ? -14.058 14.936 -9.241 1.00 74.38 279 GLY A CA 1
ATOM 2078 C C . GLY A 1 279 ? -13.475 13.986 -8.185 1.00 74.38 279 GLY A C 1
ATOM 2079 O O . GLY A 1 279 ? -13.039 12.886 -8.519 1.00 74.38 279 GLY A O 1
ATOM 2080 N N . ALA A 1 280 ? -13.508 14.362 -6.905 1.00 78.75 280 ALA A N 1
ATOM 2081 C CA . ALA A 1 280 ? -13.003 13.533 -5.816 1.00 78.75 280 ALA A CA 1
ATOM 2082 C C . ALA A 1 280 ? -13.871 12.298 -5.561 1.00 78.75 280 ALA A C 1
ATOM 2084 O O . ALA A 1 280 ? -13.317 11.229 -5.332 1.00 78.75 280 ALA A O 1
ATOM 2085 N N . GLU A 1 281 ? -15.197 12.396 -5.659 1.00 81.12 281 GLU A N 1
ATOM 2086 C CA . GLU A 1 281 ? -16.094 11.241 -5.545 1.00 81.12 281 GLU A CA 1
ATOM 2087 C C . GLU A 1 281 ? -15.931 10.273 -6.730 1.00 81.12 281 GLU A C 1
ATOM 2089 O O . GLU A 1 281 ? -15.909 9.061 -6.520 1.00 81.12 281 GLU A O 1
ATOM 2094 N N . LEU A 1 282 ? -15.699 10.773 -7.952 1.00 83.31 282 LEU A N 1
ATOM 2095 C CA . LEU A 1 282 ? -15.344 9.932 -9.105 1.00 83.31 282 LEU A CA 1
ATOM 2096 C C . LEU A 1 282 ? -14.017 9.184 -8.880 1.00 83.31 282 LEU A C 1
ATOM 2098 O O . LEU A 1 282 ? -13.924 7.987 -9.154 1.00 83.31 282 LEU A O 1
ATOM 2102 N N . VAL A 1 283 ? -12.994 9.852 -8.336 1.00 88.25 283 VAL A N 1
ATOM 2103 C CA . VAL A 1 283 ? -11.714 9.208 -7.984 1.00 88.25 283 VAL A CA 1
ATOM 2104 C C . VAL A 1 283 ? -11.864 8.247 -6.802 1.00 88.25 283 VAL A C 1
ATOM 2106 O O . VAL A 1 283 ? -11.247 7.183 -6.803 1.00 88.25 283 VAL A O 1
ATOM 2109 N N . ARG A 1 284 ? -12.720 8.559 -5.825 1.00 88.38 284 ARG A N 1
ATOM 2110 C CA . ARG A 1 284 ? -13.050 7.679 -4.695 1.00 88.38 284 ARG A CA 1
ATOM 2111 C C . ARG A 1 284 ? -13.775 6.411 -5.174 1.00 88.38 284 ARG A C 1
ATOM 2113 O O . ARG A 1 284 ? -13.458 5.329 -4.694 1.00 88.38 284 ARG A O 1
ATOM 2120 N N . HIS A 1 285 ? -14.636 6.506 -6.188 1.00 88.38 285 HIS A N 1
ATOM 2121 C CA . HIS A 1 285 ? -15.256 5.349 -6.845 1.00 88.38 285 HIS A CA 1
ATOM 2122 C C . HIS A 1 285 ? -14.245 4.501 -7.648 1.00 88.38 285 HIS A C 1
ATOM 2124 O O . HIS A 1 285 ? -14.287 3.269 -7.605 1.00 88.38 285 HIS A O 1
ATOM 2130 N N . LYS A 1 286 ? -13.273 5.129 -8.332 1.00 93.62 286 LYS A N 1
ATOM 2131 C CA . LYS A 1 286 ? -12.141 4.401 -8.949 1.00 93.62 286 LYS A CA 1
ATOM 2132 C C . LYS A 1 286 ? -11.281 3.691 -7.897 1.00 93.62 286 LYS A C 1
ATOM 2134 O O . LYS A 1 286 ? -10.916 2.536 -8.091 1.00 93.62 286 LYS A O 1
ATOM 2139 N N . ALA A 1 287 ? -11.030 4.337 -6.759 1.00 94.44 287 ALA A N 1
ATOM 2140 C CA . ALA A 1 287 ? -10.326 3.741 -5.628 1.00 94.44 287 ALA A CA 1
ATOM 2141 C C . ALA A 1 287 ? -11.091 2.564 -4.993 1.00 94.44 287 ALA A C 1
ATOM 2143 O O . ALA A 1 287 ? -10.465 1.579 -4.610 1.00 94.44 287 ALA A O 1
ATOM 2144 N N . ALA A 1 288 ? -12.426 2.643 -4.917 1.00 92.62 288 ALA A N 1
ATOM 2145 C CA . ALA A 1 288 ? -13.281 1.559 -4.429 1.00 92.62 288 ALA A CA 1
ATOM 2146 C C . ALA A 1 288 ? -13.139 0.301 -5.302 1.00 92.62 288 ALA A C 1
ATOM 2148 O O . ALA A 1 288 ? -12.896 -0.795 -4.796 1.00 92.62 288 ALA A O 1
ATOM 2149 N N . LYS A 1 289 ? -13.185 0.483 -6.630 1.00 95.38 289 LYS A N 1
ATOM 2150 C CA . LYS A 1 289 ? -12.923 -0.576 -7.617 1.00 95.38 289 LYS A CA 1
ATOM 2151 C C . LYS A 1 289 ? -11.502 -1.139 -7.506 1.00 95.38 289 LYS A C 1
ATOM 2153 O O . LYS A 1 289 ? -11.348 -2.352 -7.451 1.00 95.38 289 LYS A O 1
ATOM 2158 N N . PHE A 1 290 ? -10.488 -0.276 -7.422 1.00 96.94 290 PHE A N 1
ATOM 2159 C CA . PHE A 1 290 ? -9.073 -0.665 -7.316 1.00 96.94 290 PHE A CA 1
ATOM 2160 C C . PHE A 1 290 ? -8.727 -1.445 -6.032 1.00 96.94 290 PHE A C 1
ATOM 2162 O O . PHE A 1 290 ? -7.745 -2.182 -6.020 1.00 96.94 290 PHE A O 1
ATOM 2169 N N . LEU A 1 291 ? -9.505 -1.289 -4.953 1.00 95.56 291 LEU A N 1
ATOM 2170 C CA . LEU A 1 291 ? -9.308 -2.017 -3.693 1.00 95.56 291 LEU A CA 1
ATOM 2171 C C . LEU A 1 291 ? -10.335 -3.127 -3.428 1.00 95.56 291 LEU A C 1
ATOM 2173 O O . LEU A 1 291 ? -10.248 -3.752 -2.376 1.00 95.56 291 LEU A O 1
ATOM 2177 N N . GLY A 1 292 ? -11.322 -3.363 -4.296 1.00 95.00 292 GLY A N 1
ATOM 2178 C CA . GLY A 1 292 ? -12.391 -4.334 -4.025 1.00 95.00 292 GLY A CA 1
ATOM 2179 C C . GLY A 1 292 ? -13.189 -4.024 -2.748 1.00 95.00 292 GLY A C 1
ATOM 2180 O O . GLY A 1 292 ? -13.385 -4.896 -1.902 1.00 95.00 292 GLY A O 1
ATOM 2181 N N . CYS A 1 293 ? -13.616 -2.771 -2.572 1.00 92.75 293 CYS A N 1
ATOM 2182 C CA . CYS A 1 293 ? -14.438 -2.332 -1.437 1.00 92.75 293 CYS A CA 1
ATOM 2183 C C . CYS A 1 293 ? -15.649 -1.502 -1.886 1.00 92.75 293 CYS A C 1
ATOM 2185 O O . CYS A 1 293 ? -15.777 -1.146 -3.060 1.00 92.75 293 CYS A O 1
ATOM 2187 N N . SER A 1 294 ? -16.563 -1.199 -0.958 1.00 89.81 294 SER A N 1
ATOM 2188 C CA . SER A 1 294 ? -17.701 -0.332 -1.269 1.00 89.81 294 SER A CA 1
ATOM 2189 C C . SER A 1 294 ? -17.289 1.147 -1.329 1.00 89.81 294 SER A C 1
ATOM 2191 O O . SER A 1 294 ? -16.371 1.598 -0.637 1.00 89.81 294 SER A O 1
ATOM 2193 N N . ASP A 1 295 ? -18.029 1.949 -2.101 1.00 84.19 295 ASP A N 1
ATOM 2194 C CA . ASP A 1 295 ? -17.939 3.416 -2.062 1.00 84.19 295 ASP A CA 1
ATOM 2195 C C . ASP A 1 295 ? -18.112 3.981 -0.635 1.00 84.19 295 ASP A C 1
ATOM 2197 O O . ASP A 1 295 ? -17.577 5.041 -0.303 1.00 84.19 295 ASP A O 1
ATOM 2201 N N . ALA A 1 296 ? -18.834 3.264 0.230 1.00 82.25 296 ALA A N 1
ATOM 2202 C CA . ALA A 1 296 ? -19.040 3.631 1.619 1.00 82.25 296 ALA A CA 1
ATOM 2203 C C . ALA A 1 296 ? -17.883 3.215 2.552 1.00 82.25 296 ALA A C 1
ATOM 2205 O O . ALA A 1 296 ? -17.924 3.588 3.723 1.00 82.25 296 ALA A O 1
ATOM 2206 N N . GLU A 1 297 ? -16.846 2.521 2.090 1.00 87.94 297 GLU A N 1
ATOM 2207 C CA . GLU A 1 297 ? -15.728 2.081 2.939 1.00 87.94 297 GLU A CA 1
ATOM 2208 C C . GLU A 1 297 ? -14.431 2.856 2.687 1.00 87.94 297 GLU A C 1
ATOM 2210 O O . GLU A 1 297 ? -13.671 3.071 3.631 1.00 87.94 297 GLU A O 1
ATOM 2215 N N . VAL A 1 298 ? -14.182 3.310 1.455 1.00 89.44 298 VAL A N 1
ATOM 2216 C CA . VAL A 1 298 ? -12.940 4.003 1.064 1.00 89.44 298 VAL A CA 1
ATOM 2217 C C . VAL A 1 298 ? -12.986 5.525 1.258 1.00 89.44 298 VAL A C 1
ATOM 2219 O O . VAL A 1 298 ? -13.989 6.186 1.005 1.00 89.44 298 VAL A O 1
ATOM 2222 N N . LEU A 1 299 ? -11.846 6.091 1.655 1.00 87.88 299 LEU A N 1
ATOM 2223 C CA . LEU A 1 299 ? -11.556 7.518 1.755 1.00 87.88 299 LEU A CA 1
ATOM 2224 C C . LEU A 1 299 ? -10.217 7.822 1.069 1.00 87.88 299 LEU A C 1
ATOM 2226 O O . LEU A 1 299 ? -9.246 7.067 1.205 1.00 87.88 299 LEU A O 1
ATOM 2230 N N . LEU A 1 300 ? -10.140 8.958 0.374 1.00 89.38 300 LEU A N 1
ATOM 2231 C CA . LEU A 1 300 ? -8.883 9.466 -0.185 1.00 89.38 300 LEU A CA 1
ATOM 2232 C C . LEU A 1 300 ? -8.042 10.093 0.939 1.00 89.38 300 LEU A C 1
ATOM 2234 O O . LEU A 1 300 ? -8.553 10.881 1.733 1.00 89.38 300 LEU A O 1
ATOM 2238 N N . THR A 1 301 ? -6.754 9.751 1.027 1.00 90.25 301 THR A N 1
ATOM 2239 C CA . THR A 1 301 ? -5.850 10.259 2.079 1.00 90.25 301 THR A CA 1
ATOM 2240 C C . THR A 1 301 ? -4.464 10.612 1.523 1.00 90.25 301 THR A C 1
ATOM 2242 O O . THR A 1 301 ? -4.117 10.174 0.429 1.00 90.25 301 THR A O 1
ATOM 2245 N N . PRO A 1 302 ? -3.615 11.365 2.250 1.00 91.62 302 PRO A N 1
ATOM 2246 C CA . PRO A 1 302 ? -2.264 11.674 1.776 1.00 91.62 302 PRO A CA 1
ATOM 2247 C C . PRO A 1 302 ? -1.286 10.484 1.746 1.00 91.62 302 PRO A C 1
ATOM 2249 O O . PRO A 1 302 ? -0.281 10.529 1.037 1.00 91.62 302 PRO A O 1
ATOM 2252 N N . SER A 1 303 ? -1.507 9.447 2.566 1.00 95.00 303 SER A N 1
ATOM 2253 C CA . SER A 1 303 ? -0.629 8.265 2.676 1.00 95.00 303 SER A CA 1
ATOM 2254 C C . SER A 1 303 ? -1.210 7.181 3.592 1.00 95.00 303 SER A C 1
ATOM 2256 O O . SER A 1 303 ? -2.065 7.465 4.433 1.00 95.00 303 SER A O 1
ATOM 2258 N N . THR A 1 304 ? -0.630 5.976 3.535 1.00 97.50 304 THR A N 1
ATOM 2259 C CA . THR A 1 304 ? -0.872 4.895 4.512 1.00 97.50 304 THR A CA 1
ATOM 2260 C C . THR A 1 304 ? -0.702 5.395 5.947 1.00 97.50 304 THR A C 1
ATOM 2262 O O . THR A 1 304 ? -1.577 5.184 6.778 1.00 97.50 304 THR A O 1
ATOM 2265 N N . THR A 1 305 ? 0.400 6.099 6.235 1.00 96.31 305 THR A N 1
ATOM 2266 C CA . THR A 1 305 ? 0.709 6.624 7.574 1.00 96.31 305 THR A CA 1
ATOM 2267 C C . THR A 1 305 ? -0.412 7.527 8.085 1.00 96.31 305 THR A C 1
ATOM 2269 O O . THR A 1 305 ? -0.823 7.394 9.235 1.00 96.31 305 THR A O 1
ATOM 2272 N N . PHE A 1 306 ? -0.956 8.404 7.234 1.00 93.50 306 PHE A N 1
ATOM 2273 C CA . PHE A 1 306 ? -2.098 9.247 7.591 1.00 93.50 306 PHE A CA 1
ATOM 2274 C C . PHE A 1 306 ? -3.354 8.411 7.878 1.00 93.50 306 PHE A C 1
ATOM 2276 O O . PHE A 1 306 ? -4.010 8.634 8.894 1.00 93.50 306 PHE A O 1
ATOM 2283 N N . GLY A 1 307 ? -3.663 7.420 7.034 1.00 93.19 307 GLY A N 1
ATOM 2284 C CA . GLY A 1 307 ? -4.800 6.518 7.239 1.00 93.19 307 GLY A CA 1
ATOM 2285 C C . GLY A 1 307 ? -4.717 5.743 8.560 1.00 93.19 307 GLY A C 1
ATOM 2286 O O . GLY A 1 307 ? -5.662 5.755 9.345 1.00 93.19 307 GLY A O 1
ATOM 2287 N N . LEU A 1 308 ? -3.560 5.141 8.855 1.00 96.25 308 LEU A N 1
ATOM 2288 C CA . LEU A 1 308 ? -3.338 4.370 10.085 1.00 96.25 308 LEU A CA 1
ATOM 2289 C C . LEU A 1 308 ? -3.341 5.247 11.341 1.00 96.25 308 LEU A C 1
ATOM 2291 O O . LEU A 1 308 ? -3.898 4.838 12.357 1.00 96.25 308 LEU A O 1
ATOM 2295 N N . ASN A 1 309 ? -2.792 6.466 11.276 1.00 94.00 309 ASN A N 1
ATOM 2296 C CA . ASN A 1 309 ? -2.885 7.408 12.396 1.00 94.00 309 ASN A CA 1
ATOM 2297 C C . ASN A 1 309 ? -4.331 7.888 12.598 1.00 94.00 309 ASN A C 1
ATOM 2299 O O . ASN A 1 309 ? -4.782 7.943 13.736 1.00 94.00 309 ASN A O 1
ATOM 2303 N N . THR A 1 310 ? -5.090 8.134 11.523 1.00 90.81 310 THR A N 1
ATOM 2304 C CA . THR A 1 310 ? -6.520 8.492 11.606 1.00 90.81 310 THR A CA 1
ATOM 2305 C C . THR A 1 310 ? -7.332 7.401 12.309 1.00 90.81 310 THR A C 1
ATOM 2307 O O . THR A 1 310 ? -8.124 7.706 13.197 1.00 90.81 310 THR A O 1
ATOM 2310 N N . VAL A 1 311 ? -7.103 6.126 11.970 1.00 93.31 311 VAL A N 1
ATOM 2311 C CA . VAL A 1 311 ? -7.774 4.991 12.627 1.00 93.31 311 VAL A CA 1
ATOM 2312 C C . VAL A 1 311 ? -7.311 4.818 14.074 1.00 93.31 311 VAL A C 1
ATOM 2314 O O . VAL A 1 311 ? -8.148 4.682 14.962 1.00 93.31 311 VAL A O 1
ATOM 2317 N N . GLY A 1 312 ? -6.002 4.848 14.339 1.00 95.06 312 GLY A N 1
ATOM 2318 C CA . GLY A 1 312 ? -5.462 4.650 15.686 1.00 95.06 312 GLY A CA 1
ATOM 2319 C C . GLY A 1 312 ? -5.870 5.755 16.665 1.00 95.06 312 GLY A C 1
ATOM 2320 O O . GLY A 1 312 ? -6.421 5.456 17.723 1.00 95.06 312 GLY A O 1
ATOM 2321 N N . ASP A 1 313 ? -5.693 7.029 16.295 1.00 92.94 313 ASP A N 1
ATOM 2322 C CA . ASP A 1 313 ? -6.153 8.157 17.115 1.00 92.94 313 ASP A CA 1
ATOM 2323 C C . ASP A 1 313 ? -7.686 8.186 17.226 1.00 92.94 313 ASP A C 1
ATOM 2325 O O . ASP A 1 313 ? -8.208 8.536 18.281 1.00 92.94 313 ASP A O 1
ATOM 2329 N N . GLY A 1 314 ? -8.421 7.765 16.190 1.00 91.25 314 GLY A N 1
ATOM 2330 C CA . GLY A 1 314 ? -9.883 7.669 16.223 1.00 91.25 314 GLY A CA 1
ATOM 2331 C C . GLY A 1 314 ? -10.430 6.567 17.140 1.00 91.25 314 GLY A C 1
ATOM 2332 O O . GLY A 1 314 ? -11.453 6.777 17.792 1.00 91.25 314 GLY A O 1
ATOM 2333 N N . LEU A 1 315 ? -9.747 5.420 17.241 1.00 94.44 315 LEU A N 1
ATOM 2334 C CA . LEU A 1 315 ? -10.067 4.329 18.180 1.00 94.44 315 LEU A CA 1
ATOM 2335 C C . LEU A 1 315 ? -9.692 4.667 19.633 1.00 94.44 315 LEU A C 1
ATOM 2337 O O . LEU A 1 315 ? -10.292 4.139 20.570 1.00 94.44 315 LEU A O 1
ATOM 2341 N N . ILE A 1 316 ? -8.704 5.543 19.831 1.00 95.31 316 ILE A N 1
ATOM 2342 C CA . ILE A 1 316 ? -8.340 6.078 21.149 1.00 95.31 316 ILE A CA 1
ATOM 2343 C C . ILE A 1 316 ? -9.334 7.170 21.571 1.00 95.31 316 ILE A C 1
ATOM 2345 O O . ILE A 1 316 ? -9.831 7.145 22.695 1.00 95.31 316 ILE A O 1
ATOM 2349 N N . ALA A 1 317 ? -9.670 8.103 20.674 1.00 90.62 317 ALA A N 1
ATOM 2350 C CA . ALA A 1 317 ? -10.589 9.208 20.952 1.00 90.62 317 ALA A CA 1
ATOM 2351 C C . ALA A 1 317 ? -12.018 8.731 21.271 1.00 90.62 317 ALA A C 1
ATOM 2353 O O . ALA A 1 317 ? -12.639 9.252 22.196 1.00 90.62 317 ALA A O 1
ATOM 2354 N N . SER A 1 318 ? -12.498 7.685 20.586 1.00 89.75 318 SER A N 1
ATOM 2355 C CA . SER A 1 318 ? -13.789 7.044 20.882 1.00 89.75 318 SER A CA 1
ATOM 2356 C C . SER A 1 318 ? -13.816 6.261 22.204 1.00 89.75 318 SER A C 1
ATOM 2358 O O . SER A 1 318 ? -14.883 5.823 22.635 1.00 89.75 318 SER A O 1
ATOM 2360 N N . GLY A 1 319 ? -12.658 6.041 22.838 1.00 93.88 319 GLY A N 1
ATOM 2361 C CA . GLY A 1 319 ? -12.518 5.194 24.020 1.00 93.88 319 GLY A CA 1
ATOM 2362 C C . GLY A 1 319 ? -12.593 3.688 23.737 1.00 93.88 319 GLY A C 1
ATOM 2363 O O . GLY A 1 319 ? -12.752 2.912 24.679 1.00 93.88 319 GLY A O 1
ATOM 2364 N N . PHE A 1 320 ? -12.482 3.246 22.475 1.00 95.81 320 PHE A N 1
ATOM 2365 C CA . PHE A 1 320 ? -12.422 1.815 22.145 1.00 95.81 320 PHE A CA 1
ATOM 2366 C C . PHE A 1 320 ? -11.096 1.161 22.583 1.00 95.81 320 PHE A C 1
ATOM 2368 O O . PHE A 1 320 ? -11.091 -0.017 22.953 1.00 95.81 320 PHE A O 1
ATOM 2375 N N . VAL A 1 321 ? -9.999 1.931 22.573 1.00 98.00 321 VAL A N 1
ATOM 2376 C CA . VAL A 1 321 ? -8.694 1.578 23.158 1.00 98.00 321 VAL A CA 1
ATOM 2377 C C . VAL A 1 321 ? -8.367 2.552 24.292 1.00 98.00 321 VAL A C 1
ATOM 2379 O O . VAL A 1 321 ? -8.125 3.733 24.048 1.00 98.00 321 VAL A O 1
ATOM 2382 N N . GLY A 1 322 ? -8.341 2.057 25.531 1.00 97.44 322 GLY A N 1
ATOM 2383 C CA . GLY A 1 322 ? -8.107 2.852 26.738 1.00 97.44 322 GLY A CA 1
ATOM 2384 C C . GLY A 1 322 ? -7.071 2.259 27.699 1.00 97.44 322 GLY A C 1
ATOM 2385 O O . GLY A 1 322 ? -6.282 1.377 27.358 1.00 97.44 322 GLY A O 1
ATOM 2386 N N . ALA A 1 323 ? -7.059 2.766 28.933 1.00 98.12 323 ALA A N 1
ATOM 2387 C CA . ALA A 1 323 ? -6.123 2.321 29.959 1.00 98.12 323 ALA A CA 1
ATOM 2388 C C . ALA A 1 323 ? -6.356 0.847 30.346 1.00 98.12 323 ALA A C 1
ATOM 2390 O O . ALA A 1 323 ? -7.460 0.466 30.730 1.00 98.12 323 ALA A O 1
ATOM 2391 N N . GLY A 1 324 ? -5.300 0.033 30.282 1.00 97.44 324 GLY A N 1
ATOM 2392 C CA . GLY A 1 324 ? -5.343 -1.410 30.541 1.00 97.44 324 GLY A CA 1
ATOM 2393 C C . GLY A 1 324 ? -5.635 -2.286 29.316 1.00 97.44 324 GLY A C 1
ATOM 2394 O O . GLY A 1 324 ? -5.453 -3.500 29.402 1.00 97.44 324 GLY A O 1
ATOM 2395 N N . ASP A 1 325 ? -6.021 -1.704 28.176 1.00 98.50 325 ASP A N 1
ATOM 2396 C CA . ASP A 1 325 ? -6.184 -2.449 26.925 1.00 98.50 325 ASP A CA 1
ATOM 2397 C C . ASP A 1 325 ? -4.838 -2.864 26.311 1.00 98.50 325 ASP A C 1
ATOM 2399 O O . ASP A 1 325 ? -3.762 -2.418 26.724 1.00 98.50 325 ASP A O 1
ATOM 2403 N N . ARG A 1 326 ? -4.893 -3.750 25.309 1.00 98.62 326 ARG A N 1
ATOM 2404 C CA . ARG A 1 326 ? -3.711 -4.307 24.637 1.00 98.62 326 ARG A CA 1
ATOM 2405 C C . ARG A 1 326 ? -3.862 -4.267 23.116 1.00 98.62 326 ARG A C 1
ATOM 2407 O O . ARG A 1 326 ? -4.932 -4.582 22.592 1.00 98.62 326 ARG A O 1
ATOM 2414 N N . VAL A 1 327 ? -2.774 -3.934 22.426 1.00 98.69 327 VAL A N 1
ATOM 2415 C CA . VAL A 1 327 ? -2.619 -4.011 20.965 1.00 98.69 327 VAL A CA 1
ATOM 2416 C C . VAL A 1 327 ? -1.600 -5.105 20.636 1.00 98.69 327 VAL A C 1
ATOM 2418 O O . VAL A 1 327 ? -0.567 -5.192 21.300 1.00 98.69 327 VAL A O 1
ATOM 2421 N N . LEU A 1 328 ? -1.882 -5.946 19.641 1.00 98.75 328 LEU A N 1
ATOM 2422 C CA . LEU A 1 328 ? -0.948 -6.957 19.130 1.00 98.75 328 LEU A CA 1
ATOM 2423 C C . LEU A 1 328 ? -0.414 -6.521 17.762 1.00 98.75 328 LEU A C 1
ATOM 2425 O O . LEU A 1 328 ? -1.176 -6.022 16.938 1.00 98.75 328 LEU A O 1
ATOM 2429 N N . THR A 1 329 ? 0.876 -6.709 17.507 1.00 98.25 329 THR A N 1
ATOM 2430 C CA . THR A 1 329 ? 1.530 -6.337 16.239 1.00 98.25 329 THR A CA 1
ATOM 2431 C C . THR A 1 329 ? 2.678 -7.309 15.911 1.00 98.25 329 THR A C 1
ATOM 2433 O O . THR A 1 329 ? 2.797 -8.327 16.596 1.00 98.25 329 THR A O 1
ATOM 2436 N N . THR A 1 330 ? 3.502 -7.068 14.883 1.00 96.88 330 THR A N 1
ATOM 2437 C CA . THR A 1 330 ? 4.708 -7.885 14.600 1.00 96.88 330 THR A CA 1
ATOM 2438 C C . THR A 1 330 ? 6.010 -7.164 14.955 1.00 96.88 330 THR A C 1
ATOM 2440 O O . THR A 1 330 ? 6.054 -5.940 15.070 1.00 96.88 330 THR A O 1
ATOM 2443 N N . ASP A 1 331 ? 7.093 -7.928 15.093 1.00 94.00 331 ASP A N 1
ATOM 2444 C CA . ASP A 1 331 ? 8.461 -7.413 15.244 1.00 94.00 331 ASP A CA 1
ATOM 2445 C C . ASP A 1 331 ? 9.073 -6.866 13.935 1.00 94.00 331 ASP A C 1
ATOM 2447 O O . ASP A 1 331 ? 10.162 -6.291 13.960 1.00 94.00 331 ASP A O 1
ATOM 2451 N N . GLN A 1 332 ? 8.380 -7.007 12.797 1.00 94.31 332 GLN A N 1
ATOM 2452 C CA . GLN A 1 332 ? 8.837 -6.569 11.469 1.00 94.31 332 GLN A CA 1
ATOM 2453 C C . GLN A 1 332 ? 8.036 -5.386 10.886 1.00 94.31 332 GLN A C 1
ATOM 2455 O O . GLN A 1 332 ? 8.217 -5.033 9.715 1.00 94.31 332 GLN A O 1
ATOM 2460 N N . GLU A 1 333 ? 7.143 -4.769 11.666 1.00 94.88 333 GLU A N 1
ATOM 2461 C CA . GLU A 1 333 ? 6.287 -3.686 11.176 1.00 94.88 333 GLU A CA 1
ATOM 2462 C C . GLU A 1 333 ? 7.036 -2.406 10.794 1.00 94.88 333 GLU A C 1
ATOM 2464 O O . GLU A 1 333 ? 7.931 -1.921 11.489 1.00 94.88 333 GLU A O 1
ATOM 2469 N N . HIS A 1 334 ? 6.553 -1.762 9.732 1.00 93.62 334 HIS A N 1
ATOM 2470 C CA . HIS A 1 334 ? 7.023 -0.446 9.321 1.00 93.62 334 HIS A CA 1
ATOM 2471 C C . HIS A 1 334 ? 6.644 0.638 10.352 1.00 93.62 334 HIS A C 1
ATOM 2473 O O . HIS A 1 334 ? 5.532 0.662 10.889 1.00 93.62 334 HIS A O 1
ATOM 2479 N N . TYR A 1 335 ? 7.538 1.604 10.592 1.00 89.81 335 TYR A N 1
ATOM 2480 C CA . TYR A 1 335 ? 7.293 2.701 11.540 1.00 89.81 335 TYR A CA 1
ATOM 2481 C C . TYR A 1 335 ? 6.024 3.508 11.229 1.00 89.81 335 TYR A C 1
ATOM 2483 O O . TYR A 1 335 ? 5.308 3.908 12.146 1.00 89.81 335 TYR A O 1
ATOM 2491 N N . GLY A 1 336 ? 5.685 3.691 9.947 1.00 88.56 336 GLY A N 1
ATOM 2492 C CA . GLY A 1 336 ? 4.442 4.357 9.537 1.00 88.56 336 GLY A CA 1
ATOM 2493 C C . GLY A 1 336 ? 3.160 3.684 10.052 1.00 88.56 336 GLY A C 1
ATOM 2494 O O . GLY A 1 336 ? 2.154 4.372 10.216 1.00 88.56 336 GLY A O 1
ATOM 2495 N N . ALA A 1 337 ? 3.208 2.382 10.358 1.00 90.12 337 ALA A N 1
ATOM 2496 C CA . ALA A 1 337 ? 2.098 1.618 10.925 1.00 90.12 337 ALA A CA 1
ATOM 2497 C C . ALA A 1 337 ? 2.110 1.583 12.458 1.00 90.12 337 ALA A C 1
ATOM 2499 O O . ALA A 1 337 ? 1.070 1.739 13.097 1.00 90.12 337 ALA A O 1
ATOM 2500 N N . THR A 1 338 ? 3.286 1.418 13.069 1.00 90.88 338 THR A N 1
ATOM 2501 C CA . THR A 1 338 ? 3.398 1.267 14.530 1.00 90.88 338 THR A CA 1
ATOM 2502 C C . THR A 1 338 ? 3.479 2.579 15.303 1.00 90.88 338 THR A C 1
ATOM 2504 O O . THR A 1 338 ? 3.202 2.575 16.502 1.00 90.88 338 THR A O 1
ATOM 2507 N N . ASN A 1 339 ? 3.811 3.708 14.667 1.00 91.75 339 ASN A N 1
ATOM 2508 C CA . ASN A 1 339 ? 4.013 4.983 15.366 1.00 91.75 339 ASN A CA 1
ATOM 2509 C C . ASN A 1 339 ? 2.775 5.486 16.124 1.00 91.75 339 ASN A C 1
ATOM 2511 O O . ASN A 1 339 ? 2.936 6.028 17.219 1.00 91.75 339 ASN A O 1
ATOM 2515 N N . VAL A 1 340 ? 1.554 5.285 15.610 1.00 93.94 340 VAL A N 1
ATOM 2516 C CA . VAL A 1 340 ? 0.336 5.693 16.337 1.00 93.94 340 VAL A CA 1
ATOM 2517 C C . VAL A 1 340 ? 0.204 4.919 17.652 1.00 93.94 340 VAL A C 1
ATOM 2519 O O . VAL A 1 340 ? 0.034 5.514 18.710 1.00 93.94 340 VAL A O 1
ATOM 2522 N N . TRP A 1 341 ? 0.427 3.605 17.631 1.00 96.44 341 TRP A N 1
ATOM 2523 C CA . TRP A 1 341 ? 0.381 2.775 18.833 1.00 96.44 341 TRP A CA 1
ATOM 2524 C C . TRP A 1 341 ? 1.540 3.110 19.780 1.00 96.44 341 TRP A C 1
ATOM 2526 O O . TRP A 1 341 ? 1.317 3.483 20.933 1.00 96.44 341 TRP A O 1
ATOM 2536 N N . ARG A 1 342 ? 2.782 3.051 19.279 1.00 94.88 342 ARG A N 1
ATOM 2537 C CA . ARG A 1 342 ? 4.014 3.224 20.068 1.00 94.88 342 ARG A CA 1
ATOM 2538 C C . ARG A 1 342 ? 4.119 4.613 20.717 1.00 94.88 342 ARG A C 1
ATOM 2540 O O . ARG A 1 342 ? 4.626 4.707 21.831 1.00 94.88 342 ARG A O 1
ATOM 2547 N N . THR A 1 343 ? 3.613 5.680 20.086 1.00 95.19 343 THR A N 1
ATOM 2548 C CA . THR A 1 343 ? 3.655 7.041 20.670 1.00 95.19 343 THR A CA 1
ATOM 2549 C C . THR A 1 343 ? 2.486 7.369 21.602 1.00 95.19 343 THR A C 1
ATOM 2551 O O . THR A 1 343 ? 2.626 8.263 22.436 1.00 95.19 343 THR A O 1
ATOM 2554 N N . ARG A 1 344 ? 1.343 6.674 21.500 1.00 95.75 344 ARG A N 1
ATOM 2555 C CA . ARG A 1 344 ? 0.165 6.924 22.354 1.00 95.75 344 ARG A CA 1
ATOM 2556 C C . ARG A 1 344 ? 0.099 6.021 23.587 1.00 95.75 344 ARG A C 1
ATOM 2558 O O . ARG A 1 344 ? -0.404 6.472 24.612 1.00 95.75 344 ARG A O 1
ATOM 2565 N N . ALA A 1 345 ? 0.661 4.809 23.531 1.00 96.94 345 ALA A N 1
ATOM 2566 C CA . ALA A 1 345 ? 0.573 3.782 24.579 1.00 96.94 345 ALA A CA 1
ATOM 2567 C C . ALA A 1 345 ? 0.732 4.318 26.014 1.00 96.94 345 ALA A C 1
ATOM 2569 O O . ALA A 1 345 ? -0.169 4.163 26.835 1.00 96.94 345 ALA A O 1
ATOM 2570 N N . ASN A 1 346 ? 1.829 5.026 26.306 1.00 95.69 346 ASN A N 1
ATOM 2571 C CA . ASN A 1 346 ? 2.105 5.558 27.647 1.00 95.69 346 ASN A CA 1
ATOM 2572 C C . ASN A 1 346 ? 1.162 6.704 28.076 1.00 95.69 346 ASN A C 1
ATOM 2574 O O . ASN A 1 346 ? 0.926 6.884 29.266 1.00 95.69 346 ASN A O 1
ATOM 2578 N N . ALA A 1 347 ? 0.629 7.486 27.132 1.00 96.38 347 ALA A N 1
ATOM 2579 C CA . ALA A 1 347 ? -0.285 8.592 27.431 1.00 96.38 347 ALA A CA 1
ATOM 2580 C C . ALA A 1 347 ? -1.736 8.117 27.627 1.00 96.38 347 ALA A C 1
ATOM 2582 O O . ALA A 1 347 ? -2.461 8.676 28.447 1.00 96.38 347 ALA A O 1
ATOM 2583 N N . THR A 1 348 ? -2.146 7.077 26.896 1.00 97.44 348 THR A N 1
ATOM 2584 C CA . THR A 1 348 ? -3.487 6.472 26.965 1.00 97.44 348 THR A CA 1
ATOM 2585 C C . THR A 1 348 ? -3.579 5.350 28.010 1.00 97.44 348 THR A C 1
ATOM 2587 O O . THR A 1 348 ? -4.656 5.075 28.532 1.00 97.44 348 THR A O 1
ATOM 2590 N N . GLY A 1 349 ? -2.455 4.706 28.342 1.00 97.94 349 GLY A N 1
ATOM 2591 C CA . GLY A 1 349 ? -2.360 3.619 29.321 1.00 97.94 349 GLY A CA 1
ATOM 2592 C C . GLY A 1 349 ? -2.570 2.205 28.762 1.00 97.94 349 GLY A C 1
ATOM 2593 O O . GLY A 1 349 ? -2.811 1.292 29.553 1.00 97.94 349 GLY A O 1
ATOM 2594 N N . PHE A 1 350 ? -2.506 2.001 27.440 1.00 98.44 350 PHE A N 1
ATOM 2595 C CA . PHE A 1 350 ? -2.575 0.664 26.827 1.00 98.44 350 PHE A CA 1
ATOM 2596 C C . PHE A 1 350 ? -1.186 0.028 26.663 1.00 98.44 350 PHE A C 1
ATOM 2598 O O . PHE A 1 350 ? -0.163 0.711 26.630 1.00 98.44 350 PHE A O 1
ATOM 2605 N N . SER A 1 351 ? -1.152 -1.300 26.541 1.00 98.31 351 SER A N 1
ATOM 2606 C CA . SER A 1 351 ? 0.058 -2.094 26.272 1.00 98.31 351 SER A CA 1
ATOM 2607 C C . SER A 1 351 ? 0.173 -2.493 24.799 1.00 98.31 351 SER A C 1
ATOM 2609 O O . SER A 1 351 ? -0.836 -2.610 24.105 1.00 98.31 351 SER A O 1
ATOM 2611 N N . ILE A 1 352 ? 1.394 -2.776 24.339 1.00 98.31 352 ILE A N 1
ATOM 2612 C CA . ILE A 1 352 ? 1.670 -3.356 23.016 1.00 98.31 352 ILE A CA 1
ATOM 2613 C C . ILE A 1 352 ? 2.453 -4.655 23.214 1.00 98.31 352 ILE A C 1
ATOM 2615 O O . ILE A 1 352 ? 3.446 -4.653 23.938 1.00 98.31 352 ILE A O 1
ATOM 2619 N N . ASP A 1 353 ? 2.030 -5.727 22.545 1.00 98.25 353 ASP A N 1
ATOM 2620 C CA . ASP A 1 353 ? 2.801 -6.964 22.396 1.00 98.25 353 ASP A CA 1
ATOM 2621 C C . ASP A 1 353 ? 3.143 -7.207 20.924 1.00 98.25 353 ASP A C 1
ATOM 2623 O O . ASP A 1 353 ? 2.379 -6.854 20.026 1.00 98.25 353 ASP A O 1
ATOM 2627 N N . GLU A 1 354 ? 4.250 -7.909 20.688 1.00 97.25 354 GLU A N 1
ATOM 2628 C CA . GLU A 1 354 ? 4.725 -8.247 19.344 1.00 97.25 354 GLU A CA 1
ATOM 2629 C C . GLU A 1 354 ? 4.742 -9.776 19.136 1.00 97.25 354 GLU A C 1
ATOM 2631 O O . GLU A 1 354 ? 5.056 -10.544 20.058 1.00 97.25 354 GLU A O 1
ATOM 2636 N N . VAL A 1 355 ? 4.355 -10.222 17.939 1.00 97.56 355 VAL A N 1
ATOM 2637 C CA . VAL A 1 355 ? 4.565 -11.571 17.392 1.00 97.56 355 VAL A CA 1
ATOM 2638 C C . VAL A 1 355 ? 5.872 -11.564 16.608 1.00 97.56 355 VAL A C 1
ATOM 2640 O O . VAL A 1 355 ? 6.044 -10.724 15.729 1.00 97.56 355 VAL A O 1
ATOM 2643 N N . ALA A 1 356 ? 6.762 -12.513 16.900 1.00 95.50 356 ALA A N 1
ATOM 2644 C CA . ALA A 1 356 ? 7.985 -12.694 16.127 1.00 95.50 356 ALA A CA 1
ATOM 2645 C C . ALA A 1 356 ? 7.685 -13.420 14.808 1.00 95.50 356 ALA A C 1
ATOM 2647 O O . ALA A 1 356 ? 7.195 -14.554 14.829 1.00 95.50 356 ALA A O 1
ATOM 2648 N N . VAL A 1 357 ? 7.985 -12.791 13.671 1.00 95.94 357 VAL A N 1
ATOM 2649 C CA . VAL A 1 357 ? 7.848 -13.405 12.340 1.00 95.94 357 VAL A CA 1
ATOM 2650 C C . VAL A 1 357 ? 9.216 -13.918 11.864 1.00 95.94 357 VAL A C 1
ATOM 2652 O O . VAL A 1 357 ? 10.203 -13.189 11.971 1.00 95.94 357 VAL A O 1
ATOM 2655 N N . PRO A 1 358 ? 9.332 -15.144 11.311 1.00 95.06 358 PRO A N 1
ATOM 2656 C CA . PRO A 1 358 ? 10.598 -15.624 10.764 1.00 95.06 358 PRO A CA 1
ATOM 2657 C C . PRO A 1 358 ? 11.108 -14.756 9.603 1.00 95.06 358 PRO A C 1
ATOM 2659 O O . PRO A 1 358 ? 10.348 -14.298 8.753 1.00 95.06 358 PRO A O 1
ATOM 2662 N N . LEU A 1 359 ? 12.423 -14.555 9.549 1.00 93.69 359 LEU A N 1
ATOM 2663 C CA . LEU A 1 359 ? 13.090 -13.764 8.502 1.00 93.69 359 LEU A CA 1
ATOM 2664 C C . LEU A 1 359 ? 13.389 -14.576 7.237 1.00 93.69 359 LEU A C 1
ATOM 2666 O O . LEU A 1 359 ? 13.537 -14.015 6.154 1.00 93.69 359 LEU A O 1
ATOM 2670 N N . PHE A 1 360 ? 13.458 -15.894 7.393 1.00 93.88 360 PHE A N 1
ATOM 2671 C CA . PHE A 1 360 ? 13.704 -16.891 6.361 1.00 93.88 360 PHE A CA 1
ATOM 2672 C C . PHE A 1 360 ? 12.727 -18.044 6.581 1.00 93.88 360 PHE A C 1
ATOM 2674 O O . PHE A 1 360 ? 12.464 -18.407 7.731 1.00 93.88 360 PHE A O 1
ATOM 2681 N N . ASN A 1 361 ? 12.239 -18.651 5.499 1.00 94.62 361 ASN A N 1
ATOM 2682 C CA . ASN A 1 361 ? 11.343 -19.809 5.533 1.00 94.62 361 ASN A CA 1
ATOM 2683 C C . ASN A 1 361 ? 10.072 -19.600 6.389 1.00 94.62 361 ASN A C 1
ATOM 2685 O O . ASN A 1 361 ? 9.579 -20.533 7.027 1.00 94.62 361 ASN A O 1
ATOM 2689 N N . ALA A 1 362 ? 9.536 -18.375 6.415 1.00 96.56 362 ALA A N 1
ATOM 2690 C CA . ALA A 1 362 ? 8.254 -18.081 7.050 1.00 96.56 362 ALA A CA 1
ATOM 2691 C C . ALA A 1 362 ? 7.106 -18.832 6.349 1.00 96.56 362 ALA A C 1
ATOM 2693 O O . ALA A 1 362 ? 7.160 -19.088 5.148 1.00 96.56 362 ALA A O 1
ATOM 2694 N N . THR A 1 363 ? 6.057 -19.183 7.092 1.00 97.75 363 THR A N 1
ATOM 2695 C CA . THR A 1 363 ? 4.857 -19.845 6.553 1.00 97.75 363 THR A CA 1
ATOM 2696 C C . THR A 1 363 ? 3.608 -19.221 7.154 1.00 97.75 363 THR A C 1
ATOM 2698 O O . THR A 1 363 ? 3.597 -18.910 8.349 1.00 97.75 363 THR A O 1
ATOM 2701 N N . ALA A 1 364 ? 2.544 -19.094 6.362 1.00 96.81 364 ALA A N 1
ATOM 2702 C CA . ALA A 1 364 ? 1.235 -18.635 6.818 1.00 96.81 364 ALA A CA 1
ATOM 2703 C C . ALA A 1 364 ? 0.774 -19.389 8.080 1.00 96.81 364 ALA A C 1
ATOM 2705 O O . ALA A 1 364 ? 0.472 -18.771 9.100 1.00 96.81 364 ALA A O 1
ATOM 2706 N N . ALA A 1 365 ? 0.835 -20.726 8.063 1.00 97.81 365 ALA A N 1
ATOM 2707 C CA . ALA A 1 365 ? 0.451 -21.571 9.195 1.00 97.81 365 ALA A CA 1
ATOM 2708 C C . ALA A 1 365 ? 1.302 -21.338 10.462 1.00 97.81 365 ALA A C 1
ATOM 2710 O O . ALA A 1 365 ? 0.762 -21.296 11.568 1.00 97.81 365 ALA A O 1
ATOM 2711 N N . GLY A 1 366 ? 2.622 -21.159 10.321 1.00 98.12 366 GLY A N 1
ATOM 2712 C CA . GLY A 1 366 ? 3.512 -20.881 11.453 1.00 98.12 366 GLY A CA 1
ATOM 2713 C C . GLY A 1 366 ? 3.259 -19.509 12.084 1.00 98.12 366 GLY A C 1
ATOM 2714 O O . GLY A 1 366 ? 3.264 -19.380 13.309 1.00 98.12 366 GLY A O 1
ATOM 2715 N N . VAL A 1 367 ? 2.977 -18.496 11.258 1.00 97.94 367 VAL A N 1
ATOM 2716 C CA . VAL A 1 367 ? 2.628 -17.145 11.720 1.00 97.94 367 VAL A CA 1
ATOM 2717 C C . VAL A 1 367 ? 1.248 -17.136 12.388 1.00 97.94 367 VAL A C 1
ATOM 2719 O O . VAL A 1 367 ? 1.121 -16.609 13.493 1.00 97.94 367 VAL A O 1
ATOM 2722 N N . LEU A 1 368 ? 0.238 -17.791 11.801 1.00 98.38 368 LEU A N 1
ATOM 2723 C CA . LEU A 1 368 ? -1.097 -17.934 12.403 1.00 98.38 368 LEU A CA 1
ATOM 2724 C C . LEU A 1 368 ? -1.045 -18.611 13.776 1.00 98.38 368 LEU A C 1
ATOM 2726 O O . LEU A 1 368 ? -1.649 -18.109 14.719 1.00 98.38 368 LEU A O 1
ATOM 2730 N N . ALA A 1 369 ? -0.272 -19.691 13.925 1.00 98.62 369 ALA A N 1
ATOM 2731 C CA . ALA A 1 369 ? -0.099 -20.364 15.213 1.00 98.62 369 ALA A CA 1
ATOM 2732 C C . ALA A 1 369 ? 0.540 -19.450 16.281 1.00 98.62 369 ALA A C 1
ATOM 2734 O O . ALA A 1 369 ? 0.170 -19.515 17.455 1.00 98.62 369 ALA A O 1
ATOM 2735 N N . ALA A 1 370 ? 1.465 -18.565 15.890 1.00 98.50 370 ALA A N 1
ATOM 2736 C CA . ALA A 1 370 ? 2.075 -17.592 16.797 1.00 98.50 370 ALA A CA 1
ATOM 2737 C C . ALA A 1 370 ? 1.098 -16.471 17.210 1.00 98.50 370 ALA A C 1
ATOM 2739 O O . ALA A 1 370 ? 1.070 -16.080 18.382 1.00 98.50 370 ALA A O 1
ATOM 2740 N N . PHE A 1 371 ? 0.252 -15.999 16.285 1.00 98.69 371 PHE A N 1
ATOM 2741 C CA . PHE A 1 371 ? -0.853 -15.085 16.597 1.00 98.69 371 PHE A CA 1
ATOM 2742 C C . PHE A 1 371 ? -1.895 -15.744 17.507 1.00 98.69 371 PHE A C 1
ATOM 2744 O O . PHE A 1 371 ? -2.258 -15.166 18.531 1.00 98.69 371 PHE A O 1
ATOM 2751 N N . GLU A 1 372 ?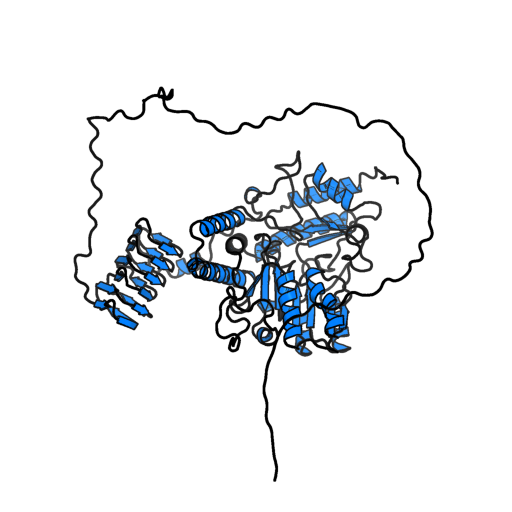 -2.334 -16.968 17.203 1.00 98.56 372 GLU A N 1
ATOM 2752 C CA . GLU A 1 372 ? -3.291 -17.699 18.035 1.00 98.56 372 GLU A CA 1
ATOM 2753 C C . GLU A 1 372 ? -2.751 -17.947 19.454 1.00 98.56 372 GLU A C 1
ATOM 2755 O O . GLU A 1 372 ? -3.474 -17.742 20.429 1.00 98.56 372 GLU A O 1
ATOM 2760 N N . ALA A 1 373 ? -1.473 -18.308 19.607 1.00 98.50 373 ALA A N 1
ATOM 2761 C CA . ALA A 1 373 ? -0.859 -18.483 20.924 1.00 98.50 373 ALA A CA 1
ATOM 2762 C C . ALA A 1 373 ? -0.928 -17.203 21.782 1.00 98.50 373 ALA A C 1
ATOM 2764 O O . ALA A 1 373 ? -1.239 -17.273 22.973 1.00 98.50 373 ALA A O 1
ATOM 2765 N N . LYS A 1 374 ? -0.704 -16.023 21.183 1.00 98.38 374 LYS A N 1
ATOM 2766 C CA . LYS A 1 374 ? -0.881 -14.723 21.855 1.00 98.38 374 LYS A CA 1
ATOM 2767 C C . LYS A 1 374 ? -2.349 -14.457 22.184 1.00 98.38 374 LYS A C 1
ATOM 2769 O O . LYS A 1 374 ? -2.657 -14.124 23.327 1.00 98.38 374 LYS A O 1
ATOM 2774 N N . LEU A 1 375 ? -3.233 -14.625 21.201 1.00 98.19 375 LEU A N 1
ATOM 2775 C CA . LEU A 1 375 ? -4.679 -14.394 21.288 1.00 98.19 375 LEU A CA 1
ATOM 2776 C C . LEU A 1 375 ? -5.395 -15.347 22.270 1.00 98.19 375 LEU A C 1
ATOM 2778 O O . LEU A 1 375 ? -6.477 -15.027 22.753 1.00 98.19 375 LEU A O 1
ATOM 2782 N N . ASN A 1 376 ? -4.799 -16.498 22.593 1.00 97.75 376 ASN A N 1
ATOM 2783 C CA . ASN A 1 376 ? -5.272 -17.417 23.633 1.00 97.75 376 ASN A CA 1
ATOM 2784 C C . ASN A 1 376 ? -4.725 -17.092 25.033 1.00 97.75 376 ASN A C 1
ATOM 2786 O O . ASN A 1 376 ? -5.338 -17.474 26.028 1.00 97.75 376 ASN A O 1
ATOM 2790 N N . ALA A 1 377 ? -3.588 -16.398 25.135 1.00 97.75 377 ALA A N 1
ATOM 2791 C CA . ALA A 1 377 ? -2.995 -16.032 26.421 1.00 97.75 377 ALA A CA 1
ATOM 2792 C C . ALA A 1 377 ? -3.666 -14.806 27.069 1.00 97.75 377 ALA A C 1
ATOM 2794 O O . ALA A 1 377 ? -3.612 -14.651 28.289 1.00 97.75 377 ALA A O 1
ATOM 2795 N N . THR A 1 378 ? -4.253 -13.906 26.271 1.00 97.44 378 THR A N 1
ATOM 2796 C CA . THR A 1 378 ? -4.838 -12.642 26.745 1.00 97.44 378 THR A CA 1
ATOM 2797 C C . THR A 1 378 ? -5.693 -11.962 25.665 1.00 97.44 378 THR A C 1
ATOM 2799 O O . THR A 1 378 ? -5.573 -12.269 24.480 1.00 97.44 378 THR A O 1
ATOM 2802 N N . THR A 1 379 ? -6.540 -11.014 26.070 1.00 97.44 379 THR A N 1
ATOM 2803 C CA . THR A 1 379 ? -7.404 -10.234 25.172 1.00 97.44 379 THR A CA 1
ATOM 2804 C C . THR A 1 379 ? -6.653 -9.047 24.565 1.00 97.44 379 THR A C 1
ATOM 2806 O O . THR A 1 379 ? -5.928 -8.340 25.266 1.00 97.44 379 THR A O 1
ATOM 2809 N N . TYR A 1 380 ? -6.899 -8.774 23.282 1.00 98.69 380 TYR A N 1
ATOM 2810 C CA . TYR A 1 380 ? -6.430 -7.577 22.578 1.00 98.69 380 TYR A CA 1
ATOM 2811 C C . TYR A 1 380 ? -7.616 -6.847 21.947 1.00 98.69 380 TYR A C 1
ATOM 2813 O O . TYR A 1 380 ? -8.537 -7.482 21.439 1.00 98.69 380 TYR A O 1
ATOM 2821 N N . LYS A 1 381 ? -7.589 -5.512 21.963 1.00 98.06 381 LYS A N 1
ATOM 2822 C CA . LYS A 1 381 ? -8.601 -4.674 21.296 1.00 98.06 381 LYS A CA 1
ATOM 2823 C C . LYS A 1 381 ? -8.354 -4.557 19.801 1.00 98.06 381 LYS A C 1
ATOM 2825 O O . LYS A 1 381 ? -9.296 -4.516 19.018 1.00 98.06 381 LYS A O 1
ATOM 2830 N N . VAL A 1 382 ? -7.082 -4.474 19.427 1.00 98.75 382 VAL A N 1
ATOM 2831 C CA . VAL A 1 382 ? -6.632 -4.271 18.054 1.00 98.75 382 VAL A CA 1
ATOM 2832 C C . VAL A 1 382 ? -5.481 -5.225 17.776 1.00 98.75 382 VAL A C 1
ATOM 2834 O O . VAL A 1 382 ? -4.563 -5.352 18.588 1.00 98.75 382 VAL A O 1
ATOM 2837 N N . VAL A 1 383 ? -5.517 -5.855 16.609 1.00 98.81 383 VAL A N 1
ATOM 2838 C CA . VAL A 1 383 ? -4.349 -6.451 15.969 1.00 98.81 383 VAL A CA 1
ATOM 2839 C C . VAL A 1 383 ? -3.972 -5.544 14.804 1.00 98.81 383 VAL A C 1
ATOM 2841 O O . VAL A 1 383 ? -4.788 -5.304 13.918 1.00 98.81 383 VAL A O 1
ATOM 2844 N N . ALA A 1 384 ? -2.770 -4.975 14.851 1.00 98.62 384 ALA A N 1
ATOM 2845 C CA . ALA A 1 384 ? -2.273 -3.998 13.890 1.00 98.62 384 ALA A CA 1
ATOM 2846 C C . ALA A 1 384 ? -1.053 -4.569 13.160 1.00 98.62 384 ALA A C 1
ATOM 2848 O O . ALA A 1 384 ? -0.007 -4.742 13.783 1.00 98.62 384 ALA A O 1
ATOM 2849 N N . VAL A 1 385 ? -1.182 -4.892 11.873 1.00 98.69 385 VAL A N 1
ATOM 2850 C CA . VAL A 1 385 ? -0.161 -5.644 11.114 1.00 98.69 385 VAL A CA 1
ATOM 2851 C C . VAL A 1 385 ? -0.049 -5.173 9.667 1.00 98.69 385 VAL A C 1
ATOM 2853 O O . VAL A 1 385 ? -1.002 -4.623 9.120 1.00 98.69 385 VAL A O 1
ATOM 2856 N N . ALA A 1 386 ? 1.070 -5.429 8.997 1.00 98.38 386 ALA A N 1
ATOM 2857 C CA . ALA A 1 386 ? 1.141 -5.278 7.547 1.00 98.38 386 ALA A CA 1
ATOM 2858 C C . ALA A 1 386 ? 0.455 -6.443 6.815 1.00 98.38 386 ALA A C 1
ATOM 2860 O O . ALA A 1 386 ? 0.531 -7.594 7.236 1.00 98.38 386 ALA A O 1
ATOM 2861 N N . HIS A 1 387 ? -0.142 -6.164 5.653 1.00 98.62 387 HIS A N 1
ATOM 2862 C CA . HIS A 1 387 ? -0.504 -7.212 4.690 1.00 98.62 387 HIS A CA 1
ATOM 2863 C C . HIS A 1 387 ? 0.763 -7.866 4.119 1.00 98.62 387 HIS A C 1
ATOM 2865 O O . HIS A 1 387 ? 0.829 -9.077 3.938 1.00 98.62 387 HIS A O 1
ATOM 2871 N N . VAL A 1 388 ? 1.789 -7.055 3.851 1.00 98.50 388 VAL A N 1
ATOM 2872 C CA . VAL A 1 388 ? 3.058 -7.482 3.257 1.00 98.50 388 VAL A CA 1
ATOM 2873 C C . VAL A 1 388 ? 4.208 -6.796 3.984 1.00 98.50 388 VAL A C 1
ATOM 2875 O O . VAL A 1 388 ? 4.305 -5.566 4.004 1.00 98.50 388 VAL A O 1
ATOM 2878 N N . LEU A 1 389 ? 5.114 -7.591 4.549 1.00 96.81 389 LEU A N 1
ATOM 2879 C CA . LEU A 1 389 ? 6.264 -7.087 5.290 1.00 96.81 389 LEU A CA 1
ATOM 2880 C C . LEU A 1 389 ? 7.278 -6.433 4.344 1.00 96.81 389 LEU A C 1
ATOM 2882 O O . LEU A 1 389 ? 7.913 -7.083 3.516 1.00 96.81 389 LEU A O 1
ATOM 2886 N N . THR A 1 390 ? 7.476 -5.124 4.515 1.00 94.31 390 THR A N 1
ATOM 2887 C CA . THR A 1 390 ? 8.375 -4.280 3.702 1.00 94.31 390 THR A CA 1
ATOM 2888 C C . THR A 1 390 ? 9.831 -4.785 3.661 1.00 94.31 390 THR A C 1
ATOM 2890 O O . THR A 1 390 ? 10.560 -4.495 2.710 1.00 94.31 390 THR A O 1
ATOM 2893 N N . THR A 1 391 ? 10.246 -5.543 4.678 1.00 92.44 391 THR A N 1
ATOM 2894 C CA . THR A 1 391 ? 11.605 -6.073 4.876 1.00 92.44 391 THR A CA 1
ATOM 2895 C C . THR A 1 391 ? 11.847 -7.388 4.135 1.00 92.44 391 THR A C 1
ATOM 2897 O O . THR A 1 391 ? 12.900 -7.558 3.524 1.00 92.44 391 THR A O 1
ATOM 2900 N N . THR A 1 392 ? 10.878 -8.305 4.146 1.00 94.75 392 THR A N 1
ATOM 2901 C CA . THR A 1 392 ? 11.032 -9.689 3.656 1.00 94.75 392 THR A CA 1
ATOM 2902 C C . THR A 1 392 ? 10.204 -10.002 2.408 1.00 94.75 392 THR A C 1
ATOM 2904 O O . THR A 1 392 ? 10.457 -10.999 1.742 1.00 94.75 392 THR A O 1
ATOM 2907 N N . GLY A 1 393 ? 9.197 -9.183 2.091 1.00 96.62 393 GLY A N 1
ATOM 2908 C CA . GLY A 1 393 ? 8.201 -9.479 1.060 1.00 96.62 393 GLY A CA 1
ATOM 2909 C C . GLY A 1 393 ? 7.194 -10.568 1.446 1.00 96.62 393 GLY A C 1
ATOM 2910 O O . GLY A 1 393 ? 6.379 -10.940 0.605 1.00 96.62 393 GLY A O 1
ATOM 2911 N N . PHE A 1 394 ? 7.232 -11.074 2.686 1.00 98.19 394 PHE A N 1
ATOM 2912 C CA . PHE A 1 394 ? 6.286 -12.071 3.194 1.00 98.19 394 PHE A CA 1
ATOM 2913 C C . PHE A 1 394 ? 4.872 -11.482 3.302 1.00 98.19 394 PHE A C 1
ATOM 2915 O O . PHE A 1 394 ? 4.699 -10.383 3.836 1.00 98.19 394 PHE A O 1
ATOM 2922 N N . LYS A 1 395 ? 3.878 -12.217 2.795 1.00 98.12 395 LYS A N 1
ATOM 2923 C CA . LYS A 1 395 ? 2.454 -11.853 2.787 1.00 98.12 395 LYS A CA 1
ATOM 2924 C C . LYS A 1 395 ? 1.754 -12.534 3.965 1.00 98.12 395 LYS A C 1
ATOM 2926 O O . LYS A 1 395 ? 1.818 -13.753 4.087 1.00 98.12 395 LYS A O 1
ATOM 2931 N N . LEU A 1 396 ? 1.115 -11.761 4.842 1.00 98.38 396 LEU A N 1
ATOM 2932 C CA . LEU A 1 396 ? 0.399 -12.308 5.995 1.00 98.38 396 LEU A CA 1
ATOM 2933 C C . LEU A 1 396 ? -0.972 -12.873 5.565 1.00 98.38 396 LEU A C 1
ATOM 2935 O O . LEU A 1 396 ? -1.666 -12.229 4.775 1.00 98.38 396 LEU A O 1
ATOM 2939 N N . PRO A 1 397 ? -1.401 -14.027 6.113 1.00 97.62 397 PRO A N 1
ATOM 2940 C CA . PRO A 1 397 ? -2.724 -14.610 5.870 1.00 97.62 397 PRO A CA 1
ATOM 2941 C C . PRO A 1 397 ? -3.812 -13.812 6.608 1.00 97.62 397 PRO A C 1
ATOM 2943 O O . PRO A 1 397 ? -4.173 -14.105 7.750 1.00 97.62 397 PRO A O 1
ATOM 2946 N N . LEU A 1 398 ? -4.275 -12.724 5.984 1.00 98.50 398 LEU A N 1
ATOM 2947 C CA . LEU A 1 398 ? -5.162 -11.756 6.636 1.00 98.50 398 LEU A CA 1
ATOM 2948 C C . LEU A 1 398 ? -6.565 -12.297 6.929 1.00 98.50 398 LEU A C 1
ATOM 2950 O O . LEU A 1 398 ? -7.110 -11.942 7.969 1.00 98.50 398 LEU A O 1
ATOM 2954 N N . SER A 1 399 ? -7.138 -13.149 6.071 1.00 98.12 399 SER A N 1
ATOM 2955 C CA . SER A 1 399 ? -8.502 -13.668 6.273 1.00 98.12 399 SER A CA 1
ATOM 2956 C C . SER A 1 399 ? -8.567 -14.561 7.512 1.00 98.12 399 SER A C 1
ATOM 2958 O O . SER A 1 399 ? -9.407 -14.371 8.387 1.00 98.12 399 SER A O 1
ATOM 2960 N N . GLU A 1 400 ? -7.628 -15.494 7.628 1.00 98.56 400 GLU A N 1
ATOM 2961 C CA . GLU A 1 400 ? -7.516 -16.423 8.749 1.00 98.56 400 GLU A CA 1
ATOM 2962 C C . GLU A 1 400 ? -7.116 -15.695 10.042 1.00 98.56 400 GLU A C 1
ATOM 2964 O O . GLU A 1 400 ? -7.566 -16.048 11.135 1.00 98.56 400 GLU A O 1
ATOM 2969 N N . LEU A 1 401 ? -6.308 -14.632 9.934 1.00 98.62 401 LEU A N 1
ATOM 2970 C CA . LEU A 1 401 ? -6.009 -13.752 11.061 1.00 98.62 401 LEU A CA 1
ATOM 2971 C C . LEU A 1 401 ? -7.240 -12.935 11.490 1.00 98.62 401 LEU A C 1
ATOM 2973 O O . LEU A 1 401 ? -7.458 -12.769 12.690 1.00 98.62 401 LEU A O 1
ATOM 2977 N N . ALA A 1 402 ? -8.063 -12.458 10.551 1.00 98.69 402 ALA A N 1
ATOM 2978 C CA . ALA A 1 402 ? -9.309 -11.757 10.850 1.00 98.69 402 ALA A CA 1
ATOM 2979 C C . ALA A 1 402 ? -10.278 -12.667 11.614 1.00 98.69 402 ALA A C 1
ATOM 2981 O O . ALA A 1 402 ? -10.750 -12.270 12.678 1.00 98.69 402 ALA A O 1
ATOM 2982 N N . ASP A 1 403 ? -10.479 -13.909 11.160 1.00 98.56 403 ASP A N 1
ATOM 2983 C CA . ASP A 1 403 ? -11.300 -14.906 11.861 1.00 98.56 403 ASP A CA 1
ATOM 2984 C C . ASP A 1 403 ? -10.818 -15.128 13.308 1.00 98.56 403 ASP A C 1
ATOM 2986 O O . ASP A 1 403 ? -11.613 -15.075 14.253 1.00 98.56 403 ASP A O 1
ATOM 2990 N N . LEU A 1 404 ? -9.504 -15.300 13.515 1.00 98.38 404 LEU A N 1
ATOM 2991 C CA . LEU A 1 404 ? -8.912 -15.454 14.851 1.00 98.38 404 LEU A CA 1
ATOM 2992 C C . LEU A 1 404 ? -9.134 -14.227 15.756 1.00 98.38 404 LEU A C 1
ATOM 2994 O O . LEU A 1 404 ? -9.296 -14.383 16.972 1.00 98.38 404 LEU A O 1
ATOM 2998 N N . VAL A 1 405 ? -9.132 -13.019 15.192 1.00 98.62 405 VAL A N 1
ATOM 2999 C CA . VAL A 1 405 ? -9.284 -11.750 15.924 1.00 98.62 405 VAL A CA 1
ATOM 3000 C C . VAL A 1 405 ? -10.752 -11.443 16.227 1.00 98.62 405 VAL A C 1
ATOM 3002 O O . VAL A 1 405 ? -11.093 -11.110 17.367 1.00 98.62 405 VAL A O 1
ATOM 3005 N N . HIS A 1 406 ? -11.640 -11.622 15.249 1.00 98.50 406 HIS A N 1
ATOM 3006 C CA . HIS A 1 406 ? -13.082 -11.395 15.375 1.00 98.50 406 HIS A CA 1
ATOM 3007 C C . HIS A 1 406 ? -13.740 -12.402 16.315 1.00 98.50 406 HIS A C 1
ATOM 3009 O O . HIS A 1 406 ? -14.553 -12.001 17.149 1.00 98.50 406 HIS A O 1
ATOM 3015 N N . ALA A 1 407 ? -13.311 -13.671 16.299 1.00 98.06 407 ALA A N 1
ATOM 3016 C CA . ALA A 1 407 ? -13.745 -14.687 17.265 1.00 98.06 407 ALA A CA 1
ATOM 3017 C C . ALA A 1 407 ? -13.442 -14.319 18.734 1.00 98.06 407 ALA A C 1
ATOM 3019 O O . ALA A 1 407 ? -14.010 -14.910 19.654 1.00 98.06 407 ALA A O 1
ATOM 3020 N N . ARG A 1 408 ? -12.554 -13.342 18.966 1.00 97.69 408 ARG A N 1
ATOM 3021 C CA . ARG A 1 408 ? -12.140 -12.848 20.289 1.00 97.69 408 ARG A CA 1
ATOM 3022 C C . ARG A 1 408 ? -12.542 -11.382 20.532 1.00 97.69 408 ARG A C 1
ATOM 3024 O O . ARG A 1 408 ? -12.184 -10.812 21.559 1.00 97.69 408 ARG A O 1
ATOM 3031 N N . GLY A 1 409 ? -13.325 -10.787 19.625 1.00 95.94 409 GLY A N 1
ATOM 3032 C CA . GLY A 1 409 ? -13.897 -9.441 19.759 1.00 95.94 409 GLY A CA 1
ATOM 3033 C C . GLY A 1 409 ? -12.926 -8.274 19.530 1.00 95.94 409 GLY A C 1
ATOM 3034 O O . GLY A 1 409 ? -13.263 -7.142 19.883 1.00 95.94 409 GLY A O 1
ATOM 3035 N N . GLY A 1 410 ? -11.740 -8.532 18.970 1.00 98.19 410 GLY A N 1
ATOM 3036 C CA . GLY A 1 410 ? -10.807 -7.486 18.542 1.00 98.19 410 GLY A CA 1
ATOM 3037 C C . GLY A 1 410 ? -11.135 -6.938 17.147 1.00 98.19 410 GLY A C 1
ATOM 3038 O O . GLY A 1 410 ? -12.026 -7.445 16.468 1.00 98.19 410 GLY A O 1
ATOM 3039 N N . LEU A 1 411 ? -10.388 -5.920 16.714 1.00 98.69 411 LEU A N 1
ATOM 3040 C CA . LEU A 1 411 ? -10.394 -5.397 15.340 1.00 98.69 411 LEU A CA 1
ATOM 3041 C C . LEU A 1 411 ? -9.062 -5.685 14.635 1.00 98.69 411 LEU A C 1
ATOM 3043 O O . LEU A 1 411 ? -8.010 -5.613 15.274 1.00 98.69 411 LEU A O 1
ATOM 3047 N N . LEU A 1 412 ? -9.092 -5.930 13.325 1.00 98.88 412 LEU A N 1
ATOM 3048 C CA . LEU A 1 412 ? -7.897 -6.069 12.485 1.00 98.88 412 LEU A CA 1
ATOM 3049 C C . LEU A 1 412 ? -7.639 -4.775 11.691 1.00 98.88 412 LEU A C 1
ATOM 3051 O O . LEU A 1 412 ? -8.447 -4.383 10.848 1.00 98.88 412 LEU A O 1
ATOM 3055 N N . VAL A 1 413 ? -6.507 -4.117 11.951 1.00 98.75 413 VAL A N 1
ATOM 3056 C CA . VAL A 1 413 ? -6.078 -2.863 11.303 1.00 98.75 413 VAL A CA 1
ATOM 3057 C C . VAL A 1 413 ? -4.810 -3.121 10.486 1.00 98.75 413 VAL A C 1
ATOM 3059 O O . VAL A 1 413 ? -3.825 -3.622 11.024 1.00 98.75 413 VAL A O 1
ATOM 3062 N N . VAL A 1 414 ? -4.819 -2.786 9.193 1.00 98.81 414 VAL A N 1
ATOM 3063 C CA . VAL A 1 414 ? -3.821 -3.296 8.238 1.00 98.81 414 VAL A CA 1
ATOM 3064 C C . VAL A 1 414 ? -3.022 -2.203 7.517 1.00 98.81 414 VAL A C 1
ATOM 3066 O O . VAL A 1 414 ? -3.598 -1.332 6.858 1.00 98.81 414 VAL A O 1
ATOM 3069 N N . ASP A 1 415 ? -1.686 -2.297 7.564 1.00 98.75 415 ASP A N 1
ATOM 3070 C CA . ASP A 1 415 ? -0.786 -1.598 6.632 1.00 98.75 415 ASP A CA 1
ATOM 3071 C C . ASP A 1 415 ? -0.736 -2.347 5.289 1.00 98.75 415 ASP A C 1
ATOM 3073 O O . ASP A 1 415 ? -0.055 -3.359 5.110 1.00 98.75 415 ASP A O 1
ATOM 3077 N N . GLY A 1 416 ? -1.480 -1.828 4.317 1.00 98.38 416 GLY A N 1
ATOM 3078 C CA . GLY A 1 416 ? -1.517 -2.296 2.939 1.00 98.38 416 GLY A CA 1
ATOM 3079 C C . GLY A 1 416 ? -0.494 -1.635 2.013 1.00 98.38 416 GLY A C 1
ATOM 3080 O O . GLY A 1 416 ? -0.609 -1.794 0.799 1.00 98.38 416 GLY A O 1
ATOM 3081 N N . ALA A 1 417 ? 0.490 -0.874 2.511 1.00 98.12 417 ALA A N 1
ATOM 3082 C CA . ALA A 1 417 ? 1.403 -0.067 1.688 1.00 98.12 417 ALA A CA 1
ATOM 3083 C C . ALA A 1 417 ? 2.313 -0.863 0.735 1.00 98.12 417 ALA A C 1
ATOM 3085 O O . ALA A 1 417 ? 3.082 -0.245 -0.003 1.00 98.12 417 ALA A O 1
ATOM 3086 N N . GLN A 1 418 ? 2.298 -2.195 0.795 1.00 98.31 418 GLN A N 1
ATOM 3087 C CA . GLN A 1 418 ? 3.148 -3.077 -0.006 1.00 98.31 418 GLN A CA 1
ATOM 3088 C C . GLN A 1 418 ? 2.366 -4.149 -0.797 1.00 98.31 418 GLN A C 1
ATOM 3090 O O . GLN A 1 418 ? 2.979 -5.114 -1.243 1.00 98.31 418 GLN A O 1
ATOM 3095 N N . ALA A 1 419 ? 1.040 -3.997 -0.967 1.00 97.81 419 ALA A N 1
ATOM 3096 C CA . ALA A 1 419 ? 0.210 -4.962 -1.706 1.00 97.81 419 ALA A CA 1
ATOM 3097 C C . ALA A 1 419 ? -0.576 -4.378 -2.912 1.00 97.81 419 ALA A C 1
ATOM 3099 O O . ALA A 1 419 ? -0.209 -4.721 -4.035 1.00 97.81 419 ALA A O 1
ATOM 3100 N N . PRO A 1 420 ? -1.603 -3.505 -2.778 1.00 97.94 420 PRO A N 1
ATOM 3101 C CA . PRO A 1 420 ? -2.483 -3.167 -3.905 1.00 97.94 420 PRO A CA 1
ATOM 3102 C C . PRO A 1 420 ? -1.748 -2.404 -5.009 1.00 97.94 420 PRO A C 1
ATOM 3104 O O . PRO A 1 420 ? -1.066 -1.416 -4.727 1.00 97.94 420 PRO A O 1
ATOM 3107 N N . GLY A 1 421 ? -1.896 -2.858 -6.254 1.00 97.06 421 GLY A N 1
ATOM 3108 C CA . GLY A 1 421 ? -1.160 -2.360 -7.425 1.00 97.06 421 GLY A CA 1
ATOM 3109 C C . GLY A 1 421 ? 0.064 -3.212 -7.786 1.00 97.06 421 GLY A C 1
ATOM 3110 O O . GLY A 1 421 ? 0.457 -3.247 -8.945 1.00 97.06 421 GLY A O 1
ATOM 3111 N N . GLY A 1 422 ? 0.623 -3.947 -6.817 1.00 96.81 422 GLY A N 1
ATOM 3112 C CA . GLY A 1 422 ? 1.647 -4.975 -7.041 1.00 96.81 422 GLY A CA 1
ATOM 3113 C C . GLY A 1 422 ? 1.070 -6.391 -7.012 1.00 96.81 422 GLY A C 1
ATOM 3114 O O . GLY A 1 422 ? 1.591 -7.275 -7.689 1.00 96.81 422 GLY A O 1
ATOM 3115 N N . LEU A 1 423 ? -0.004 -6.556 -6.237 1.00 97.94 423 LEU A N 1
ATOM 3116 C CA . LEU A 1 423 ? -0.871 -7.721 -6.094 1.00 97.94 423 LEU A CA 1
ATOM 3117 C C . LEU A 1 423 ? -2.322 -7.326 -6.420 1.00 97.94 423 LEU A C 1
ATOM 3119 O O . LEU A 1 423 ? -2.698 -6.160 -6.231 1.00 97.94 423 LEU A O 1
ATOM 3123 N N . ASP A 1 424 ? -3.132 -8.299 -6.830 1.00 96.62 424 ASP A N 1
ATOM 3124 C CA . ASP A 1 424 ? -4.582 -8.172 -6.986 1.00 96.62 424 ASP A CA 1
ATOM 3125 C C . ASP A 1 424 ? -5.258 -8.281 -5.606 1.00 96.62 424 ASP A C 1
ATOM 3127 O O . ASP A 1 424 ? -5.338 -9.352 -5.000 1.00 96.62 424 ASP A O 1
ATOM 3131 N N . VAL A 1 425 ? -5.673 -7.140 -5.044 1.00 96.50 425 VAL A N 1
ATOM 3132 C CA . VAL A 1 425 ? -6.162 -7.053 -3.658 1.00 96.50 425 VAL A CA 1
ATOM 3133 C C . VAL A 1 425 ? -7.637 -6.689 -3.617 1.00 96.50 425 VAL A C 1
ATOM 3135 O O . VAL A 1 425 ? -8.021 -5.555 -3.888 1.00 96.50 425 VAL A O 1
ATOM 3138 N N . ASP A 1 426 ? -8.439 -7.639 -3.144 1.00 96.44 426 ASP A N 1
ATOM 3139 C CA . ASP A 1 426 ? -9.840 -7.440 -2.787 1.00 96.44 426 ASP A CA 1
ATOM 3140 C C . ASP A 1 426 ? -9.975 -7.276 -1.262 1.00 96.44 426 ASP A C 1
ATOM 3142 O O . ASP A 1 426 ? -9.866 -8.242 -0.502 1.00 96.44 426 ASP A O 1
ATOM 3146 N N . PHE A 1 427 ? -10.210 -6.042 -0.810 1.00 96.25 427 PHE A N 1
ATOM 3147 C CA . PHE A 1 427 ? -10.410 -5.676 0.593 1.00 96.25 427 PHE A CA 1
ATOM 3148 C C . PHE A 1 427 ? -11.522 -6.494 1.250 1.00 96.25 427 PHE A C 1
ATOM 3150 O O . PHE A 1 427 ? -11.333 -6.948 2.383 1.00 96.25 427 PHE A O 1
ATOM 3157 N N . SER A 1 428 ? -12.634 -6.749 0.550 1.00 93.38 428 SER A N 1
ATOM 3158 C CA . SER A 1 428 ? -13.752 -7.532 1.090 1.00 93.38 428 SER A CA 1
ATOM 3159 C C . SER A 1 428 ? -13.333 -8.958 1.479 1.00 93.38 428 SER A C 1
ATOM 3161 O O . SER A 1 428 ? -13.841 -9.497 2.466 1.00 93.38 428 SER A O 1
ATOM 3163 N N . LYS A 1 429 ? -12.334 -9.527 0.783 1.00 96.62 429 LYS A N 1
ATOM 3164 C CA . LYS A 1 429 ? -11.720 -10.831 1.091 1.00 96.62 429 LYS A CA 1
ATOM 3165 C C . LYS A 1 429 ? -10.620 -10.781 2.163 1.00 96.62 429 LYS A C 1
ATOM 3167 O O . LYS A 1 429 ? -10.264 -11.826 2.692 1.00 96.62 429 LYS A O 1
ATOM 3172 N N . THR A 1 430 ? -10.074 -9.610 2.514 1.00 97.38 430 THR A N 1
ATOM 3173 C CA . THR A 1 430 ? -8.999 -9.511 3.535 1.00 97.38 430 THR A CA 1
ATOM 3174 C C . THR A 1 430 ? -9.481 -9.708 4.972 1.00 97.38 430 THR A C 1
ATOM 3176 O O . THR A 1 430 ? -8.664 -9.895 5.867 1.00 97.38 430 THR A O 1
ATOM 3179 N N . GLY A 1 431 ? -10.788 -9.582 5.224 1.00 97.25 431 GLY A N 1
ATOM 3180 C CA . GLY A 1 431 ? -11.368 -9.614 6.569 1.00 97.25 431 GLY A CA 1
ATOM 3181 C C . GLY A 1 431 ? -11.112 -8.365 7.431 1.00 97.25 431 GLY A C 1
ATOM 3182 O O . GLY A 1 431 ? -11.785 -8.206 8.448 1.00 97.25 431 GLY A O 1
ATOM 3183 N N . ALA A 1 432 ? -10.223 -7.452 7.024 1.00 98.50 432 ALA A N 1
ATOM 3184 C CA . ALA A 1 432 ? -9.806 -6.288 7.809 1.00 98.50 432 ALA A CA 1
ATOM 3185 C C . ALA A 1 432 ? -10.961 -5.340 8.198 1.00 98.50 432 ALA A C 1
ATOM 3187 O O . ALA A 1 432 ? -11.870 -5.078 7.412 1.00 98.50 432 ALA A O 1
ATOM 3188 N N . ASP A 1 433 ? -10.895 -4.766 9.404 1.00 98.31 433 ASP A N 1
ATOM 3189 C CA . ASP A 1 433 ? -11.797 -3.695 9.854 1.00 98.31 433 ASP A CA 1
ATOM 3190 C C . ASP A 1 433 ? -11.359 -2.325 9.330 1.00 98.31 433 ASP A C 1
ATOM 3192 O O . ASP A 1 433 ? -12.194 -1.463 9.057 1.00 98.31 433 ASP A O 1
ATOM 3196 N N . ALA A 1 434 ? -10.050 -2.123 9.176 1.00 97.38 434 ALA A N 1
ATOM 3197 C CA . ALA A 1 434 ? -9.487 -0.972 8.487 1.00 97.38 434 ALA A CA 1
ATOM 3198 C C . ALA A 1 434 ? -8.205 -1.350 7.739 1.00 97.38 434 ALA A C 1
ATOM 3200 O O . ALA A 1 434 ? -7.403 -2.144 8.227 1.00 97.38 434 ALA A O 1
ATOM 3201 N N . TYR A 1 435 ? -7.994 -0.758 6.567 1.00 98.44 435 TYR A N 1
ATOM 3202 C CA . TYR A 1 435 ? -6.887 -1.077 5.668 1.00 98.44 435 TYR A CA 1
ATOM 3203 C C . TYR A 1 435 ? -6.412 0.203 4.977 1.00 98.44 435 TYR A C 1
ATOM 3205 O O . TYR A 1 435 ? -7.189 0.856 4.284 1.00 98.44 435 TYR A O 1
ATOM 3213 N N . ALA A 1 436 ? -5.150 0.587 5.156 1.00 97.75 436 ALA A N 1
ATOM 3214 C CA . ALA A 1 436 ? -4.606 1.820 4.583 1.00 97.75 436 ALA A CA 1
ATOM 3215 C C . ALA A 1 436 ? -3.487 1.525 3.580 1.00 97.75 436 ALA A C 1
ATOM 3217 O O . ALA A 1 436 ? -2.675 0.631 3.795 1.00 97.75 436 ALA A O 1
ATOM 3218 N N . THR A 1 437 ? -3.398 2.287 2.489 1.00 98.31 437 THR A N 1
ATOM 3219 C CA . THR A 1 437 ? -2.329 2.132 1.491 1.00 98.31 437 THR A CA 1
ATOM 3220 C C . THR A 1 437 ? -1.899 3.466 0.867 1.00 98.31 437 THR A C 1
ATOM 3222 O O . THR A 1 437 ? -2.504 4.514 1.088 1.00 98.31 437 THR A O 1
ATOM 3225 N N . SER A 1 438 ? -0.805 3.441 0.108 1.00 97.94 438 SER A N 1
ATOM 3226 C CA . SER A 1 438 ? -0.157 4.601 -0.500 1.00 97.94 438 SER A CA 1
ATOM 3227 C C . SER A 1 438 ? -0.096 4.424 -2.009 1.00 97.94 438 SER A C 1
ATOM 3229 O O . SER A 1 438 ? 0.714 3.642 -2.508 1.00 97.94 438 SER A O 1
ATOM 3231 N N . SER A 1 439 ? -0.909 5.184 -2.744 1.00 97.06 439 SER A N 1
ATOM 3232 C CA . SER A 1 439 ? -0.969 5.098 -4.206 1.00 97.06 439 SER A CA 1
ATOM 3233 C C . SER A 1 439 ? 0.374 5.459 -4.848 1.00 97.06 439 SER A C 1
ATOM 3235 O O . SER A 1 439 ? 0.717 4.891 -5.872 1.00 97.06 439 SER A O 1
ATOM 3237 N N . HIS A 1 440 ? 1.202 6.296 -4.212 1.00 96.06 440 HIS A N 1
ATOM 3238 C CA . HIS A 1 440 ? 2.538 6.677 -4.702 1.00 96.06 440 HIS A CA 1
ATOM 3239 C C . HIS A 1 440 ? 3.613 5.567 -4.717 1.00 96.06 440 HIS A C 1
ATOM 3241 O O . HIS A 1 440 ? 4.769 5.847 -5.051 1.00 96.06 440 HIS A O 1
ATOM 3247 N N . LYS A 1 441 ? 3.268 4.338 -4.316 1.00 96.44 441 LYS A N 1
ATOM 3248 C CA . LYS A 1 441 ? 4.101 3.136 -4.463 1.00 96.44 441 LYS A CA 1
ATOM 3249 C C . LYS A 1 441 ? 3.606 2.321 -5.663 1.00 96.44 441 LYS A C 1
ATOM 3251 O O . LYS A 1 441 ? 3.663 2.799 -6.788 1.00 96.44 441 LYS A O 1
ATOM 3256 N N . TRP A 1 442 ? 3.080 1.130 -5.406 1.00 98.19 442 TRP A N 1
ATOM 3257 C CA . TRP A 1 442 ? 2.549 0.168 -6.371 1.00 98.19 442 TRP A CA 1
ATOM 3258 C C . TRP A 1 442 ? 1.338 0.679 -7.161 1.00 98.19 442 TRP A C 1
ATOM 3260 O O . TRP A 1 442 ? 1.184 0.364 -8.331 1.00 98.19 442 TRP A O 1
ATOM 3270 N N . GLY A 1 443 ? 0.521 1.553 -6.567 1.00 97.44 443 GLY A N 1
ATOM 3271 C CA . GLY A 1 443 ? -0.559 2.242 -7.283 1.00 97.44 443 GLY A CA 1
ATOM 3272 C C . GLY A 1 443 ? -0.089 3.302 -8.295 1.00 97.44 443 GLY A C 1
ATOM 3273 O O . GLY A 1 443 ? -0.934 4.014 -8.820 1.00 97.44 443 GLY A O 1
ATOM 3274 N N . LEU A 1 444 ? 1.228 3.474 -8.498 1.00 98.06 444 LEU A N 1
ATOM 3275 C CA . LEU A 1 444 ? 1.901 4.414 -9.417 1.00 98.06 444 LEU A CA 1
ATOM 3276 C C . LEU A 1 444 ? 1.427 5.890 -9.378 1.00 98.06 444 LEU A C 1
ATOM 3278 O O . LEU A 1 444 ? 1.706 6.677 -10.283 1.00 98.06 444 LEU A O 1
ATOM 3282 N N . GLY A 1 445 ? 0.742 6.300 -8.311 1.00 97.62 445 GLY A N 1
ATOM 3283 C CA . GLY A 1 445 ? 0.078 7.595 -8.198 1.00 97.62 445 GLY A CA 1
ATOM 3284 C C . GLY A 1 445 ? 0.977 8.781 -7.803 1.00 97.62 445 GLY A C 1
ATOM 3285 O O . GLY A 1 445 ? 2.181 8.637 -7.533 1.00 97.62 445 GLY A O 1
ATOM 3286 N N . PRO A 1 446 ? 0.388 9.990 -7.715 1.00 97.00 446 PRO A N 1
ATOM 3287 C CA . PRO A 1 446 ? 1.074 11.195 -7.258 1.00 97.00 446 PRO A CA 1
ATOM 3288 C C . PRO A 1 446 ? 1.591 11.085 -5.824 1.00 97.00 446 PRO A C 1
ATOM 3290 O O . PRO A 1 446 ? 0.990 10.433 -4.970 1.00 97.00 446 PRO A O 1
ATOM 3293 N N . LYS A 1 447 ? 2.700 11.762 -5.524 1.00 96.06 447 LYS A N 1
ATOM 3294 C CA . LYS A 1 447 ? 3.297 11.750 -4.180 1.00 96.06 447 LYS A CA 1
ATOM 3295 C C . LYS A 1 447 ? 2.422 12.614 -3.270 1.00 96.06 447 LYS A C 1
ATOM 3297 O O . LYS A 1 447 ? 1.961 13.669 -3.688 1.00 96.06 447 LYS A O 1
ATOM 3302 N N . GLY A 1 448 ? 2.150 12.133 -2.057 1.00 94.06 448 GLY A N 1
ATOM 3303 C CA . GLY A 1 448 ? 1.083 12.695 -1.219 1.00 94.06 448 GLY A CA 1
ATOM 3304 C C . GLY A 1 448 ? -0.325 12.187 -1.562 1.00 94.06 448 GLY A C 1
ATOM 3305 O O . GLY A 1 448 ? -1.292 12.843 -1.192 1.00 94.06 448 GLY A O 1
ATOM 3306 N N . SER A 1 449 ? -0.447 11.039 -2.244 1.00 95.00 449 SER A N 1
ATOM 3307 C CA . SER A 1 449 ? -1.706 10.291 -2.381 1.00 95.00 449 SER A CA 1
ATOM 3308 C C . SER A 1 449 ? -1.639 8.887 -1.756 1.00 95.00 449 SER A C 1
ATOM 3310 O O . SER A 1 449 ? -0.579 8.243 -1.679 1.00 95.00 449 SER A O 1
ATOM 3312 N N . GLY A 1 450 ? -2.804 8.425 -1.308 1.00 95.50 450 GLY A N 1
ATOM 3313 C CA . GLY A 1 450 ? -3.058 7.198 -0.565 1.00 95.50 450 GLY A CA 1
ATOM 3314 C C . GLY A 1 450 ? -4.557 6.984 -0.339 1.00 95.50 450 GLY A C 1
ATOM 3315 O O . GLY A 1 450 ? -5.390 7.784 -0.765 1.00 95.50 450 GLY A O 1
ATOM 3316 N N . LEU A 1 451 ? -4.898 5.876 0.311 1.00 95.12 451 LEU A N 1
ATOM 3317 C CA . LEU A 1 451 ? -6.266 5.419 0.544 1.00 95.12 451 LEU A CA 1
ATOM 3318 C C . LEU A 1 451 ? -6.399 4.879 1.968 1.00 95.12 451 LEU A C 1
ATOM 3320 O O . LEU A 1 451 ? -5.466 4.273 2.495 1.00 95.12 451 LEU A O 1
ATOM 3324 N N . LEU A 1 452 ? -7.570 5.064 2.566 1.00 94.31 452 LEU A N 1
ATOM 3325 C CA . LEU A 1 452 ? -7.984 4.395 3.796 1.00 94.31 452 LEU A CA 1
ATOM 3326 C C . LEU A 1 452 ? -9.336 3.731 3.543 1.00 94.31 452 LEU A C 1
ATOM 3328 O O . LEU A 1 452 ? -10.288 4.423 3.212 1.00 94.31 452 LEU A O 1
ATOM 3332 N N . CYS A 1 453 ? -9.431 2.421 3.733 1.00 94.19 453 CYS A N 1
ATOM 3333 C CA . CYS A 1 453 ? -10.701 1.719 3.874 1.00 94.19 453 CYS A CA 1
ATOM 3334 C C . CYS A 1 453 ? -11.009 1.521 5.359 1.00 94.19 453 CYS A C 1
ATOM 3336 O O . CYS A 1 453 ? -10.125 1.123 6.121 1.00 94.19 453 CYS A O 1
ATOM 3338 N N . VAL A 1 454 ? -12.251 1.769 5.767 1.00 93.12 454 VAL A N 1
ATOM 3339 C CA . VAL A 1 454 ? -12.789 1.378 7.077 1.00 93.12 454 VAL A CA 1
ATOM 3340 C C . VAL A 1 454 ? -14.106 0.660 6.830 1.00 93.12 454 VAL A C 1
ATOM 3342 O O . VAL A 1 454 ? -15.040 1.251 6.293 1.00 93.12 454 VAL A O 1
ATOM 3345 N N . LYS A 1 455 ? -14.181 -0.609 7.228 1.00 92.56 455 LYS A N 1
ATOM 3346 C CA . LYS A 1 455 ? -15.354 -1.469 7.055 1.00 92.56 455 LYS A CA 1
ATOM 3347 C C . LYS A 1 455 ? -16.575 -0.842 7.721 1.00 92.56 455 LYS A C 1
ATOM 3349 O O . LYS A 1 455 ? -16.451 -0.301 8.822 1.00 92.56 455 LYS A O 1
ATOM 3354 N N . GLU A 1 456 ? -17.761 -0.928 7.121 1.00 88.69 456 GLU A N 1
ATOM 3355 C CA . GLU A 1 456 ? -18.958 -0.251 7.667 1.00 88.69 456 GLU A CA 1
ATOM 3356 C C . GLU A 1 456 ? -19.269 -0.667 9.121 1.00 88.69 456 GLU A C 1
ATOM 3358 O O . GLU A 1 456 ? -19.596 0.170 9.961 1.00 88.69 456 GLU A O 1
ATOM 3363 N N . SER A 1 457 ? -19.036 -1.935 9.480 1.00 90.38 457 SER A N 1
ATOM 3364 C CA . SER A 1 457 ? -19.168 -2.451 10.855 1.00 90.38 457 SER A CA 1
ATOM 3365 C C . SER A 1 457 ? -18.121 -1.920 11.852 1.00 90.38 457 SER A C 1
ATOM 3367 O O . SER A 1 457 ? -18.264 -2.105 13.066 1.00 90.38 457 SER A O 1
ATOM 3369 N N . ALA A 1 458 ? -17.048 -1.294 11.369 1.00 91.44 458 ALA A N 1
ATOM 3370 C CA . ALA A 1 458 ? -15.982 -0.688 12.161 1.00 91.44 458 ALA A CA 1
ATOM 3371 C C . ALA A 1 458 ? -16.124 0.839 12.281 1.00 91.44 458 ALA A C 1
ATOM 3373 O O . ALA A 1 458 ? -15.755 1.378 13.323 1.00 91.44 458 ALA A O 1
ATOM 3374 N N . GLN A 1 459 ? -16.718 1.516 11.288 1.00 87.44 459 GLN A N 1
ATOM 3375 C CA . GLN A 1 459 ? -16.891 2.981 11.259 1.00 87.44 459 GLN A CA 1
ATOM 3376 C C . GLN A 1 459 ? -17.461 3.575 12.571 1.00 87.44 459 GLN A C 1
ATOM 3378 O O . GLN A 1 459 ? -16.860 4.523 13.074 1.00 87.44 459 GLN A O 1
ATOM 3383 N N . PRO A 1 460 ? -18.502 3.010 13.230 1.00 85.62 460 PRO A N 1
ATOM 3384 C CA . PRO A 1 460 ? -19.020 3.537 14.503 1.00 85.62 460 PRO A CA 1
ATOM 3385 C C . PRO A 1 460 ? -18.057 3.456 15.701 1.00 85.62 460 PRO A C 1
ATOM 3387 O O . PRO A 1 460 ? -18.338 4.032 16.749 1.00 85.62 460 PRO A O 1
ATOM 3390 N N . LYS A 1 461 ? -16.948 2.712 15.585 1.00 89.12 461 LYS A N 1
ATOM 3391 C CA . LYS A 1 461 ? -15.934 2.559 16.642 1.00 89.12 461 LYS A CA 1
ATOM 3392 C C . LYS A 1 461 ? -14.792 3.568 16.510 1.00 89.12 461 LYS A C 1
ATOM 3394 O O . LYS A 1 461 ? -14.050 3.759 17.471 1.00 89.12 461 LYS A O 1
ATOM 3399 N N . VAL A 1 462 ? -14.629 4.191 15.342 1.00 87.44 462 VAL A N 1
ATOM 3400 C CA . VAL A 1 462 ? -13.525 5.108 15.037 1.00 87.44 462 VAL A CA 1
ATOM 3401 C C . VAL A 1 462 ? -14.068 6.535 15.013 1.00 87.44 462 VAL A C 1
ATOM 3403 O O . VAL A 1 462 ? -14.868 6.891 14.154 1.00 87.44 462 VAL A O 1
ATOM 3406 N N . GLN A 1 463 ? -13.649 7.377 15.955 1.00 83.38 463 GLN A N 1
ATOM 3407 C CA . GLN A 1 463 ? -14.033 8.785 15.936 1.00 83.38 463 GLN A CA 1
ATOM 3408 C C . GLN A 1 463 ? -13.255 9.538 14.848 1.00 83.38 463 GLN A C 1
ATOM 3410 O O . GLN A 1 463 ? -12.029 9.459 14.788 1.00 83.38 463 GLN A O 1
ATOM 3415 N N . ALA A 1 464 ? -13.947 10.334 14.029 1.00 74.69 464 ALA A N 1
ATOM 3416 C CA . ALA A 1 464 ? -13.296 11.248 13.095 1.00 74.69 464 ALA A CA 1
ATOM 3417 C C . ALA A 1 464 ? -12.562 12.367 13.862 1.00 74.69 464 ALA A C 1
ATOM 3419 O O . ALA A 1 464 ? -13.177 13.298 14.379 1.00 74.69 464 ALA A O 1
ATOM 3420 N N . THR A 1 465 ? -11.234 12.261 13.945 1.00 69.81 465 THR A N 1
ATOM 3421 C CA . THR A 1 465 ? -10.345 13.222 14.629 1.00 69.81 465 THR A CA 1
ATOM 3422 C C . THR A 1 465 ? -9.856 14.341 13.708 1.00 69.81 465 THR A C 1
ATOM 3424 O O . THR A 1 465 ? -9.738 15.483 14.141 1.00 69.81 465 THR A O 1
ATOM 3427 N N . TYR A 1 466 ? -9.613 14.019 12.433 1.00 65.00 466 TYR A N 1
ATOM 3428 C CA . TYR A 1 466 ? -9.143 14.951 11.394 1.00 65.00 466 TYR A CA 1
ATOM 3429 C C . TYR A 1 466 ? -10.114 15.099 10.209 1.00 65.00 466 TYR A C 1
ATOM 3431 O O . TYR A 1 466 ? -9.896 15.931 9.333 1.00 65.00 466 TYR A O 1
ATOM 3439 N N . LEU A 1 467 ? -11.178 14.290 10.173 1.00 61.75 467 LEU A N 1
ATOM 3440 C CA . LEU A 1 467 ? -12.154 14.214 9.079 1.00 61.75 467 LEU A CA 1
ATOM 3441 C C . LEU A 1 467 ? -13.519 14.769 9.524 1.00 61.75 467 LEU A C 1
ATOM 3443 O O . LEU A 1 467 ? -14.553 14.127 9.364 1.00 61.75 467 LEU A O 1
ATOM 3447 N N . ALA A 1 468 ? -13.506 15.953 10.139 1.00 54.53 468 ALA A N 1
ATOM 3448 C CA . ALA A 1 468 ? -14.701 16.707 10.509 1.00 54.53 468 ALA A CA 1
ATOM 3449 C C . ALA A 1 468 ? -14.753 18.016 9.701 1.00 54.53 468 ALA A C 1
ATOM 3451 O O . ALA A 1 468 ? -13.795 18.790 9.694 1.00 54.53 468 ALA A O 1
ATOM 3452 N N . GLY A 1 469 ? -15.866 18.238 8.993 1.00 54.03 469 GLY A N 1
ATOM 3453 C CA . GLY A 1 469 ? -15.935 19.169 7.861 1.00 54.03 469 GLY A CA 1
ATOM 3454 C C . GLY A 1 469 ? -15.591 20.629 8.175 1.00 54.03 469 GLY A C 1
ATOM 3455 O O . GLY A 1 469 ? -16.095 21.210 9.133 1.00 54.03 469 GLY A O 1
ATOM 3456 N N . GLY A 1 470 ? -14.808 21.258 7.289 1.00 45.28 470 GLY A N 1
ATOM 3457 C CA . GLY A 1 470 ? -14.373 22.656 7.429 1.00 45.28 470 GLY A CA 1
ATOM 3458 C C . GLY A 1 470 ? -15.490 23.711 7.357 1.00 45.28 470 GLY A C 1
ATOM 3459 O O . GLY A 1 470 ? -15.285 24.835 7.805 1.00 45.28 470 GLY A O 1
ATOM 3460 N N . TYR A 1 471 ? -16.670 23.358 6.834 1.00 43.81 471 TYR A N 1
ATOM 3461 C CA . TYR A 1 471 ? -17.878 24.191 6.863 1.00 43.81 471 TYR A CA 1
ATOM 3462 C C . TYR A 1 471 ? -19.124 23.329 7.117 1.00 43.81 471 TYR A C 1
ATOM 3464 O O . TYR A 1 471 ? -19.646 22.685 6.210 1.00 43.81 471 TYR A O 1
ATOM 3472 N N . GLY A 1 472 ? -19.635 23.358 8.349 1.00 44.62 472 GLY A N 1
ATOM 3473 C CA . GLY A 1 472 ? -20.899 22.733 8.746 1.00 44.62 472 GLY A CA 1
ATOM 3474 C C . GLY A 1 472 ? -21.439 23.401 10.009 1.00 44.62 472 GLY A C 1
ATOM 3475 O O . GLY A 1 472 ? -20.697 23.584 10.970 1.00 44.62 472 GLY A O 1
ATOM 3476 N N . ARG A 1 473 ? -22.710 23.829 10.006 1.00 39.44 473 ARG A N 1
ATOM 3477 C CA . ARG A 1 473 ? -23.280 24.633 11.110 1.00 39.44 473 ARG A CA 1
ATOM 3478 C C . ARG A 1 473 ? -23.781 23.823 12.311 1.00 39.44 473 ARG A C 1
ATOM 3480 O O . ARG A 1 473 ? -23.976 24.415 13.366 1.00 39.44 473 ARG A O 1
ATOM 3487 N N . ASP A 1 474 ? -23.889 22.501 12.183 1.00 41.03 474 ASP A N 1
ATOM 3488 C CA . ASP A 1 474 ? -24.382 21.599 13.230 1.00 41.03 474 ASP A CA 1
ATOM 3489 C C . ASP A 1 474 ? -23.321 20.572 13.653 1.00 41.03 474 ASP A C 1
ATOM 3491 O O . ASP A 1 474 ? -23.421 19.374 13.398 1.00 41.03 474 ASP A O 1
ATOM 3495 N N . ILE A 1 475 ? -22.302 21.053 14.374 1.00 45.59 475 ILE A N 1
ATOM 3496 C CA . ILE A 1 475 ? -21.242 20.223 14.986 1.00 45.59 475 ILE A CA 1
ATOM 3497 C C . ILE A 1 475 ? -21.828 19.174 15.962 1.00 45.59 475 ILE A C 1
ATOM 3499 O O . ILE A 1 475 ? -21.203 18.152 16.229 1.00 45.59 475 ILE A O 1
ATOM 3503 N N . GLY A 1 476 ? -23.044 19.397 16.475 1.00 39.59 476 GLY A N 1
ATOM 3504 C CA . GLY A 1 476 ? -23.765 18.455 17.337 1.00 39.59 476 GLY A CA 1
ATOM 3505 C C . GLY A 1 476 ? -24.596 17.385 16.614 1.00 39.59 476 GLY A C 1
ATOM 3506 O O . GLY A 1 476 ? -25.226 16.584 17.299 1.00 39.59 476 GLY A O 1
ATOM 3507 N N . ALA A 1 477 ? -24.646 17.374 15.275 1.00 40.72 477 ALA A N 1
ATOM 3508 C CA . ALA A 1 477 ? -25.519 16.481 14.507 1.00 40.72 477 ALA A CA 1
ATOM 3509 C C . ALA A 1 477 ? -24.882 15.998 13.187 1.00 40.72 477 ALA A C 1
ATOM 3511 O O . ALA A 1 477 ? -25.474 16.120 12.117 1.00 40.72 477 ALA A O 1
ATOM 3512 N N . LEU A 1 478 ? -23.686 15.409 13.273 1.00 44.81 478 LEU A N 1
ATOM 3513 C CA . LEU A 1 478 ? -23.143 14.525 12.234 1.00 44.81 478 LEU A CA 1
ATOM 3514 C C . LEU A 1 478 ? -23.520 13.075 12.603 1.00 44.81 478 LEU A C 1
ATOM 3516 O O . LEU A 1 478 ? -22.900 12.536 13.520 1.00 44.81 478 LEU A O 1
ATOM 3520 N N . PRO A 1 479 ? -24.525 12.439 11.962 1.00 40.50 479 PRO A N 1
ATOM 3521 C CA . PRO A 1 479 ? -24.928 11.071 12.311 1.00 40.50 479 PRO A CA 1
ATOM 3522 C C . PRO A 1 479 ? -23.834 10.061 11.957 1.00 40.50 479 PRO A C 1
ATOM 3524 O O . PRO A 1 479 ? -23.566 9.127 12.707 1.00 40.50 479 PRO A O 1
ATOM 3527 N N . ASP A 1 480 ? -23.164 10.316 10.834 1.00 47.91 480 ASP A N 1
ATOM 3528 C CA . ASP A 1 480 ? -22.144 9.466 10.253 1.00 47.91 480 ASP A CA 1
ATOM 3529 C C . ASP A 1 480 ? -20.818 10.231 10.221 1.00 47.91 480 ASP A C 1
ATOM 3531 O O . ASP A 1 480 ? -20.562 11.015 9.307 1.00 47.91 480 ASP A O 1
ATOM 3535 N N . ALA A 1 481 ? -19.936 9.975 11.191 1.00 47.56 481 ALA A N 1
ATOM 3536 C CA . ALA A 1 481 ? -18.580 10.547 11.221 1.00 47.56 481 ALA A CA 1
ATOM 3537 C C . ALA A 1 481 ? -17.754 10.208 9.960 1.00 47.56 481 ALA A C 1
ATOM 3539 O O . ALA A 1 481 ? -16.782 10.888 9.644 1.00 47.56 481 ALA A O 1
ATOM 3540 N N . TYR A 1 482 ? -18.173 9.175 9.227 1.00 53.59 482 TYR A N 1
ATOM 3541 C CA . TYR A 1 482 ? -17.637 8.794 7.928 1.00 53.59 482 TYR A CA 1
ATOM 3542 C C . TYR A 1 482 ? -18.494 9.253 6.743 1.00 53.59 482 TYR A C 1
ATOM 3544 O O . TYR A 1 482 ? -17.984 9.253 5.636 1.00 53.59 482 TYR A O 1
ATOM 3552 N N . GLY A 1 483 ? -19.765 9.634 6.907 1.00 46.38 483 GLY A N 1
ATOM 3553 C CA . GLY A 1 483 ? -20.783 9.682 5.837 1.00 46.38 483 GLY A CA 1
ATOM 3554 C C . GLY A 1 483 ? -20.589 10.693 4.697 1.00 46.38 483 GLY A C 1
ATOM 3555 O O . GLY A 1 483 ? -21.405 10.721 3.782 1.00 46.38 483 GLY A O 1
ATOM 3556 N N . VAL A 1 484 ? -19.529 11.505 4.718 1.00 47.53 484 VAL A N 1
ATOM 3557 C CA . VAL A 1 484 ? -19.219 12.513 3.688 1.00 47.53 484 VAL A CA 1
ATOM 3558 C C . VAL A 1 484 ? -17.755 12.334 3.258 1.00 47.53 484 VAL A C 1
ATOM 3560 O O . VAL A 1 484 ? -16.839 12.933 3.822 1.00 47.53 484 VAL A O 1
ATOM 3563 N N . LYS A 1 485 ? -17.516 11.418 2.310 1.00 57.31 485 LYS A N 1
ATOM 3564 C CA . LYS A 1 485 ? -16.263 10.629 2.234 1.00 57.31 485 LYS A CA 1
ATOM 3565 C C . LYS A 1 485 ? -15.070 11.302 1.532 1.00 57.31 485 LYS A C 1
ATOM 3567 O O . LYS A 1 485 ? -13.980 10.733 1.527 1.00 57.31 485 LYS A O 1
ATOM 3572 N N . THR A 1 486 ? -15.231 12.535 1.043 1.00 51.28 486 THR A N 1
ATOM 3573 C CA . THR A 1 486 ? -14.132 13.377 0.514 1.00 51.28 486 THR A CA 1
ATOM 3574 C C . THR A 1 486 ? -14.120 14.815 1.042 1.00 51.28 486 THR A C 1
ATOM 3576 O O . THR A 1 486 ? -13.052 15.316 1.380 1.00 51.28 486 THR A O 1
ATOM 3579 N N . SER A 1 487 ? -15.267 15.494 1.184 1.00 49.12 487 SER A N 1
ATOM 3580 C CA . SER A 1 487 ? -15.308 16.902 1.641 1.00 49.12 487 SER A CA 1
ATOM 3581 C C . SER A 1 487 ? -15.276 17.092 3.166 1.00 49.12 487 SER A C 1
ATOM 3583 O O . SER A 1 487 ? -15.562 18.180 3.668 1.00 49.12 487 SER A O 1
ATOM 3585 N N . SER A 1 488 ? -14.960 16.040 3.922 1.00 52.41 488 SER A N 1
ATOM 3586 C CA . SER A 1 488 ? -14.916 16.035 5.390 1.00 52.41 488 SER A CA 1
ATOM 3587 C C . SER A 1 488 ? -13.643 16.646 5.989 1.00 52.41 488 SER A C 1
ATOM 3589 O O . SER A 1 488 ? -13.600 16.859 7.194 1.00 52.41 488 SER A O 1
ATOM 3591 N N . SER A 1 489 ? -12.631 16.982 5.185 1.00 56.50 489 SER A N 1
ATOM 3592 C CA . SER A 1 489 ? -11.335 17.519 5.645 1.00 56.50 489 SER A CA 1
ATOM 3593 C C . SER A 1 489 ? -11.048 18.968 5.211 1.00 56.50 489 SER A C 1
ATOM 3595 O O . SER A 1 489 ? -9.934 19.461 5.381 1.00 56.50 489 SER A O 1
ATOM 3597 N N . GLY A 1 490 ? -12.047 19.681 4.674 1.00 65.75 490 GLY A N 1
ATOM 3598 C CA . GLY A 1 490 ? -11.870 21.034 4.135 1.00 65.75 490 GLY A CA 1
ATOM 3599 C C . GLY A 1 490 ? -11.326 21.016 2.703 1.00 65.75 490 GLY A C 1
ATOM 3600 O O . GLY A 1 490 ? -11.768 20.208 1.887 1.00 65.75 490 GLY A O 1
ATOM 3601 N N . THR A 1 491 ? -10.402 21.923 2.375 1.00 75.06 491 THR A N 1
ATOM 3602 C CA . THR A 1 491 ? -9.818 22.020 1.027 1.00 75.06 491 THR A CA 1
ATOM 3603 C C . THR A 1 491 ? -8.800 20.902 0.790 1.00 75.06 491 THR A C 1
ATOM 3605 O O . THR A 1 491 ? -7.654 20.978 1.230 1.00 75.06 491 THR A O 1
ATOM 3608 N N . VAL A 1 492 ? -9.228 19.865 0.071 1.00 76.88 492 VAL A N 1
ATOM 3609 C CA . VAL A 1 492 ? -8.376 18.773 -0.427 1.00 76.88 492 VAL A CA 1
ATOM 3610 C C . VAL A 1 492 ? -7.560 19.209 -1.661 1.00 76.88 492 VAL A C 1
ATOM 3612 O O . VAL A 1 492 ? -7.977 20.141 -2.346 1.00 76.88 492 VAL A O 1
ATOM 3615 N N . PRO A 1 493 ? -6.418 18.567 -1.987 1.00 84.94 493 PRO A N 1
ATOM 3616 C CA . PRO A 1 493 ? -5.597 18.930 -3.149 1.00 84.94 493 PRO A CA 1
ATOM 3617 C C . PRO A 1 493 ? -6.141 18.312 -4.462 1.00 84.94 493 PRO A C 1
ATOM 3619 O O . PRO A 1 493 ? -5.908 17.126 -4.716 1.00 84.94 493 PRO A O 1
ATOM 3622 N N . PRO A 1 494 ? -6.820 19.076 -5.344 1.00 83.19 494 PRO A N 1
ATOM 3623 C CA . PRO A 1 494 ? -7.551 18.503 -6.480 1.00 83.19 494 PRO A CA 1
ATOM 3624 C C . PRO A 1 494 ? -6.631 17.889 -7.542 1.00 83.19 494 PRO A C 1
ATOM 3626 O O . PRO A 1 494 ? -6.936 16.832 -8.083 1.00 83.19 494 PRO A O 1
ATOM 3629 N N . ALA A 1 495 ? -5.466 18.495 -7.790 1.00 88.56 495 ALA A N 1
ATOM 3630 C CA . ALA A 1 495 ? -4.475 17.998 -8.744 1.00 88.56 495 ALA A CA 1
ATOM 3631 C C . ALA A 1 495 ? -3.905 16.619 -8.355 1.00 88.56 495 ALA A C 1
ATOM 3633 O O . ALA A 1 495 ? -3.724 15.743 -9.201 1.00 88.56 495 ALA A O 1
ATOM 3634 N N . ILE A 1 496 ? -3.670 16.403 -7.056 1.00 93.44 496 ILE A N 1
ATOM 3635 C CA . ILE A 1 496 ? -3.213 15.117 -6.511 1.00 93.44 496 ILE A CA 1
ATOM 3636 C C . ILE A 1 496 ? -4.300 14.050 -6.676 1.00 93.44 496 ILE A C 1
ATOM 3638 O O . ILE A 1 496 ? -3.995 12.926 -7.063 1.00 93.44 496 ILE A O 1
ATOM 3642 N N . ILE A 1 497 ? -5.561 14.417 -6.439 1.00 90.62 497 ILE A N 1
ATOM 3643 C CA . ILE A 1 497 ? -6.722 13.538 -6.611 1.00 90.62 497 ILE A CA 1
ATOM 3644 C C . ILE A 1 497 ? -6.917 13.170 -8.091 1.00 90.62 497 ILE A C 1
ATOM 3646 O O . ILE A 1 497 ? -7.034 11.991 -8.410 1.00 90.62 497 ILE A O 1
ATOM 3650 N N . ALA A 1 498 ? -6.865 14.137 -9.011 1.00 90.56 498 ALA A N 1
ATOM 3651 C CA . ALA A 1 498 ? -6.991 13.890 -10.450 1.00 90.56 498 ALA A CA 1
ATOM 3652 C C . ALA A 1 498 ? -5.917 12.918 -10.974 1.00 90.56 498 ALA A C 1
ATOM 3654 O O . ALA A 1 498 ? -6.242 11.926 -11.630 1.00 90.56 498 ALA A O 1
ATOM 3655 N N . GLY A 1 499 ? -4.647 13.140 -10.611 1.00 95.38 499 GLY A N 1
ATOM 3656 C CA . GLY A 1 499 ? -3.563 12.211 -10.941 1.00 95.38 499 GLY A CA 1
ATOM 3657 C C . GLY A 1 499 ? -3.717 10.838 -10.270 1.00 95.38 499 GLY A C 1
ATOM 3658 O O . GLY A 1 499 ? -3.395 9.822 -10.878 1.00 95.38 499 GLY A O 1
ATOM 3659 N N . GLN A 1 500 ? -4.246 10.770 -9.041 1.00 96.69 500 GLN A N 1
ATOM 3660 C CA . GLN A 1 500 ? -4.540 9.497 -8.369 1.00 96.69 500 GLN A CA 1
ATOM 3661 C C . GLN A 1 500 ? -5.614 8.699 -9.131 1.00 96.69 500 GLN A C 1
ATOM 3663 O O . GLN A 1 500 ? -5.464 7.492 -9.291 1.00 96.69 500 GLN A O 1
ATOM 3668 N N . GLY A 1 501 ? -6.636 9.370 -9.672 1.00 95.06 501 GLY A N 1
ATOM 3669 C CA . GLY A 1 501 ? -7.632 8.767 -10.562 1.00 95.06 501 GLY A CA 1
ATOM 3670 C C . GLY A 1 501 ? -7.022 8.168 -11.828 1.00 95.06 501 GLY A C 1
ATOM 3671 O O . GLY A 1 501 ? -7.236 6.990 -12.105 1.00 95.06 501 GLY A O 1
ATOM 3672 N N . ALA A 1 502 ? -6.209 8.956 -12.539 1.00 96.69 502 ALA A N 1
ATOM 3673 C CA . ALA A 1 502 ? -5.512 8.516 -13.749 1.00 96.69 502 ALA A CA 1
ATOM 3674 C C . ALA A 1 502 ? -4.551 7.335 -13.500 1.00 96.69 502 ALA A C 1
ATOM 3676 O O . ALA A 1 502 ? -4.289 6.548 -14.405 1.00 96.69 502 ALA A O 1
ATOM 3677 N N . ALA A 1 503 ? -4.035 7.184 -12.276 1.00 98.06 503 ALA A N 1
ATOM 3678 C CA . ALA A 1 503 ? -3.169 6.064 -11.910 1.00 98.06 503 ALA A CA 1
ATOM 3679 C C . ALA A 1 503 ? -3.948 4.746 -11.746 1.00 98.06 503 ALA A C 1
ATOM 3681 O O . ALA A 1 503 ? -3.437 3.685 -12.103 1.00 98.06 503 ALA A O 1
ATOM 3682 N N . PHE A 1 504 ? -5.196 4.811 -11.264 1.00 97.19 504 PHE A N 1
ATOM 3683 C CA . PHE A 1 504 ? -6.086 3.648 -11.235 1.00 97.19 504 PHE A CA 1
ATOM 3684 C C . PHE A 1 504 ? -6.535 3.246 -12.643 1.00 97.19 504 PHE A C 1
ATOM 3686 O O . PHE A 1 504 ? -6.554 2.056 -12.934 1.00 97.19 504 PHE A O 1
ATOM 3693 N N . ASP A 1 505 ? -6.825 4.215 -13.521 1.00 94.81 505 ASP A N 1
ATOM 3694 C CA . ASP A 1 505 ? -7.130 3.944 -14.935 1.00 94.81 505 ASP A CA 1
ATOM 3695 C C . ASP A 1 505 ? -5.948 3.235 -15.620 1.00 94.81 505 ASP A C 1
ATOM 3697 O O . ASP A 1 505 ? -6.105 2.155 -16.181 1.00 94.81 505 ASP A O 1
ATOM 3701 N N . TYR A 1 506 ? -4.741 3.794 -15.469 1.00 97.00 506 TYR A N 1
ATOM 3702 C CA . TYR A 1 506 ? -3.508 3.257 -16.050 1.00 97.00 506 TYR A CA 1
ATOM 3703 C C . TYR A 1 506 ? -3.214 1.809 -15.633 1.00 97.00 506 TYR A C 1
ATOM 3705 O O . TYR A 1 506 ? -2.685 1.048 -16.435 1.00 97.00 506 TYR A O 1
ATOM 3713 N N . LEU A 1 507 ? -3.522 1.416 -14.390 1.00 96.75 507 LEU A N 1
ATOM 3714 C CA . LEU A 1 507 ? -3.358 0.030 -13.929 1.00 96.75 507 LEU A CA 1
ATOM 3715 C C . LEU A 1 507 ? -4.530 -0.873 -14.346 1.00 96.75 507 LEU A C 1
ATOM 3717 O O . LEU A 1 507 ? -4.314 -2.052 -14.627 1.00 96.75 507 LEU A O 1
ATOM 3721 N N . ALA A 1 508 ? -5.749 -0.334 -14.432 1.00 92.88 508 ALA A N 1
ATOM 3722 C CA . ALA A 1 508 ? -6.918 -1.069 -14.910 1.00 92.88 508 ALA A CA 1
ATOM 3723 C C . ALA A 1 508 ? -6.786 -1.490 -16.385 1.00 92.88 508 ALA A C 1
ATOM 3725 O O . ALA A 1 508 ? -7.239 -2.579 -16.728 1.00 92.88 508 ALA A O 1
ATOM 3726 N N . ASP A 1 509 ? -6.107 -0.694 -17.220 1.00 93.94 509 ASP A N 1
ATOM 3727 C CA . ASP A 1 509 ? -5.821 -1.030 -18.625 1.00 93.94 509 ASP A CA 1
ATOM 3728 C C . ASP A 1 509 ? -4.995 -2.322 -18.799 1.00 93.94 509 ASP A C 1
ATOM 3730 O O . ASP A 1 509 ? -5.106 -2.969 -19.839 1.00 93.94 509 ASP A O 1
ATOM 3734 N N . PHE A 1 510 ? -4.184 -2.722 -17.808 1.00 95.19 510 PHE A N 1
ATOM 3735 C CA . PHE A 1 510 ? -3.419 -3.983 -17.835 1.00 95.19 510 PHE A CA 1
ATOM 3736 C C . PHE A 1 510 ? -4.164 -5.167 -17.196 1.00 95.19 510 PHE A C 1
ATOM 3738 O O . PHE A 1 510 ? -3.877 -6.309 -17.534 1.00 95.19 510 PHE A O 1
ATOM 3745 N N . GLY A 1 511 ? -5.088 -4.909 -16.262 1.00 95.00 511 GLY A N 1
ATOM 3746 C CA . GLY A 1 511 ? -5.725 -5.936 -15.429 1.00 95.00 511 GLY A CA 1
ATOM 3747 C C . GLY A 1 511 ? -4.857 -6.376 -14.240 1.00 95.00 511 GLY A C 1
ATOM 3748 O O . GLY A 1 511 ? -3.724 -6.827 -14.394 1.00 95.00 511 GLY A O 1
ATOM 3749 N N . MET A 1 512 ? -5.384 -6.270 -13.013 1.00 95.94 512 MET A N 1
ATOM 3750 C CA . MET A 1 512 ? -4.576 -6.471 -11.797 1.00 95.94 512 MET A CA 1
ATOM 3751 C C . MET A 1 512 ? -4.025 -7.895 -11.614 1.00 95.94 512 MET A C 1
ATOM 3753 O O . MET A 1 512 ? -2.923 -8.048 -11.086 1.00 95.94 512 MET A O 1
ATOM 3757 N N . ALA A 1 513 ? -4.734 -8.923 -12.088 1.00 96.06 513 ALA A N 1
ATOM 3758 C CA . ALA A 1 513 ? -4.258 -10.306 -12.047 1.00 96.06 513 ALA A CA 1
ATOM 3759 C C . ALA A 1 513 ? -3.029 -10.532 -12.952 1.00 96.06 513 ALA A C 1
ATOM 3761 O O . ALA A 1 513 ? -2.064 -11.172 -12.533 1.00 96.06 513 ALA A O 1
ATOM 3762 N N . ASP A 1 514 ? -3.023 -9.956 -14.158 1.00 97.19 514 ASP A N 1
ATOM 3763 C CA . ASP A 1 514 ? -1.890 -10.036 -15.087 1.00 97.19 514 ASP A CA 1
ATOM 3764 C C . ASP A 1 514 ? -0.692 -9.216 -14.577 1.00 97.19 514 ASP A C 1
ATOM 3766 O O . ASP A 1 514 ? 0.456 -9.660 -14.671 1.00 97.19 514 ASP A O 1
ATOM 3770 N N . VAL A 1 515 ? -0.955 -8.071 -13.931 1.00 98.00 515 VAL A N 1
ATOM 3771 C CA . VAL A 1 515 ? 0.057 -7.288 -13.202 1.00 98.00 515 VAL A CA 1
ATOM 3772 C C . VAL A 1 515 ? 0.693 -8.110 -12.072 1.00 98.00 515 VAL A C 1
ATOM 3774 O O . VAL A 1 515 ? 1.922 -8.155 -11.987 1.00 98.00 515 VAL A O 1
ATOM 3777 N N . GLU A 1 516 ? -0.090 -8.800 -11.232 1.00 98.00 516 GLU A N 1
ATOM 3778 C CA . GLU A 1 516 ? 0.457 -9.694 -10.198 1.00 98.00 516 GLU A CA 1
ATOM 3779 C C . GLU A 1 516 ? 1.292 -10.824 -10.813 1.00 98.00 516 GLU A C 1
ATOM 3781 O O . GLU A 1 516 ? 2.435 -11.033 -10.395 1.00 98.00 516 GLU A O 1
ATOM 3786 N N . GLN A 1 517 ? 0.765 -11.519 -11.828 1.00 97.88 517 GLN A N 1
ATOM 3787 C CA . GLN A 1 517 ? 1.451 -12.636 -12.479 1.00 97.88 517 GLN A CA 1
ATOM 3788 C C . GLN A 1 517 ? 2.806 -12.210 -13.069 1.00 97.88 517 GLN A C 1
ATOM 3790 O O . GLN A 1 517 ? 3.813 -12.892 -12.858 1.00 97.88 517 GLN A O 1
ATOM 3795 N N . HIS A 1 518 ? 2.857 -11.066 -13.758 1.00 98.31 518 HIS A N 1
ATOM 3796 C CA . HIS A 1 518 ? 4.088 -10.476 -14.294 1.00 98.31 518 HIS A CA 1
ATOM 3797 C C . HIS A 1 518 ? 5.087 -10.134 -13.181 1.00 98.31 518 HIS A C 1
ATOM 3799 O O . HIS A 1 518 ? 6.225 -10.615 -13.183 1.00 98.31 518 HIS A O 1
ATOM 3805 N N . ASN A 1 519 ? 4.652 -9.363 -12.180 1.00 98.44 519 ASN A N 1
ATOM 3806 C CA . ASN A 1 519 ? 5.512 -8.911 -11.087 1.00 98.44 519 ASN A CA 1
ATOM 3807 C C . ASN A 1 519 ? 6.090 -10.095 -10.280 1.00 98.44 519 ASN A C 1
ATOM 3809 O O . ASN A 1 519 ? 7.268 -10.090 -9.899 1.00 98.44 519 ASN A O 1
ATOM 3813 N N . MET A 1 520 ? 5.276 -11.126 -10.030 1.00 98.25 520 MET A N 1
ATOM 3814 C CA . MET A 1 520 ? 5.678 -12.336 -9.308 1.00 98.25 520 MET A CA 1
ATOM 3815 C C . MET A 1 520 ? 6.563 -13.261 -10.152 1.00 98.25 520 MET A C 1
ATOM 3817 O O . MET A 1 520 ? 7.494 -13.855 -9.605 1.00 98.25 520 MET A O 1
ATOM 3821 N N . GLY A 1 521 ? 6.362 -13.325 -11.473 1.00 98.25 521 GLY A N 1
ATOM 3822 C CA . GLY A 1 521 ? 7.255 -14.028 -12.400 1.00 98.25 521 GLY A CA 1
ATOM 3823 C C . GLY A 1 521 ? 8.677 -13.455 -12.391 1.00 98.25 521 GLY A C 1
ATOM 3824 O O . GLY A 1 521 ? 9.646 -14.195 -12.195 1.00 98.25 521 GLY A O 1
ATOM 3825 N N . LEU A 1 522 ? 8.810 -12.126 -12.491 1.00 98.56 522 LEU A N 1
ATOM 3826 C CA . LEU A 1 522 ? 10.104 -11.435 -12.390 1.00 98.56 522 LEU A CA 1
ATOM 3827 C C . LEU A 1 522 ? 10.783 -11.679 -11.035 1.00 98.56 522 LEU A C 1
ATOM 3829 O O . LEU A 1 522 ? 11.979 -11.983 -10.977 1.00 98.56 522 LEU A O 1
ATOM 3833 N N . ARG A 1 523 ? 10.012 -11.622 -9.940 1.00 98.06 523 ARG A N 1
ATOM 3834 C CA . ARG A 1 523 ? 10.510 -11.960 -8.601 1.00 98.06 523 ARG A CA 1
ATOM 3835 C C . ARG A 1 523 ? 11.007 -13.403 -8.515 1.00 98.06 523 ARG A C 1
ATOM 3837 O O . ARG A 1 523 ? 12.074 -13.626 -7.945 1.00 98.06 523 ARG A O 1
ATOM 3844 N N . ALA A 1 524 ? 10.261 -14.370 -9.046 1.00 97.50 524 ALA A N 1
ATOM 3845 C CA . ALA A 1 524 ? 10.635 -15.781 -9.008 1.00 97.50 524 ALA A CA 1
ATOM 3846 C C . ALA A 1 524 ? 11.938 -16.041 -9.785 1.00 97.50 524 ALA A C 1
ATOM 3848 O O . ALA A 1 524 ? 12.834 -16.709 -9.261 1.00 97.50 524 ALA A O 1
ATOM 3849 N N . ARG A 1 525 ? 12.091 -15.437 -10.976 1.00 97.50 525 ARG A N 1
ATOM 3850 C CA . ARG A 1 525 ? 13.333 -15.471 -11.771 1.00 97.50 525 ARG A CA 1
ATOM 3851 C C . ARG A 1 525 ? 14.525 -14.939 -10.968 1.00 97.50 525 ARG A C 1
ATOM 3853 O O . ARG A 1 525 ? 15.543 -15.622 -10.854 1.00 97.50 525 ARG A O 1
ATOM 3860 N N . ALA A 1 526 ? 14.378 -13.763 -10.353 1.00 97.44 526 ALA A N 1
ATOM 3861 C CA . ALA A 1 526 ? 15.426 -13.150 -9.536 1.00 97.44 526 ALA A CA 1
ATOM 3862 C C . ALA A 1 526 ? 15.782 -14.002 -8.300 1.00 97.44 526 ALA A C 1
ATOM 3864 O O . ALA A 1 526 ? 16.958 -14.236 -8.022 1.00 97.44 526 ALA A O 1
ATOM 3865 N N . ALA A 1 527 ? 14.780 -14.510 -7.574 1.00 96.12 527 ALA A N 1
ATOM 3866 C CA . ALA A 1 527 ? 14.980 -15.311 -6.366 1.00 96.12 527 ALA A CA 1
ATOM 3867 C C . ALA A 1 527 ? 15.694 -16.641 -6.656 1.00 96.12 527 ALA A C 1
ATOM 3869 O O . ALA A 1 527 ? 16.595 -17.027 -5.907 1.00 96.12 527 ALA A O 1
ATOM 3870 N N . ALA A 1 528 ? 15.346 -17.315 -7.756 1.00 94.94 528 ALA A N 1
ATOM 3871 C CA . ALA A 1 528 ? 16.020 -18.536 -8.193 1.00 94.94 528 ALA A CA 1
ATOM 3872 C C . ALA A 1 528 ? 17.495 -18.280 -8.552 1.00 94.94 528 ALA A C 1
ATOM 3874 O O . ALA A 1 528 ? 18.376 -19.018 -8.106 1.00 94.94 528 ALA A O 1
ATOM 3875 N N . ALA A 1 529 ? 17.774 -17.204 -9.294 1.00 95.62 529 ALA A N 1
ATOM 3876 C CA . ALA A 1 529 ? 19.130 -16.828 -9.682 1.00 95.62 529 ALA A CA 1
ATOM 3877 C C . ALA A 1 529 ? 20.018 -16.476 -8.473 1.00 95.62 529 ALA A C 1
ATOM 3879 O O . ALA A 1 529 ? 21.119 -17.010 -8.341 1.00 95.62 529 ALA A O 1
ATOM 3880 N N . PHE A 1 530 ? 19.527 -15.653 -7.540 1.00 94.69 530 PHE A N 1
ATOM 3881 C CA . PHE A 1 530 ? 20.279 -15.311 -6.327 1.00 94.69 530 PHE A CA 1
ATOM 3882 C C . PHE A 1 530 ? 20.494 -16.510 -5.398 1.00 94.69 530 PHE A C 1
ATOM 3884 O O . PHE A 1 530 ? 21.581 -16.660 -4.838 1.00 94.69 530 PHE A O 1
ATOM 3891 N N . SER A 1 531 ? 19.517 -17.417 -5.301 1.00 91.38 531 SER A N 1
ATOM 3892 C CA . SER A 1 531 ? 19.672 -18.666 -4.545 1.00 91.38 531 SER A CA 1
ATOM 3893 C C . SER A 1 531 ? 20.784 -19.548 -5.127 1.00 91.38 531 SER A C 1
ATOM 3895 O O . SER A 1 531 ? 21.588 -20.096 -4.376 1.00 91.38 531 SER A O 1
ATOM 3897 N N . ALA A 1 532 ? 20.894 -19.631 -6.459 1.00 91.38 532 ALA A N 1
ATOM 3898 C CA . ALA A 1 532 ? 21.977 -20.346 -7.139 1.00 91.38 532 ALA A CA 1
ATOM 3899 C C . ALA A 1 532 ? 23.364 -19.693 -6.945 1.00 91.38 532 ALA A C 1
ATOM 3901 O O . ALA A 1 532 ? 24.379 -20.381 -7.024 1.00 91.38 532 ALA A O 1
ATOM 3902 N N . MET A 1 533 ? 23.414 -18.391 -6.642 1.00 89.31 533 MET A N 1
ATOM 3903 C CA . MET A 1 533 ? 24.633 -17.665 -6.249 1.00 89.31 533 MET A CA 1
ATOM 3904 C C . MET A 1 533 ? 24.980 -17.801 -4.753 1.00 89.31 533 MET A C 1
ATOM 3906 O O . MET A 1 533 ? 26.011 -17.293 -4.320 1.00 89.31 533 MET A O 1
ATOM 3910 N N . GLY A 1 534 ? 24.133 -18.452 -3.946 1.00 89.06 534 GLY A N 1
ATOM 3911 C CA . GLY A 1 534 ? 24.283 -18.531 -2.487 1.00 89.06 534 GLY A CA 1
ATOM 3912 C C . GLY A 1 534 ? 23.778 -17.301 -1.717 1.00 89.06 534 GLY A C 1
ATOM 3913 O O . GLY A 1 534 ? 23.889 -17.260 -0.493 1.00 89.06 534 GLY A O 1
ATOM 3914 N N . CYS A 1 535 ? 23.186 -16.315 -2.397 1.00 89.62 535 CYS A N 1
ATOM 3915 C CA . CYS A 1 535 ? 22.550 -15.155 -1.772 1.00 89.62 535 CYS A CA 1
ATOM 3916 C C . CYS A 1 535 ? 21.127 -15.519 -1.329 1.00 89.62 535 CYS A C 1
ATOM 3918 O O . CYS A 1 535 ? 20.180 -15.418 -2.108 1.00 89.62 535 CYS A O 1
ATOM 3920 N N . ALA A 1 536 ? 20.983 -15.960 -0.077 1.00 86.50 536 ALA A N 1
ATOM 3921 C CA . ALA A 1 536 ? 19.710 -16.416 0.476 1.00 86.50 536 ALA A CA 1
ATOM 3922 C C . ALA A 1 536 ? 18.615 -15.321 0.422 1.00 86.50 536 ALA A C 1
ATOM 3924 O O . ALA A 1 536 ? 18.800 -14.248 1.016 1.00 86.50 536 ALA A O 1
ATOM 3925 N N . PRO A 1 537 ? 17.465 -15.585 -0.231 1.00 94.06 537 PRO A N 1
ATOM 3926 C CA . PRO A 1 537 ? 16.270 -14.755 -0.118 1.00 94.06 537 PRO A CA 1
ATOM 3927 C C . PRO A 1 537 ? 15.710 -14.754 1.306 1.00 94.06 537 PRO A C 1
ATOM 3929 O O . PRO A 1 537 ? 15.657 -15.794 1.960 1.00 94.06 537 PRO A O 1
ATOM 3932 N N . LEU A 1 538 ? 15.237 -13.597 1.760 1.00 94.75 538 LEU A N 1
ATOM 3933 C CA . LEU A 1 538 ? 14.416 -13.470 2.963 1.00 94.75 538 LEU A CA 1
ATOM 3934 C C . LEU A 1 538 ? 12.933 -13.728 2.628 1.00 94.75 538 LEU A C 1
ATOM 3936 O O . LEU A 1 538 ? 12.509 -13.591 1.480 1.00 94.75 538 LEU A O 1
ATOM 3940 N N . GLY A 1 539 ? 12.135 -14.045 3.651 1.00 92.75 539 GLY A N 1
ATOM 3941 C CA . GLY A 1 539 ? 10.682 -14.212 3.552 1.00 92.75 539 GLY A CA 1
ATOM 3942 C C . GLY A 1 539 ? 10.205 -15.661 3.598 1.00 92.75 539 GLY A C 1
ATOM 3943 O O . GLY A 1 539 ? 10.584 -16.419 4.492 1.00 92.75 539 GLY A O 1
ATOM 3944 N N . ALA A 1 540 ? 9.289 -16.006 2.693 1.00 91.50 540 ALA A N 1
ATOM 3945 C CA . ALA A 1 540 ? 8.510 -17.241 2.732 1.00 91.50 540 ALA A CA 1
ATOM 3946 C C . ALA A 1 540 ? 9.309 -18.525 2.445 1.00 91.50 540 ALA A C 1
ATOM 3948 O O . ALA A 1 540 ? 10.295 -18.506 1.712 1.00 91.50 540 ALA A O 1
ATOM 3949 N N . LEU A 1 541 ? 8.811 -19.653 2.962 1.00 91.62 541 LEU A N 1
ATOM 3950 C CA . LEU A 1 541 ? 9.191 -21.008 2.544 1.00 91.62 541 LEU A CA 1
ATOM 3951 C C . LEU A 1 541 ? 8.508 -21.414 1.227 1.00 91.62 541 LEU A C 1
ATOM 3953 O O . LEU A 1 541 ? 9.110 -22.128 0.431 1.00 91.62 541 LEU A O 1
ATOM 3957 N N . ASP A 1 542 ? 7.280 -20.938 0.993 1.00 92.75 542 ASP A N 1
ATOM 3958 C CA . ASP A 1 542 ? 6.607 -20.966 -0.311 1.00 92.75 542 ASP A CA 1
ATOM 3959 C C . ASP A 1 542 ? 6.483 -19.525 -0.842 1.00 92.75 542 ASP A C 1
ATOM 3961 O O . ASP A 1 542 ? 5.543 -18.805 -0.489 1.00 92.75 542 ASP A O 1
ATOM 3965 N N . PRO A 1 543 ? 7.433 -19.056 -1.673 1.00 89.31 543 PRO A N 1
ATOM 3966 C CA . PRO A 1 543 ? 7.406 -17.700 -2.206 1.00 89.31 543 PRO A CA 1
ATOM 3967 C C . PRO A 1 543 ? 6.410 -17.490 -3.353 1.00 89.31 543 PRO A C 1
ATOM 3969 O O . PRO A 1 543 ? 6.376 -16.373 -3.871 1.00 89.31 543 PRO A O 1
ATOM 3972 N N . ALA A 1 544 ? 5.655 -18.514 -3.772 1.00 90.44 544 ALA A N 1
ATOM 3973 C CA . ALA A 1 544 ? 4.572 -18.380 -4.743 1.00 90.44 544 ALA A CA 1
ATOM 3974 C C . ALA A 1 544 ? 3.239 -18.086 -4.035 1.00 90.44 544 ALA A C 1
ATOM 3976 O O . ALA A 1 544 ? 2.508 -17.199 -4.467 1.00 90.44 544 ALA A O 1
ATOM 3977 N N . ALA A 1 545 ? 2.962 -18.757 -2.912 1.00 90.56 545 ALA A N 1
ATOM 3978 C CA . ALA A 1 545 ? 1.791 -18.482 -2.079 1.00 90.56 545 ALA A CA 1
ATOM 3979 C C . ALA A 1 545 ? 1.988 -17.258 -1.158 1.00 90.56 545 ALA A C 1
ATOM 3981 O O . ALA A 1 545 ? 1.255 -16.268 -1.252 1.00 90.56 545 ALA A O 1
ATOM 3982 N N . ASP A 1 546 ? 3.016 -17.290 -0.304 1.00 95.00 546 ASP A N 1
ATOM 3983 C CA . ASP A 1 546 ? 3.143 -16.435 0.889 1.00 95.00 546 ASP A CA 1
ATOM 3984 C C . ASP A 1 546 ? 4.003 -15.177 0.638 1.00 95.00 546 ASP A C 1
ATOM 3986 O O . ASP A 1 546 ? 4.769 -14.723 1.495 1.00 95.00 546 ASP A O 1
ATOM 3990 N N . SER A 1 547 ? 3.964 -14.594 -0.563 1.00 95.88 547 SER A N 1
ATOM 3991 C CA . SER A 1 547 ? 4.794 -13.424 -0.888 1.00 95.88 547 SER A CA 1
ATOM 3992 C C . SER A 1 547 ? 4.146 -12.402 -1.819 1.00 95.88 547 SER A C 1
ATOM 3994 O O . SER A 1 547 ? 3.160 -12.676 -2.499 1.00 95.88 547 SER A O 1
ATOM 3996 N N . ALA A 1 548 ? 4.756 -11.218 -1.822 1.00 96.88 548 ALA A N 1
ATOM 3997 C CA . ALA A 1 548 ? 4.536 -10.108 -2.743 1.00 96.88 548 ALA A CA 1
ATOM 3998 C C . ALA A 1 548 ? 5.737 -9.928 -3.695 1.00 96.88 548 ALA A C 1
ATOM 4000 O O . ALA A 1 548 ? 6.804 -10.476 -3.404 1.00 96.88 548 ALA A O 1
ATOM 4001 N N . PRO A 1 549 ? 5.649 -9.104 -4.761 1.00 97.38 549 PRO A N 1
ATOM 4002 C CA . PRO A 1 549 ? 6.757 -8.797 -5.687 1.00 97.38 549 PRO A CA 1
ATOM 4003 C C . PRO A 1 549 ? 7.933 -7.973 -5.103 1.00 97.38 549 PRO A C 1
ATOM 4005 O O . PRO A 1 549 ? 8.612 -7.226 -5.810 1.00 97.38 549 PRO A O 1
ATOM 4008 N N . ILE A 1 550 ? 8.214 -8.135 -3.808 1.00 97.81 550 ILE A N 1
ATOM 4009 C CA . ILE A 1 550 ? 9.406 -7.657 -3.100 1.00 97.81 550 ILE A CA 1
ATOM 4010 C C . ILE A 1 550 ? 10.366 -8.833 -2.904 1.00 97.81 550 ILE A C 1
ATOM 4012 O O . ILE A 1 550 ? 9.971 -9.890 -2.413 1.00 97.81 550 ILE A O 1
ATOM 4016 N N . LEU A 1 551 ? 11.645 -8.637 -3.214 1.00 97.56 551 LEU A N 1
ATOM 4017 C CA . LEU A 1 551 ? 12.707 -9.598 -2.926 1.00 97.56 551 LEU A CA 1
ATOM 4018 C C . LEU A 1 551 ? 13.826 -8.910 -2.150 1.00 97.56 551 LEU A C 1
ATOM 4020 O O . LEU A 1 551 ? 14.424 -7.967 -2.658 1.00 97.56 551 LEU A O 1
ATOM 4024 N N . THR A 1 552 ? 14.143 -9.404 -0.957 1.00 97.00 552 THR A N 1
ATOM 4025 C CA . THR A 1 552 ? 15.345 -9.002 -0.214 1.00 97.00 552 THR A CA 1
ATOM 4026 C C . THR A 1 552 ? 16.304 -10.182 -0.164 1.00 97.00 552 THR A C 1
ATOM 4028 O O . THR A 1 552 ? 15.887 -11.285 0.184 1.00 97.00 552 THR A O 1
ATOM 4031 N N . ILE A 1 553 ? 17.577 -9.956 -0.486 1.00 95.69 553 ILE A N 1
ATOM 4032 C CA . ILE A 1 553 ? 18.650 -10.946 -0.320 1.00 95.69 553 ILE A CA 1
ATOM 4033 C C . ILE A 1 553 ? 19.615 -10.498 0.774 1.00 95.69 553 ILE A C 1
ATOM 4035 O O . ILE A 1 553 ? 19.911 -9.306 0.898 1.00 95.69 553 ILE A O 1
ATOM 4039 N N . ALA A 1 554 ? 20.135 -11.456 1.538 1.00 93.12 554 ALA A N 1
ATOM 4040 C CA . ALA A 1 554 ? 21.317 -11.227 2.359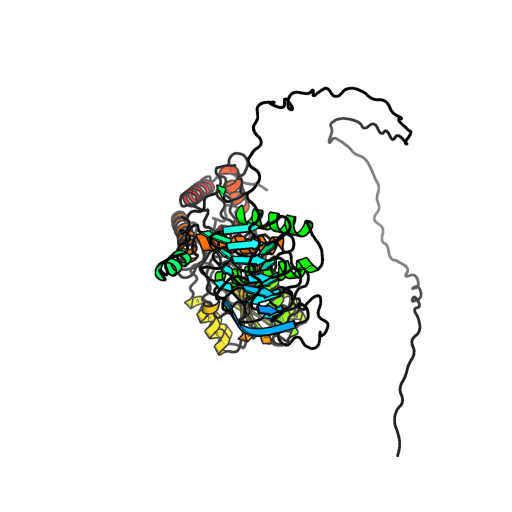 1.00 93.12 554 ALA A CA 1
ATOM 4041 C C . ALA A 1 554 ? 22.560 -11.107 1.457 1.00 93.12 554 ALA A C 1
ATOM 4043 O O . ALA A 1 554 ? 22.737 -11.904 0.531 1.00 93.12 554 ALA A O 1
ATOM 4044 N N . LEU A 1 555 ? 23.428 -10.132 1.739 1.00 91.12 555 LEU A N 1
ATOM 4045 C CA . LEU A 1 555 ? 24.790 -10.112 1.202 1.00 91.12 555 LEU A CA 1
ATOM 4046 C C . LEU A 1 555 ? 25.740 -10.828 2.179 1.00 91.12 555 LEU A C 1
ATOM 4048 O O . LEU A 1 555 ? 25.440 -10.897 3.373 1.00 91.12 555 LEU A O 1
ATOM 4052 N N . PRO A 1 556 ? 26.901 -11.330 1.722 1.00 87.94 556 PRO A N 1
ATOM 4053 C CA . PRO A 1 556 ? 27.980 -11.712 2.629 1.00 87.94 556 PRO A CA 1
ATOM 4054 C C . PRO A 1 556 ? 28.448 -10.490 3.434 1.00 87.94 556 PRO A C 1
ATOM 4056 O O . PRO A 1 556 ? 28.631 -9.425 2.848 1.00 87.94 556 PRO A O 1
ATOM 4059 N N . ASP A 1 557 ? 28.731 -10.642 4.733 1.00 84.19 557 ASP A N 1
ATOM 4060 C CA . ASP A 1 557 ? 29.138 -9.527 5.619 1.00 84.19 557 ASP A CA 1
ATOM 4061 C C . ASP A 1 557 ? 30.419 -8.787 5.166 1.00 84.19 557 ASP A C 1
ATOM 4063 O O . ASP A 1 557 ? 30.712 -7.691 5.639 1.00 84.19 557 ASP A O 1
ATOM 4067 N N . SER A 1 558 ? 31.183 -9.363 4.231 1.00 85.62 558 SER A N 1
ATOM 4068 C CA . SER A 1 558 ? 32.328 -8.728 3.568 1.00 85.62 558 SER A CA 1
ATOM 4069 C C . SER A 1 558 ? 31.961 -7.663 2.522 1.00 85.62 558 SER A C 1
ATOM 4071 O O . SER A 1 558 ? 32.861 -6.981 2.034 1.00 85.62 558 SER A O 1
ATOM 4073 N N . HIS A 1 559 ? 30.681 -7.514 2.164 1.00 86.62 559 HIS A N 1
ATOM 4074 C CA . HIS A 1 559 ? 30.202 -6.587 1.137 1.00 86.62 559 HIS A CA 1
ATOM 4075 C C . HIS A 1 559 ? 29.214 -5.575 1.724 1.00 86.62 559 HIS A C 1
ATOM 4077 O O . HIS A 1 559 ? 28.154 -5.946 2.225 1.00 86.62 559 HIS A O 1
ATOM 4083 N N . ASP A 1 560 ? 29.534 -4.283 1.624 1.00 89.75 560 ASP A N 1
ATOM 4084 C CA . ASP A 1 560 ? 28.632 -3.229 2.085 1.00 89.75 560 ASP A CA 1
ATOM 4085 C C . ASP A 1 560 ? 27.468 -2.994 1.110 1.00 89.75 560 ASP A C 1
ATOM 4087 O O . ASP A 1 560 ? 27.670 -2.676 -0.064 1.00 89.75 560 ASP A O 1
ATOM 4091 N N . ALA A 1 561 ? 26.234 -3.087 1.608 1.00 90.56 561 ALA A N 1
ATOM 4092 C CA . ALA A 1 561 ? 25.027 -2.945 0.804 1.00 90.56 561 ALA A CA 1
ATOM 4093 C C . ALA A 1 561 ? 24.861 -1.535 0.220 1.00 90.56 561 ALA A C 1
ATOM 4095 O O . ALA A 1 561 ? 24.326 -1.390 -0.882 1.00 90.56 561 ALA A O 1
ATOM 4096 N N . THR A 1 562 ? 25.348 -0.496 0.906 1.00 89.31 562 THR A N 1
ATOM 4097 C CA . THR A 1 562 ? 25.259 0.893 0.434 1.00 89.31 562 THR A CA 1
ATOM 4098 C C . THR A 1 562 ? 26.261 1.164 -0.687 1.00 89.31 562 THR A C 1
ATOM 4100 O O . THR A 1 562 ? 25.916 1.830 -1.667 1.00 89.31 562 THR A O 1
ATOM 4103 N N . TRP A 1 563 ? 27.466 0.605 -0.607 1.00 88.25 563 TRP A N 1
ATOM 4104 C CA . TRP A 1 563 ? 28.453 0.604 -1.685 1.00 88.25 563 TRP A CA 1
ATOM 4105 C C . TRP A 1 563 ? 27.983 -0.225 -2.886 1.00 88.25 563 TRP A C 1
ATOM 4107 O O . TRP A 1 563 ? 28.008 0.276 -4.011 1.00 88.25 563 TRP A O 1
ATOM 4117 N N . THR A 1 564 ? 27.463 -1.437 -2.666 1.00 90.69 564 THR A N 1
ATOM 4118 C CA . THR A 1 564 ? 26.916 -2.292 -3.732 1.00 90.69 564 THR A CA 1
ATOM 4119 C C . THR A 1 564 ? 25.730 -1.624 -4.439 1.00 90.69 564 THR A C 1
ATOM 4121 O O . THR A 1 564 ? 25.705 -1.590 -5.666 1.00 90.69 564 THR A O 1
ATOM 4124 N N . TYR A 1 565 ? 24.798 -1.001 -3.707 1.00 90.94 565 TYR A N 1
ATOM 4125 C CA . TYR A 1 565 ? 23.729 -0.164 -4.277 1.00 90.94 565 TYR A CA 1
ATOM 4126 C C . TYR A 1 565 ? 24.278 0.996 -5.127 1.00 90.94 565 TYR A C 1
ATOM 4128 O O . TYR A 1 565 ? 23.812 1.214 -6.246 1.00 90.94 565 TYR A O 1
ATOM 4136 N N . ARG A 1 566 ? 25.291 1.724 -4.632 1.00 91.12 566 ARG A N 1
ATOM 4137 C CA . ARG A 1 566 ? 25.921 2.829 -5.377 1.00 91.12 566 ARG A CA 1
ATOM 4138 C C . ARG A 1 566 ? 26.604 2.347 -6.657 1.00 91.12 566 ARG A C 1
ATOM 4140 O O . ARG A 1 566 ? 26.462 3.017 -7.675 1.00 91.12 566 ARG A O 1
ATOM 4147 N N . LYS A 1 567 ? 27.286 1.195 -6.633 1.00 93.12 567 LYS A N 1
ATOM 4148 C CA . LYS A 1 567 ? 27.851 0.562 -7.837 1.00 93.12 567 LYS A CA 1
ATOM 4149 C C . LYS A 1 567 ? 26.764 0.150 -8.825 1.00 93.12 567 LYS A C 1
ATOM 4151 O O . LYS A 1 567 ? 26.870 0.503 -9.992 1.00 93.12 567 LYS A O 1
ATOM 4156 N N . LEU A 1 568 ? 25.716 -0.542 -8.370 1.00 94.69 568 LEU A N 1
ATOM 4157 C CA . LEU A 1 568 ? 24.591 -0.947 -9.223 1.00 94.69 568 LEU A CA 1
ATOM 4158 C C . LEU A 1 568 ? 23.999 0.249 -9.975 1.00 94.69 568 LEU A C 1
ATOM 4160 O O . LEU A 1 568 ? 23.815 0.165 -11.188 1.00 94.69 568 LEU A O 1
ATOM 4164 N N . TRP A 1 569 ? 23.799 1.380 -9.294 1.00 92.81 569 TRP A N 1
ATOM 4165 C CA . TRP A 1 569 ? 23.357 2.611 -9.943 1.00 92.81 569 TRP A CA 1
ATOM 4166 C C . TRP A 1 569 ? 24.415 3.158 -10.914 1.00 92.81 569 TRP A C 1
ATOM 4168 O O . TRP A 1 569 ? 24.157 3.227 -12.111 1.00 92.81 569 TRP A O 1
ATOM 4178 N N . LEU A 1 570 ? 25.609 3.508 -10.425 1.00 91.06 570 LEU A N 1
ATOM 4179 C CA . LEU A 1 570 ? 26.587 4.318 -11.167 1.00 91.06 570 LEU A CA 1
ATOM 4180 C C . LEU A 1 570 ? 27.381 3.571 -12.254 1.00 91.06 570 LEU A C 1
ATOM 4182 O O . LEU A 1 570 ? 27.869 4.221 -13.170 1.00 91.06 570 LEU A O 1
ATOM 4186 N N . GLU A 1 571 ? 27.542 2.248 -12.158 1.00 92.00 571 GLU A N 1
ATOM 4187 C CA . GLU A 1 571 ? 28.321 1.437 -13.119 1.00 92.00 571 GLU A CA 1
ATOM 4188 C C . GLU A 1 571 ? 27.453 0.561 -14.042 1.00 92.00 571 GLU A C 1
ATOM 4190 O O . GLU A 1 571 ? 27.960 0.028 -15.030 1.00 92.00 571 GLU A O 1
ATOM 4195 N N . TYR A 1 572 ? 26.169 0.359 -13.712 1.00 94.06 572 TYR A N 1
ATOM 4196 C CA . TYR A 1 572 ? 25.275 -0.556 -14.445 1.00 94.06 572 TYR A CA 1
ATOM 4197 C C . TYR A 1 572 ? 23.905 0.055 -14.792 1.00 94.06 572 TYR A C 1
ATOM 4199 O O . TYR A 1 572 ? 23.151 -0.549 -15.565 1.00 94.06 572 TYR A O 1
ATOM 4207 N N . GLY A 1 573 ? 23.571 1.230 -14.245 1.00 95.56 573 GLY A N 1
ATOM 4208 C CA . GLY A 1 573 ? 22.276 1.890 -14.421 1.00 95.56 573 GLY A CA 1
ATOM 4209 C C . GLY A 1 573 ? 21.126 1.226 -13.654 1.00 95.56 573 GLY A C 1
ATOM 4210 O O . GLY A 1 573 ? 19.988 1.305 -14.095 1.00 95.56 573 GLY A O 1
ATOM 4211 N N . ILE A 1 574 ? 21.374 0.522 -12.547 1.00 96.75 574 ILE A N 1
ATOM 4212 C CA . ILE A 1 574 ? 20.368 -0.311 -11.861 1.00 96.75 574 ILE A CA 1
ATOM 4213 C C . ILE A 1 574 ? 20.018 0.282 -10.489 1.00 96.75 574 ILE A C 1
ATOM 4215 O O . ILE A 1 574 ? 20.836 0.289 -9.570 1.00 96.75 574 ILE A O 1
ATOM 4219 N N . PHE A 1 575 ? 18.788 0.778 -10.329 1.00 96.12 575 PHE A N 1
ATOM 4220 C CA . PHE A 1 575 ? 18.322 1.420 -9.097 1.00 96.12 575 PHE A CA 1
ATOM 4221 C C . PHE A 1 575 ? 17.570 0.444 -8.184 1.00 96.12 575 PHE A C 1
ATOM 4223 O O . PHE A 1 575 ? 16.474 -0.015 -8.507 1.00 96.12 575 PHE A O 1
ATOM 4230 N N . VAL A 1 576 ? 18.138 0.173 -7.010 1.00 96.25 576 VAL A N 1
ATOM 4231 C CA . VAL A 1 576 ? 17.620 -0.767 -5.994 1.00 96.25 576 VAL A CA 1
ATOM 4232 C C . VAL A 1 576 ? 17.521 -0.073 -4.626 1.00 96.25 576 VAL A C 1
ATOM 4234 O O . VAL A 1 576 ? 17.777 1.127 -4.529 1.00 96.25 576 VAL A O 1
ATOM 4237 N N . LYS A 1 577 ? 17.174 -0.788 -3.545 1.00 94.69 577 LYS A N 1
ATOM 4238 C CA . LYS A 1 577 ? 17.314 -0.275 -2.168 1.00 94.69 577 LYS A CA 1
ATOM 4239 C C . LYS A 1 577 ? 18.408 -1.029 -1.401 1.00 94.69 577 LYS A C 1
ATOM 4241 O O . LYS A 1 577 ? 18.252 -2.216 -1.124 1.00 94.69 577 LYS A O 1
ATOM 4246 N N . SER A 1 578 ? 19.460 -0.318 -0.978 1.00 91.94 578 SER A N 1
ATOM 4247 C CA . SER A 1 578 ? 20.328 -0.764 0.128 1.00 91.94 578 SER A CA 1
ATOM 4248 C C . SER A 1 578 ? 19.500 -0.926 1.403 1.00 91.94 578 SER A C 1
ATOM 4250 O O . SER A 1 578 ? 18.641 -0.088 1.690 1.00 91.94 578 SER A O 1
ATOM 4252 N N . THR A 1 579 ? 19.712 -1.996 2.162 1.00 89.31 579 THR A N 1
ATOM 4253 C CA . THR A 1 579 ? 19.008 -2.256 3.419 1.00 89.31 579 THR A CA 1
ATOM 4254 C C . THR A 1 579 ? 19.871 -3.128 4.350 1.00 89.31 579 THR A C 1
ATOM 4256 O O . THR A 1 579 ? 21.087 -3.181 4.172 1.00 89.31 579 THR A O 1
ATOM 4259 N N . GLY A 1 580 ? 19.304 -3.739 5.392 1.00 83.75 580 GLY A N 1
ATOM 4260 C CA . GLY A 1 580 ? 20.095 -4.401 6.440 1.00 83.75 580 GLY A CA 1
ATOM 4261 C C . GLY A 1 580 ? 20.286 -3.540 7.693 1.00 83.75 580 GLY A C 1
ATOM 4262 O O . GLY A 1 580 ? 20.067 -2.323 7.665 1.00 83.75 580 GLY A O 1
ATOM 4263 N N . ALA A 1 581 ? 20.715 -4.164 8.794 1.00 79.62 581 ALA A N 1
ATOM 4264 C CA . ALA A 1 581 ? 20.894 -3.486 10.083 1.00 79.62 581 ALA A CA 1
ATOM 4265 C C . ALA A 1 581 ? 21.954 -2.370 10.039 1.00 79.62 581 ALA A C 1
ATOM 4267 O O . ALA A 1 581 ? 21.828 -1.394 10.772 1.00 79.62 581 ALA A O 1
ATOM 4268 N N . ALA A 1 582 ? 22.953 -2.461 9.152 1.00 77.06 582 ALA A N 1
ATOM 4269 C CA . ALA A 1 582 ? 23.943 -1.401 8.959 1.00 77.06 582 ALA A CA 1
ATOM 4270 C C . ALA A 1 582 ? 23.330 -0.125 8.345 1.00 77.06 582 ALA A C 1
ATOM 4272 O O . ALA A 1 582 ? 23.749 0.984 8.672 1.00 77.06 582 ALA A O 1
ATOM 4273 N N . SER A 1 583 ? 22.315 -0.273 7.486 1.00 74.94 583 SER A N 1
ATOM 4274 C CA . SER A 1 583 ? 21.638 0.851 6.818 1.00 74.94 583 SER A CA 1
ATOM 4275 C C . SER A 1 583 ? 20.451 1.404 7.617 1.00 74.94 583 SER A C 1
ATOM 4277 O O . SER A 1 583 ? 20.136 2.586 7.502 1.00 74.94 583 SER A O 1
ATOM 4279 N N . TYR A 1 584 ? 19.777 0.559 8.408 1.00 79.62 584 TYR A N 1
ATOM 4280 C CA . TYR A 1 584 ? 18.539 0.893 9.126 1.00 79.62 584 TYR A CA 1
ATOM 4281 C C . TYR A 1 584 ? 18.510 0.301 10.552 1.00 79.62 584 TYR A C 1
ATOM 4283 O O . TYR A 1 584 ? 17.596 -0.457 10.875 1.00 79.62 584 TYR A O 1
ATOM 4291 N N . PRO A 1 585 ? 19.468 0.631 11.440 1.00 73.50 585 PRO A N 1
ATOM 4292 C CA . PRO A 1 585 ? 19.665 -0.064 12.723 1.00 73.50 585 PRO A CA 1
ATOM 4293 C C . PRO A 1 585 ? 18.480 0.006 13.698 1.00 73.50 585 PRO A C 1
ATOM 4295 O O . PRO A 1 585 ? 18.409 -0.791 14.627 1.00 73.50 585 PRO A O 1
ATOM 4298 N N . THR A 1 586 ? 17.554 0.949 13.506 1.00 72.56 586 THR A N 1
ATOM 4299 C CA . THR A 1 586 ? 16.301 1.052 14.271 1.00 72.56 586 THR A CA 1
ATOM 4300 C C . THR A 1 586 ? 15.107 0.399 13.573 1.00 72.56 586 THR A C 1
ATOM 4302 O O . THR A 1 586 ? 14.178 -0.021 14.249 1.00 72.56 586 THR A O 1
ATOM 4305 N N . GLU A 1 587 ? 15.100 0.322 12.236 1.00 70.88 587 GLU A N 1
ATOM 4306 C CA . GLU A 1 587 ? 13.970 -0.223 11.458 1.00 70.88 587 GLU A CA 1
ATOM 4307 C C . GLU A 1 587 ? 14.128 -1.714 11.123 1.00 70.88 587 GLU A C 1
ATOM 4309 O O . GLU A 1 587 ? 13.199 -2.329 10.600 1.00 70.88 587 GLU A O 1
ATOM 4314 N N . TRP A 1 588 ? 15.309 -2.290 11.363 1.00 82.12 588 TRP A N 1
ATOM 4315 C CA . TRP A 1 588 ? 15.617 -3.666 10.993 1.00 82.12 588 TRP A CA 1
ATOM 4316 C C . TRP A 1 588 ? 15.297 -4.647 12.134 1.00 82.12 588 TRP A C 1
ATOM 4318 O O . TRP A 1 588 ? 15.741 -4.425 13.263 1.00 82.12 588 TRP A O 1
ATOM 4328 N N . PRO A 1 589 ? 14.545 -5.731 11.869 1.00 83.00 589 PRO A N 1
ATOM 4329 C CA . PRO A 1 589 ? 14.106 -6.657 12.910 1.00 83.00 589 PRO A CA 1
ATOM 4330 C C . PRO A 1 589 ? 15.265 -7.439 13.565 1.00 83.00 589 PRO A C 1
ATOM 4332 O O . PRO A 1 589 ? 16.304 -7.668 12.931 1.00 83.00 589 PRO A O 1
ATOM 4335 N N . PRO A 1 590 ? 15.109 -7.888 14.828 1.00 81.56 590 PRO A N 1
ATOM 4336 C CA . PRO A 1 590 ? 16.165 -8.583 15.563 1.00 81.56 590 PRO A CA 1
ATOM 4337 C C . PRO A 1 590 ? 16.689 -9.834 14.844 1.00 81.56 590 PRO A C 1
ATOM 4339 O O . PRO A 1 590 ? 15.926 -10.680 14.389 1.00 81.56 590 PRO A O 1
ATOM 4342 N N . GLY A 1 591 ? 18.016 -9.975 14.770 1.00 82.94 591 GLY A N 1
ATOM 4343 C CA . GLY A 1 591 ? 18.672 -11.131 14.142 1.00 82.94 591 GLY A CA 1
ATOM 4344 C C . GLY A 1 591 ? 18.698 -11.123 12.608 1.00 82.94 591 GLY A C 1
ATOM 4345 O O . GLY A 1 591 ? 19.214 -12.069 12.015 1.00 82.94 591 GLY A O 1
ATOM 4346 N N . ALA A 1 592 ? 18.185 -10.077 11.954 1.00 86.06 592 ALA A N 1
ATOM 4347 C CA . ALA A 1 592 ? 18.247 -9.941 10.502 1.00 86.06 592 ALA A CA 1
ATOM 4348 C C . ALA A 1 592 ? 19.642 -9.505 9.993 1.00 86.06 592 ALA A C 1
ATOM 4350 O O . ALA A 1 592 ? 20.433 -8.949 10.763 1.00 86.06 592 ALA A O 1
ATOM 4351 N N . PRO A 1 593 ? 19.972 -9.746 8.703 1.00 89.75 593 PRO A N 1
ATOM 4352 C CA . PRO A 1 593 ? 21.319 -9.528 8.170 1.00 89.75 593 PRO A CA 1
ATOM 4353 C C . PRO A 1 593 ? 21.823 -8.092 8.339 1.00 89.75 593 PRO A C 1
ATOM 4355 O O . PRO A 1 593 ? 21.056 -7.134 8.197 1.00 89.75 593 PRO A O 1
ATOM 4358 N N . GLN A 1 594 ? 23.128 -7.943 8.583 1.00 89.25 594 GLN A N 1
ATOM 4359 C CA . GLN A 1 594 ? 23.777 -6.630 8.649 1.00 89.25 594 GLN A CA 1
ATOM 4360 C C . GLN A 1 594 ? 23.728 -5.922 7.295 1.00 89.25 594 GLN A C 1
ATOM 4362 O O . GLN A 1 594 ? 23.393 -4.739 7.235 1.00 89.25 594 GLN A O 1
ATOM 4367 N N . GLN A 1 595 ? 23.997 -6.676 6.227 1.00 91.62 595 GLN A N 1
ATOM 4368 C CA . GLN A 1 595 ? 24.060 -6.208 4.850 1.00 91.62 595 GLN A CA 1
ATOM 4369 C C . GLN A 1 595 ? 23.021 -6.948 3.999 1.00 91.62 595 GLN A C 1
ATOM 4371 O O . GLN A 1 595 ? 23.002 -8.179 3.940 1.00 91.62 595 GLN A O 1
ATOM 4376 N N . ALA A 1 596 ? 22.126 -6.203 3.351 1.00 93.88 596 ALA A N 1
ATOM 4377 C CA . ALA A 1 596 ? 21.082 -6.763 2.499 1.00 93.88 596 ALA A CA 1
ATOM 4378 C C . ALA A 1 596 ? 20.683 -5.778 1.393 1.00 93.88 596 ALA A C 1
ATOM 4380 O O . ALA A 1 596 ? 20.785 -4.565 1.562 1.00 93.88 596 ALA A O 1
ATOM 4381 N N . ILE A 1 597 ? 20.179 -6.283 0.268 1.00 95.25 597 ILE A N 1
ATOM 4382 C CA . ILE A 1 597 ? 19.618 -5.443 -0.802 1.00 95.25 597 ILE A CA 1
ATOM 4383 C C . ILE A 1 597 ? 18.201 -5.901 -1.113 1.00 95.25 597 ILE A C 1
ATOM 4385 O O . ILE A 1 597 ? 17.925 -7.099 -1.173 1.00 95.25 597 ILE A O 1
ATOM 4389 N N . ARG A 1 598 ? 17.313 -4.922 -1.308 1.00 96.75 598 ARG A N 1
ATOM 4390 C CA . ARG A 1 598 ? 15.916 -5.121 -1.681 1.00 96.75 598 ARG A CA 1
ATOM 4391 C C . ARG A 1 598 ? 15.642 -4.643 -3.105 1.00 96.75 598 ARG A C 1
ATOM 4393 O O . ARG A 1 598 ? 15.960 -3.509 -3.473 1.00 96.75 598 ARG A O 1
ATOM 4400 N N . PHE A 1 599 ? 14.959 -5.503 -3.843 1.00 96.94 599 PHE A N 1
ATOM 4401 C CA . PHE A 1 599 ? 14.412 -5.305 -5.178 1.00 96.94 599 PHE A CA 1
ATOM 4402 C C . PHE A 1 599 ? 12.881 -5.332 -5.104 1.00 96.94 599 PHE A C 1
ATOM 4404 O O . PHE A 1 599 ? 12.291 -5.946 -4.211 1.00 96.94 599 PHE A O 1
ATOM 4411 N N . SER A 1 600 ? 12.231 -4.661 -6.046 1.00 98.19 600 SER A N 1
ATOM 4412 C CA . SER A 1 600 ? 10.776 -4.640 -6.189 1.00 98.19 600 SER A CA 1
ATOM 4413 C C . SER A 1 600 ? 10.416 -4.363 -7.641 1.00 98.19 600 SER A C 1
ATOM 4415 O O . SER A 1 600 ? 10.913 -3.391 -8.207 1.00 98.19 600 SER A O 1
ATOM 4417 N N . PHE A 1 601 ? 9.593 -5.228 -8.227 1.00 98.12 601 PHE A N 1
ATOM 4418 C CA . PHE A 1 601 ? 9.331 -5.266 -9.668 1.00 98.12 601 PHE A CA 1
ATOM 4419 C C . PHE A 1 601 ? 7.933 -4.728 -9.988 1.00 98.12 601 PHE A C 1
ATOM 4421 O O . PHE A 1 601 ? 7.016 -4.917 -9.194 1.00 98.12 601 PHE A O 1
ATOM 4428 N N . HIS A 1 602 ? 7.767 -4.054 -11.125 1.00 98.31 602 HIS A N 1
ATOM 4429 C CA . HIS A 1 602 ? 6.466 -3.580 -11.604 1.00 98.31 602 HIS A CA 1
ATOM 4430 C C . HIS A 1 602 ? 6.257 -3.835 -13.099 1.00 98.31 602 HIS A C 1
ATOM 4432 O O . HIS A 1 602 ? 7.165 -4.282 -13.799 1.00 98.31 602 HIS A O 1
ATOM 4438 N N . VAL A 1 603 ? 5.082 -3.432 -13.594 1.00 97.81 603 VAL A N 1
ATOM 4439 C CA . VAL A 1 603 ? 4.665 -3.459 -15.008 1.00 97.81 603 VAL A CA 1
ATOM 4440 C C . VAL A 1 603 ? 5.731 -3.018 -16.016 1.00 97.81 603 VAL A C 1
ATOM 4442 O O . VAL A 1 603 ? 5.765 -3.555 -17.111 1.00 97.81 603 VAL A O 1
ATOM 4445 N N . TYR A 1 604 ? 6.614 -2.078 -15.668 1.00 96.81 604 TYR A N 1
ATOM 4446 C CA . TYR A 1 604 ? 7.665 -1.542 -16.547 1.00 96.81 604 TYR A CA 1
ATOM 4447 C C . TYR A 1 604 ? 9.001 -2.308 -16.494 1.00 96.81 604 TYR A C 1
ATOM 4449 O O . TYR A 1 604 ? 9.952 -1.932 -17.174 1.00 96.81 604 TYR A O 1
ATOM 4457 N N . ASN A 1 605 ? 9.118 -3.343 -15.659 1.00 98.06 605 ASN A N 1
ATOM 4458 C CA . ASN A 1 605 ? 10.310 -4.187 -15.585 1.00 98.06 605 ASN A CA 1
ATOM 4459 C C . ASN A 1 605 ? 10.205 -5.399 -16.513 1.00 98.06 605 ASN A C 1
ATOM 4461 O O . ASN A 1 605 ? 9.117 -5.871 -16.834 1.00 98.06 605 ASN A O 1
ATOM 4465 N N . THR A 1 606 ? 11.361 -5.926 -16.907 1.00 97.88 606 THR A N 1
ATOM 4466 C CA . THR A 1 606 ? 11.500 -7.029 -17.861 1.00 97.88 606 THR A CA 1
ATOM 4467 C C . THR A 1 606 ? 12.397 -8.147 -17.322 1.00 97.88 606 THR A C 1
ATOM 4469 O O . THR A 1 606 ? 13.180 -7.947 -16.390 1.00 97.88 606 THR A O 1
ATOM 4472 N N . GLU A 1 607 ? 12.353 -9.327 -17.948 1.00 97.94 607 GLU A N 1
ATOM 4473 C CA . GLU A 1 607 ? 13.325 -10.394 -17.660 1.00 97.94 607 GLU A CA 1
ATOM 4474 C C . GLU A 1 607 ? 14.771 -9.948 -17.945 1.00 97.94 607 GLU A C 1
ATOM 4476 O O . GLU A 1 607 ? 15.685 -10.316 -17.211 1.00 97.94 607 GLU A O 1
ATOM 4481 N N . THR A 1 608 ? 14.976 -9.076 -18.938 1.00 97.00 608 THR A N 1
ATOM 4482 C CA . THR A 1 608 ? 16.282 -8.473 -19.246 1.00 97.00 608 THR A CA 1
ATOM 4483 C C . THR A 1 608 ? 16.792 -7.588 -18.105 1.00 97.00 608 THR A C 1
ATOM 4485 O O . THR A 1 608 ? 17.990 -7.580 -17.832 1.00 97.00 608 THR A O 1
ATOM 4488 N N . ASP A 1 609 ? 15.914 -6.870 -17.397 1.00 97.50 609 ASP A N 1
ATOM 4489 C CA . ASP A 1 609 ? 16.302 -6.104 -16.206 1.00 97.50 609 ASP A CA 1
ATOM 4490 C C . ASP A 1 609 ? 16.738 -7.028 -15.064 1.00 97.50 609 ASP A C 1
ATOM 4492 O O . ASP A 1 609 ? 17.729 -6.748 -14.388 1.00 97.50 609 ASP A O 1
ATOM 4496 N N . VAL A 1 610 ? 16.029 -8.147 -14.864 1.00 98.25 610 VAL A N 1
ATOM 4497 C CA . VAL A 1 610 ? 16.401 -9.177 -13.880 1.00 98.25 610 VAL A CA 1
ATOM 4498 C C . VAL A 1 610 ? 17.765 -9.782 -14.221 1.00 98.25 610 VAL A C 1
ATOM 4500 O O . VAL A 1 610 ? 18.627 -9.871 -13.348 1.00 98.25 610 VAL A O 1
ATOM 4503 N N . ASP A 1 611 ? 18.004 -10.125 -15.485 1.00 96.56 611 ASP A N 1
ATOM 4504 C CA . ASP A 1 611 ? 19.273 -10.703 -15.936 1.00 96.56 611 ASP A CA 1
ATOM 4505 C C . ASP A 1 611 ? 20.439 -9.710 -15.800 1.00 96.56 611 ASP A C 1
ATOM 4507 O O . ASP A 1 611 ? 21.518 -10.079 -15.328 1.00 96.56 611 ASP A O 1
ATOM 4511 N N . ARG A 1 612 ? 20.214 -8.427 -16.127 1.00 96.62 612 ARG A N 1
ATOM 4512 C CA . ARG A 1 612 ? 21.170 -7.334 -15.872 1.00 96.62 612 ARG A CA 1
ATOM 4513 C C . ARG A 1 612 ? 21.499 -7.207 -14.388 1.00 96.62 612 ARG A C 1
ATOM 4515 O O . ARG A 1 612 ? 22.675 -7.102 -14.043 1.00 96.62 612 ARG A O 1
ATOM 4522 N N . LEU A 1 613 ? 20.484 -7.215 -13.520 1.00 97.31 613 LEU A N 1
ATOM 4523 C CA . LEU A 1 613 ? 20.661 -7.134 -12.070 1.00 97.31 613 LEU A CA 1
ATOM 4524 C C . LEU A 1 613 ? 21.509 -8.305 -11.561 1.00 97.31 613 LEU A C 1
ATOM 4526 O O . LEU A 1 613 ? 22.496 -8.085 -10.861 1.00 97.31 613 LEU A O 1
ATOM 4530 N N . VAL A 1 614 ? 21.134 -9.535 -11.915 1.00 96.44 614 VAL A N 1
ATOM 4531 C CA . VAL A 1 614 ? 21.826 -10.758 -11.487 1.00 96.44 614 VAL A CA 1
ATOM 4532 C C . VAL A 1 614 ? 23.283 -10.734 -11.944 1.00 96.44 614 VAL A C 1
ATOM 4534 O O . VAL A 1 614 ? 24.176 -10.947 -11.127 1.00 96.44 614 VAL A O 1
ATOM 4537 N N . ALA A 1 615 ? 23.548 -10.401 -13.212 1.00 95.94 615 ALA A N 1
ATOM 4538 C CA . ALA A 1 615 ? 24.907 -10.315 -13.745 1.00 95.94 615 ALA A CA 1
ATOM 4539 C C . ALA A 1 615 ? 25.747 -9.218 -13.062 1.00 95.94 615 ALA A C 1
ATOM 4541 O O . ALA A 1 615 ? 26.916 -9.446 -12.742 1.00 95.94 615 ALA A O 1
ATOM 4542 N N . ALA A 1 616 ? 25.160 -8.047 -12.795 1.00 96.00 616 ALA A N 1
ATOM 4543 C CA . ALA A 1 616 ? 25.840 -6.952 -12.108 1.00 96.00 616 ALA A CA 1
ATOM 4544 C C . ALA A 1 616 ? 26.172 -7.305 -10.648 1.00 96.00 616 ALA A C 1
ATOM 4546 O O . ALA A 1 616 ? 27.307 -7.113 -10.218 1.00 96.00 616 ALA A O 1
ATOM 4547 N N . VAL A 1 617 ? 25.229 -7.886 -9.896 1.00 95.00 617 VAL A N 1
ATOM 4548 C CA . VAL A 1 617 ? 25.478 -8.346 -8.518 1.00 95.00 617 VAL A CA 1
ATOM 4549 C C . VAL A 1 617 ? 26.498 -9.486 -8.496 1.00 95.00 617 VAL A C 1
ATOM 4551 O O . VAL A 1 617 ? 27.420 -9.443 -7.687 1.00 95.00 617 VAL A O 1
ATOM 4554 N N . ALA A 1 618 ? 26.400 -10.466 -9.400 1.00 93.06 618 ALA A N 1
ATOM 4555 C CA . ALA A 1 618 ? 27.363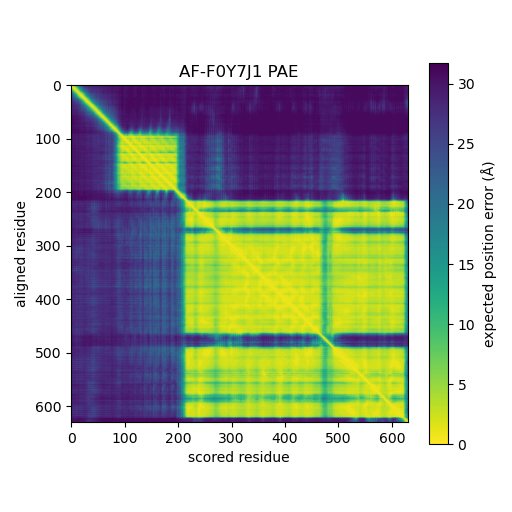 -11.565 -9.494 1.00 93.06 618 ALA A CA 1
ATOM 4556 C C . ALA A 1 618 ? 28.789 -11.063 -9.756 1.00 93.06 618 ALA A C 1
ATOM 4558 O O . ALA A 1 618 ? 29.735 -11.560 -9.149 1.00 93.06 618 ALA A O 1
ATOM 4559 N N . LYS A 1 619 ? 28.943 -10.034 -10.599 1.00 93.81 619 LYS A N 1
ATOM 4560 C CA . LYS A 1 619 ? 30.233 -9.376 -10.805 1.00 93.81 619 LYS A CA 1
ATOM 4561 C C . LYS A 1 619 ? 30.696 -8.611 -9.561 1.00 93.81 619 LYS A C 1
ATOM 4563 O O . LYS A 1 619 ? 31.836 -8.791 -9.158 1.00 93.81 619 LYS A O 1
ATOM 4568 N N . ILE A 1 620 ? 29.835 -7.824 -8.909 1.00 91.88 620 ILE A N 1
ATOM 4569 C CA . ILE A 1 620 ? 30.211 -7.064 -7.698 1.00 91.88 620 ILE A CA 1
ATOM 4570 C C . ILE A 1 620 ? 30.613 -7.990 -6.533 1.00 91.88 620 ILE A C 1
ATOM 4572 O O . ILE A 1 620 ? 31.499 -7.630 -5.766 1.00 91.88 620 ILE A O 1
ATOM 4576 N N . LEU A 1 621 ? 30.005 -9.177 -6.414 1.00 88.69 621 LEU A N 1
ATOM 4577 C CA . LEU A 1 621 ? 30.373 -10.195 -5.418 1.00 88.69 621 LEU A CA 1
ATOM 4578 C C . LEU A 1 621 ? 31.593 -11.049 -5.828 1.00 88.69 621 LEU A C 1
ATOM 4580 O O . LEU A 1 621 ? 32.225 -11.667 -4.973 1.00 88.69 621 LEU A O 1
ATOM 4584 N N . GLY A 1 622 ? 31.909 -11.114 -7.126 1.00 81.88 622 GLY A N 1
ATOM 4585 C CA . GLY A 1 622 ? 33.080 -11.813 -7.669 1.00 81.88 622 GLY A CA 1
ATOM 4586 C C . GLY A 1 622 ? 34.352 -10.956 -7.715 1.00 81.88 622 GLY A C 1
ATOM 4587 O O . GLY A 1 622 ? 35.451 -11.483 -7.541 1.00 81.88 622 GLY A O 1
ATOM 4588 N N . ASP A 1 623 ? 34.211 -9.639 -7.897 1.00 54.75 623 ASP A N 1
ATOM 4589 C CA . ASP A 1 623 ? 35.285 -8.639 -7.872 1.00 54.75 623 ASP A CA 1
ATOM 4590 C C . ASP A 1 623 ? 35.754 -8.390 -6.421 1.00 54.75 623 ASP A C 1
ATOM 4592 O O . ASP A 1 623 ? 35.585 -7.306 -5.858 1.00 54.75 623 ASP A O 1
ATOM 4596 N N . ALA A 1 624 ? 36.371 -9.405 -5.805 1.00 43.34 624 ALA A N 1
ATOM 4597 C CA . ALA A 1 624 ? 36.857 -9.422 -4.420 1.00 43.34 624 ALA A CA 1
ATOM 4598 C C . ALA A 1 624 ? 38.097 -8.525 -4.167 1.00 43.34 624 ALA A C 1
ATOM 4600 O O . ALA A 1 624 ? 39.057 -8.921 -3.503 1.00 43.34 624 ALA A O 1
ATOM 4601 N N . THR A 1 625 ? 38.079 -7.298 -4.691 1.00 37.12 625 THR A N 1
ATOM 4602 C CA . THR A 1 625 ? 39.101 -6.259 -4.520 1.00 37.12 625 THR A CA 1
ATOM 4603 C C . THR A 1 625 ? 38.486 -4.859 -4.579 1.00 37.12 625 THR A C 1
ATOM 4605 O O . THR A 1 625 ? 38.334 -4.286 -5.654 1.00 37.12 625 THR A O 1
ATOM 4608 N N . VAL A 1 626 ? 38.224 -4.273 -3.411 1.00 32.22 626 VAL A N 1
ATOM 4609 C CA . VAL A 1 626 ? 38.920 -3.068 -2.911 1.00 32.22 626 VAL A CA 1
ATOM 4610 C C . VAL A 1 626 ? 38.562 -2.910 -1.431 1.00 32.22 626 VAL A C 1
ATOM 4612 O O . VAL A 1 626 ? 37.391 -2.881 -1.067 1.00 32.22 626 VAL A O 1
ATOM 4615 N N . ALA A 1 627 ? 39.572 -2.815 -0.567 1.00 32.75 627 ALA A N 1
ATOM 4616 C CA . ALA A 1 627 ? 39.362 -2.523 0.847 1.00 32.75 627 ALA A CA 1
ATOM 4617 C C . ALA A 1 627 ? 39.138 -1.018 1.050 1.00 32.75 627 ALA A C 1
ATOM 4619 O O . ALA A 1 627 ? 39.919 -0.207 0.548 1.00 32.75 627 ALA A O 1
ATOM 4620 N N . LEU A 1 628 ? 38.142 -0.647 1.857 1.00 27.84 628 LEU A N 1
ATOM 4621 C CA . LEU A 1 628 ? 38.126 0.661 2.509 1.00 27.84 628 LEU A CA 1
ATOM 4622 C C . LEU A 1 628 ? 38.806 0.513 3.868 1.00 27.84 628 LEU A C 1
ATOM 4624 O O . LEU A 1 628 ? 38.309 -0.160 4.767 1.00 27.84 628 LEU A O 1
ATOM 4628 N N . THR A 1 629 ? 40.008 1.079 3.954 1.00 27.25 629 THR A N 1
ATOM 4629 C CA . THR A 1 629 ? 40.851 1.040 5.150 1.00 27.25 629 THR A CA 1
ATOM 4630 C C . THR A 1 629 ? 40.635 2.328 5.935 1.00 27.25 629 THR A C 1
ATOM 4632 O O . THR A 1 629 ? 40.874 3.392 5.369 1.00 27.25 629 THR A O 1
ATOM 4635 N N . VAL A 1 630 ? 40.299 2.191 7.226 1.00 32.66 630 VAL A N 1
ATOM 4636 C CA . VAL A 1 630 ? 40.016 3.266 8.209 1.00 32.66 630 VAL A CA 1
ATOM 4637 C C . VAL A 1 630 ? 38.684 3.992 7.994 1.00 32.66 630 VAL A C 1
ATOM 4639 O O . VAL A 1 630 ? 38.583 4.814 7.061 1.00 32.66 630 VAL A O 1
#